Protein 4R4K (pdb70)

Solvent-accessible surface area: 31402 Å² total

B-factor: mean 29.64, std 13.91, range [11.48, 116.68]

Structure (mmCIF, N/CA/C/O backbone):
data_4R4K
#
_entry.id   4R4K
#
_cell.length_a   107.355
_cell.length_b   62.823
_cell.length_c   115.349
_cell.angle_alpha   90.000
_cell.angle_beta   106.570
_cell.angle_gamma   90.000
#
_symmetry.space_group_name_H-M   'C 1 2 1'
#
loop_
_entity.id
_entity.type
_entity.pdbx_description
1 polymer 'Uncharacterized protein'
2 non-polymer 'ACETATE ION'
3 non-polymer 2,5,8,11,14,17,20,23,26,29,32,35,38,41,44,47,50,53,56,59,62,65,68,71,74,77,80-HEPTACOSAOXADOOCTACONTAN-82-OL
4 non-polymer 'CHLORIDE ION'
5 non-polymer GLYCEROL
6 water water
#
loop_
_atom_site.group_PDB
_atom_site.id
_atom_site.type_symbol
_atom_site.label_atom_id
_atom_site.label_alt_id
_atom_site.label_comp_id
_atom_site.label_asym_id
_atom_site.label_entity_id
_atom_site.label_seq_id
_atom_site.pdbx_PDB_ins_code
_atom_site.Cartn_x
_atom_site.Cartn_y
_atom_site.Cartn_z
_atom_site.occupancy
_atom_site.B_iso_or_equiv
_atom_site.auth_seq_id
_atom_site.auth_comp_id
_atom_site.auth_asym_id
_atom_site.auth_atom_id
_atom_site.pdbx_PDB_model_num
ATOM 1 N N . GLU A 1 4 ? 5.776 -6.214 -4.104 1.00 98.92 35 GLU A N 1
ATOM 2 C CA . GLU A 1 4 ? 6.739 -5.952 -2.992 1.00 90.51 35 GLU A CA 1
ATOM 3 C C . GLU A 1 4 ? 8.109 -5.468 -3.493 1.00 77.34 35 GLU A C 1
ATOM 4 O O . GLU A 1 4 ? 8.601 -4.472 -2.983 1.00 69.65 35 GLU A O 1
ATOM 10 N N . ILE A 1 5 ? 8.710 -6.165 -4.470 1.00 64.66 36 ILE A N 1
ATOM 11 C CA . ILE A 1 5 ? 10.030 -5.805 -5.025 1.00 53.62 36 ILE A CA 1
ATOM 12 C C . ILE A 1 5 ? 9.987 -5.242 -6.471 1.00 42.23 36 ILE A C 1
ATOM 13 O O . ILE A 1 5 ? 9.415 -5.845 -7.407 1.00 35.89 36 ILE A O 1
ATOM 18 N N . ALA A 1 6 ? 10.638 -4.098 -6.646 1.00 35.69 37 ALA A N 1
ATOM 19 C CA . ALA A 1 6 ? 10.708 -3.438 -7.941 1.00 39.71 37 ALA A CA 1
ATOM 20 C C . ALA A 1 6 ? 11.422 -4.317 -8.975 1.00 36.13 37 ALA A C 1
ATOM 21 O O . A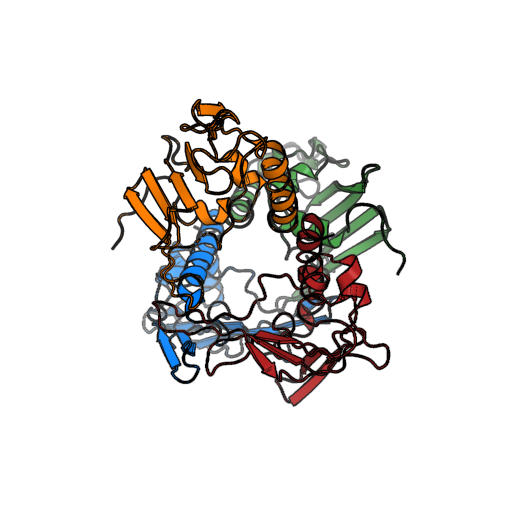LA A 1 6 ? 12.414 -4.984 -8.670 1.00 36.01 37 ALA A O 1
ATOM 23 N N . GLN A 1 7 ? 10.912 -4.299 -10.198 1.00 32.76 38 GLN A N 1
ATOM 24 C CA . GLN A 1 7 ? 11.482 -5.100 -11.289 1.00 35.44 38 GLN A CA 1
ATOM 25 C C . GLN A 1 7 ? 12.506 -4.295 -12.099 1.00 26.99 38 GLN A C 1
ATOM 26 O O . GLN A 1 7 ? 13.210 -4.850 -12.933 1.00 29.21 38 GLN A O 1
ATOM 32 N N . SER A 1 8 ? 12.575 -2.997 -11.837 1.00 24.74 39 SER A N 1
ATOM 33 C CA . SER A 1 8 ? 13.552 -2.121 -12.466 1.00 25.54 39 SER A CA 1
ATOM 34 C C . SER A 1 8 ? 14.047 -1.029 -11.531 1.00 24.22 39 SER A C 1
ATOM 35 O O . SER A 1 8 ? 13.443 -0.699 -10.483 1.00 25.89 39 SER A O 1
ATOM 38 N N . GLY A 1 9 ? 15.166 -0.450 -11.931 1.00 22.71 40 GLY A N 1
ATOM 39 C CA . GLY A 1 9 ? 15.766 0.628 -11.187 1.00 23.09 40 GLY A CA 1
ATOM 40 C C . GLY A 1 9 ? 16.439 0.140 -9.917 1.00 26.86 40 GLY A C 1
ATOM 41 O O . GLY A 1 9 ? 16.783 -1.045 -9.759 1.00 27.64 40 GLY A O 1
ATOM 42 N N . GLU A 1 10 ? 16.658 1.072 -9.003 1.00 21.31 41 GLU A N 1
ATOM 43 C CA . GLU A 1 10 ? 17.382 0.762 -7.768 1.00 21.36 41 GLU A CA 1
ATOM 44 C C . GLU A 1 10 ? 16.633 -0.196 -6.851 1.00 20.15 41 GLU A C 1
ATOM 45 O O . GLU A 1 10 ? 15.451 -0.033 -6.616 1.00 19.38 41 GLU A O 1
ATOM 51 N N . ASP A 1 11 ? 17.353 -1.168 -6.305 1.00 19.39 42 ASP A N 1
ATOM 52 C CA . ASP A 1 11 ? 16.836 -2.048 -5.249 1.00 22.61 42 ASP A CA 1
ATOM 53 C C . ASP A 1 11 ? 16.679 -1.226 -3.946 1.00 18.81 42 ASP A C 1
ATOM 54 O O . ASP A 1 11 ? 17.612 -0.538 -3.504 1.00 20.28 42 ASP A O 1
ATOM 59 N N . PHE A 1 12 ? 15.512 -1.296 -3.341 1.00 20.29 43 PHE A N 1
ATOM 60 C CA . PHE A 1 12 ? 15.244 -0.453 -2.154 1.00 21.17 43 PHE A CA 1
ATOM 61 C C . PHE A 1 12 ? 16.158 -0.734 -0.965 1.00 19.36 43 PHE A C 1
ATOM 62 O O . PHE A 1 12 ? 16.699 0.216 -0.355 1.00 19.64 43 PHE A O 1
ATOM 70 N N . LYS A 1 13 ? 16.341 -2.003 -0.606 1.00 21.49 44 LYS A N 1
ATOM 71 C CA . LYS A 1 13 ? 17.180 -2.331 0.563 1.00 25.67 44 LYS A CA 1
ATOM 72 C C . LYS A 1 13 ? 18.620 -1.869 0.382 1.00 23.57 44 LYS A C 1
ATOM 73 O O . LYS A 1 13 ? 19.251 -1.354 1.327 1.00 22.34 44 LYS A O 1
ATOM 77 N N . SER A 1 14 ? 19.136 -2.038 -0.831 1.00 23.29 45 SER A N 1
ATOM 78 C CA . SER A 1 14 ? 20.485 -1.572 -1.155 1.00 20.01 45 SER A CA 1
ATOM 79 C C . SER A 1 14 ? 20.579 -0.053 -1.078 1.00 17.66 45 SER A C 1
ATOM 80 O O . SER A 1 14 ? 21.522 0.499 -0.507 1.00 21.02 45 SER A O 1
ATOM 83 N N . PHE A 1 15 ? 19.598 0.633 -1.647 1.00 18.36 46 PHE A N 1
ATOM 84 C CA . PHE A 1 15 ? 19.485 2.083 -1.486 1.00 19.38 46 PHE A CA 1
ATOM 85 C C . PHE A 1 15 ? 19.479 2.517 -0.012 1.00 18.03 46 PHE A C 1
ATOM 86 O O . PHE A 1 15 ? 20.168 3.466 0.373 1.00 19.59 46 PHE A O 1
ATOM 94 N N . LEU A 1 16 ? 18.646 1.863 0.791 1.00 16.89 47 LEU A N 1
ATOM 95 C CA . LEU A 1 16 ? 18.468 2.300 2.172 1.00 15.75 47 LEU A CA 1
ATOM 96 C C . LEU A 1 16 ? 19.757 2.146 2.960 1.00 18.38 47 LEU A C 1
ATOM 97 O O . LEU A 1 16 ? 20.112 3.020 3.763 1.00 19.17 47 LEU A O 1
ATOM 102 N N . ASP A 1 17 ? 20.494 1.080 2.682 1.00 22.18 48 ASP A N 1
ATOM 103 C CA A ASP A 1 17 ? 21.807 0.890 3.298 0.70 24.20 48 ASP A CA 1
ATOM 104 C CA B ASP A 1 17 ? 21.819 0.905 3.291 0.30 22.89 48 ASP A CA 1
ATOM 105 C C . ASP A 1 17 ? 22.783 2.013 2.923 1.00 21.75 48 ASP A C 1
ATOM 106 O O . ASP A 1 17 ? 23.509 2.521 3.777 1.00 21.75 48 ASP A O 1
ATOM 115 N N . LYS A 1 18 ? 22.798 2.422 1.663 1.00 22.04 49 LYS A N 1
ATOM 116 C CA . LYS A 1 18 ? 23.644 3.543 1.299 1.00 23.91 49 LYS A CA 1
ATOM 117 C C . LYS A 1 18 ? 23.170 4.874 1.920 1.00 18.98 49 LYS A C 1
ATOM 118 O O . LYS A 1 18 ? 23.968 5.694 2.372 1.00 21.42 49 LYS A O 1
ATOM 124 N N . PHE A 1 19 ? 21.861 5.086 1.901 1.00 18.02 50 PHE A N 1
ATOM 125 C CA . PHE A 1 19 ? 21.222 6.290 2.439 1.00 17.95 50 PHE A CA 1
ATOM 126 C C . PHE A 1 19 ? 21.613 6.491 3.900 1.00 17.96 50 PHE A C 1
ATOM 127 O O . PHE A 1 19 ? 21.970 7.612 4.313 1.00 19.26 50 PHE A O 1
ATOM 135 N N . THR A 1 20 ? 21.565 5.414 4.676 1.00 17.05 51 THR A N 1
ATOM 136 C CA . THR A 1 20 ? 21.798 5.532 6.124 1.00 18.87 51 THR A CA 1
ATOM 137 C C . THR A 1 20 ? 23.294 5.518 6.461 1.00 22.07 51 THR A C 1
ATOM 138 O O . THR A 1 20 ? 23.658 5.802 7.591 1.00 22.36 51 THR A O 1
ATOM 142 N N . SER A 1 21 ? 24.141 5.189 5.492 1.00 22.26 52 SER A N 1
ATOM 143 C CA . SER A 1 21 ? 25.585 5.048 5.751 1.00 21.95 52 SER A CA 1
ATOM 144 C C . SER A 1 21 ? 26.408 6.295 5.402 1.00 22.53 52 SER A C 1
ATOM 145 O O . SER A 1 21 ? 27.580 6.366 5.757 1.00 23.07 52 SER A O 1
ATOM 148 N N . SER A 1 22 ? 25.814 7.270 4.718 1.00 23.71 53 SER A N 1
ATOM 149 C CA . SER A 1 22 ? 26.554 8.459 4.268 1.00 22.48 53 SER A CA 1
ATOM 150 C C . SER A 1 22 ? 25.675 9.700 4.273 1.00 20.18 53 SER A C 1
ATOM 151 O O . SER A 1 22 ? 24.681 9.763 3.543 1.00 20.61 53 SER A O 1
ATOM 154 N N . ALA A 1 23 ? 26.052 10.687 5.078 1.00 22.06 54 ALA A N 1
ATOM 155 C CA . ALA A 1 23 ? 25.297 11.948 5.152 1.00 19.12 54 ALA A CA 1
ATOM 156 C C . ALA A 1 23 ? 25.238 12.667 3.812 1.00 20.22 54 ALA A C 1
ATOM 157 O O . ALA A 1 23 ? 24.170 13.137 3.397 1.00 19.62 54 ALA A O 1
ATOM 159 N N . ALA A 1 24 ? 26.385 12.744 3.127 1.00 20.60 55 ALA A N 1
ATOM 160 C CA . ALA A 1 24 ? 26.416 13.433 1.825 1.00 21.89 55 ALA A CA 1
ATOM 161 C C . ALA A 1 24 ? 25.463 12.771 0.836 1.00 21.29 55 ALA A C 1
ATOM 162 O O . ALA A 1 24 ? 24.673 13.454 0.181 1.00 23.64 55 ALA A O 1
ATOM 164 N N . PHE A 1 25 ? 25.475 11.444 0.772 1.00 21.16 56 PHE A N 1
ATOM 165 C CA . PHE A 1 25 ? 24.548 10.744 -0.120 1.00 22.86 56 PHE A CA 1
ATOM 166 C C . PHE A 1 25 ? 23.098 10.960 0.310 1.00 25.05 56 PHE A C 1
ATOM 167 O O . PHE A 1 25 ? 22.207 11.215 -0.520 1.00 21.32 56 PHE A O 1
ATOM 175 N N . GLN A 1 26 ? 22.845 10.825 1.613 1.00 22.06 57 GLN A N 1
ATOM 176 C CA . GLN A 1 26 ? 21.496 11.009 2.136 1.00 19.51 57 GLN A CA 1
ATOM 177 C C . GLN A 1 26 ? 20.862 12.337 1.684 1.00 16.59 57 GLN A C 1
ATOM 178 O O . GLN A 1 26 ? 19.722 12.372 1.201 1.00 19.00 57 GLN A O 1
ATOM 184 N N . TYR A 1 27 ? 21.612 13.431 1.839 1.00 17.99 58 TYR A N 1
ATOM 185 C CA . TYR A 1 27 ? 21.095 14.730 1.432 1.00 20.39 58 TYR A CA 1
ATOM 186 C C . TYR A 1 27 ? 20.738 14.796 -0.059 1.00 21.97 58 TYR A C 1
ATOM 187 O O . TYR A 1 27 ? 19.747 15.438 -0.452 1.00 20.43 58 TYR A O 1
ATOM 196 N N . THR A 1 28 ? 21.474 14.081 -0.886 1.00 18.34 59 THR A N 1
ATOM 197 C CA . THR A 1 28 ? 21.180 14.071 -2.343 1.00 20.28 59 THR A CA 1
ATOM 198 C C . THR A 1 28 ? 19.901 13.327 -2.686 1.00 20.74 59 THR A C 1
ATOM 199 O O . THR A 1 28 ? 19.370 13.494 -3.791 1.00 20.51 59 THR A O 1
ATOM 203 N N . ARG A 1 29 ? 19.409 12.489 -1.763 1.00 19.11 60 ARG A N 1
ATOM 204 C CA . ARG A 1 29 ? 18.224 11.667 -2.009 1.00 16.16 60 ARG A CA 1
ATOM 205 C C . ARG A 1 29 ? 16.992 12.076 -1.225 1.00 19.59 60 ARG A C 1
ATOM 206 O O . ARG A 1 29 ? 16.111 11.266 -0.953 1.00 19.67 60 ARG A O 1
ATOM 214 N N . ILE A 1 30 ? 16.918 13.354 -0.896 1.00 16.95 61 ILE A N 1
ATOM 215 C CA . ILE A 1 30 ? 15.740 13.908 -0.276 1.00 20.08 61 ILE A CA 1
ATOM 216 C C . ILE A 1 30 ? 15.260 15.057 -1.147 1.00 21.27 61 ILE A C 1
ATOM 217 O O . ILE A 1 30 ? 16.060 15.916 -1.524 1.00 23.41 61 ILE A O 1
ATOM 222 N N . LYS A 1 31 ? 13.978 15.032 -1.506 1.00 22.30 62 LYS A N 1
ATOM 223 C CA A LYS A 1 31 ? 13.399 16.087 -2.341 0.50 23.13 62 LYS A CA 1
ATOM 224 C CA B LYS A 1 31 ? 13.399 16.092 -2.333 0.50 23.19 62 LYS A CA 1
ATOM 225 C C . LYS A 1 31 ? 12.805 17.204 -1.476 1.00 21.35 62 LYS A C 1
ATOM 226 O O . LYS A 1 31 ? 11.672 17.122 -1.035 1.00 20.87 62 LYS A O 1
ATOM 237 N N . PHE A 1 32 ? 13.607 18.235 -1.230 1.00 24.36 63 PHE A N 1
ATOM 238 C CA . PHE A 1 32 ? 13.215 19.391 -0.450 1.00 24.09 63 PHE A CA 1
ATOM 239 C C . PHE A 1 32 ? 12.588 20.448 -1.353 1.00 27.65 63 PHE A C 1
ATOM 240 O O . PHE A 1 32 ? 13.017 20.603 -2.495 1.00 26.65 63 PHE A O 1
ATOM 248 N N . PRO A 1 33 ? 11.615 21.217 -0.827 1.00 29.01 64 PRO A N 1
ATOM 249 C CA . PRO A 1 33 ? 11.043 21.098 0.512 1.00 25.87 64 PRO A CA 1
ATOM 250 C C . PRO A 1 33 ? 10.109 19.924 0.537 1.00 26.19 64 PRO A C 1
ATOM 251 O O . PRO A 1 33 ? 9.536 19.558 -0.491 1.00 23.92 64 PRO A O 1
ATOM 255 N N . LEU A 1 34 ? 10.000 19.267 1.684 1.00 23.58 65 LEU A N 1
ATOM 256 C CA . LEU A 1 34 ? 9.193 18.064 1.747 1.00 21.02 65 LEU A CA 1
ATOM 257 C C . LEU A 1 34 ? 7.721 18.393 1.537 1.00 25.46 65 LEU A C 1
ATOM 258 O O . LEU A 1 34 ? 7.296 19.548 1.685 1.00 25.88 65 LEU A O 1
ATOM 263 N N . LYS A 1 35 ? 6.951 17.378 1.176 1.00 26.09 66 LYS A N 1
ATOM 264 C CA . LYS A 1 35 ? 5.551 17.583 0.818 1.00 30.52 66 LYS A CA 1
ATOM 265 C C . LYS A 1 35 ? 4.731 18.224 1.940 1.00 30.61 66 LYS A C 1
ATOM 266 O O . LYS A 1 35 ? 3.899 19.095 1.679 1.00 30.25 66 LYS A O 1
ATOM 272 N N . THR A 1 36 ? 4.989 17.828 3.178 1.00 28.14 67 THR A N 1
ATOM 273 C CA . THR A 1 36 ? 4.237 18.362 4.313 1.00 26.74 67 THR A CA 1
ATOM 274 C C . THR A 1 36 ? 5.127 19.311 5.109 1.00 28.28 67 THR A C 1
ATOM 275 O O . THR A 1 36 ? 6.176 18.916 5.619 1.00 24.16 67 THR A O 1
ATOM 279 N N . PRO A 1 37 ? 4.718 20.588 5.224 1.00 27.17 68 PRO A N 1
ATOM 280 C CA . PRO A 1 37 ? 5.534 21.503 6.014 1.00 24.57 68 PRO A CA 1
ATOM 281 C C . PRO A 1 37 ? 5.387 21.254 7.516 1.00 25.92 68 PRO A C 1
ATOM 282 O O . PRO A 1 37 ? 4.520 20.503 7.952 1.00 25.70 68 PRO A O 1
ATOM 286 N N . ILE A 1 38 ? 6.254 21.874 8.296 1.00 27.70 69 ILE A N 1
ATOM 287 C CA . ILE A 1 38 ? 6.171 21.820 9.738 1.00 27.49 69 ILE A CA 1
ATOM 288 C C . ILE A 1 38 ? 5.033 22.756 10.138 1.00 30.85 69 ILE A C 1
ATOM 289 O O . ILE A 1 38 ? 5.044 23.892 9.720 1.00 26.73 69 ILE A O 1
ATOM 294 N N . THR A 1 39 ? 4.082 22.270 10.938 1.00 23.39 70 THR A N 1
ATOM 295 C CA . THR A 1 39 ? 2.941 23.063 11.420 1.00 25.80 70 THR A CA 1
ATOM 296 C C . THR A 1 39 ? 2.979 23.151 12.950 1.00 22.99 70 THR A C 1
ATOM 297 O O . THR A 1 39 ? 2.910 22.139 13.643 1.00 26.63 70 THR A O 1
ATOM 301 N N . LEU A 1 40 ? 3.051 24.379 13.449 1.00 24.26 71 LEU A N 1
ATOM 302 C CA . LEU A 1 40 ? 3.105 24.665 14.896 1.00 22.81 71 LEU A CA 1
ATOM 303 C C . LEU A 1 40 ? 1.974 25.666 15.299 1.00 23.66 71 LEU A C 1
ATOM 304 O O . LEU A 1 40 ? 1.500 26.409 14.441 1.00 28.14 71 LEU A O 1
ATOM 309 N N . LEU A 1 41 ? 1.519 25.671 16.554 1.00 28.95 72 LEU A N 1
ATOM 310 C CA . LEU A 1 41 ? 0.565 26.704 17.040 1.00 30.29 72 LEU A CA 1
ATOM 311 C C . LEU A 1 41 ? 1.354 27.921 17.472 1.00 25.75 72 LEU A C 1
ATOM 312 O O . LEU A 1 41 ? 2.318 27.781 18.217 1.00 29.29 72 LEU A O 1
ATOM 317 N N . ALA A 1 42 ? 0.916 29.103 17.070 1.00 26.65 73 ALA A N 1
ATOM 318 C CA . ALA A 1 42 ? 1.527 30.339 17.578 1.00 33.30 73 ALA A CA 1
ATOM 319 C C . ALA A 1 42 ? 1.244 30.528 19.072 1.00 34.20 73 ALA A C 1
ATOM 320 O O . ALA A 1 42 ? 0.396 29.848 19.659 1.00 32.81 73 ALA A O 1
ATOM 322 N N . ASP A 1 43 ? 1.993 31.423 19.703 1.00 34.86 74 ASP A N 1
ATOM 323 C CA . ASP A 1 43 ? 1.768 31.731 21.118 1.00 39.04 74 ASP A CA 1
ATOM 324 C C . ASP A 1 43 ? 0.337 32.238 21.379 1.00 45.61 74 ASP A C 1
ATOM 325 O O . ASP A 1 43 ? -0.225 31.965 22.433 1.00 51.01 74 ASP A O 1
ATOM 330 N N . ASP A 1 44 ? -0.240 32.962 20.415 1.00 39.75 75 ASP A N 1
ATOM 331 C CA . ASP A 1 44 ? -1.636 33.417 20.489 1.00 39.32 75 ASP A CA 1
ATOM 332 C C . ASP A 1 44 ? -2.647 32.295 20.765 1.00 40.18 75 ASP A C 1
ATOM 333 O O . ASP A 1 44 ? -3.774 32.551 21.191 1.00 43.14 75 ASP A O 1
ATOM 338 N N . GLY A 1 45 ? -2.262 31.054 20.476 1.00 41.55 76 GLY A N 1
ATOM 339 C CA . GLY A 1 45 ? -3.048 29.882 20.868 1.00 36.13 76 GLY A CA 1
ATOM 340 C C . GLY A 1 45 ? -4.140 29.517 19.871 1.00 38.19 76 GLY A C 1
ATOM 341 O O . GLY A 1 45 ? -4.933 28.613 20.128 1.00 33.24 76 GLY A O 1
ATOM 342 N N . GLU A 1 46 ? -4.154 30.186 18.722 1.00 30.88 77 GLU A N 1
ATOM 343 C CA . GLU A 1 46 ? -5.184 29.946 17.691 1.00 33.78 77 GLU A CA 1
ATOM 344 C C . GLU A 1 46 ? -4.611 29.756 16.286 1.00 34.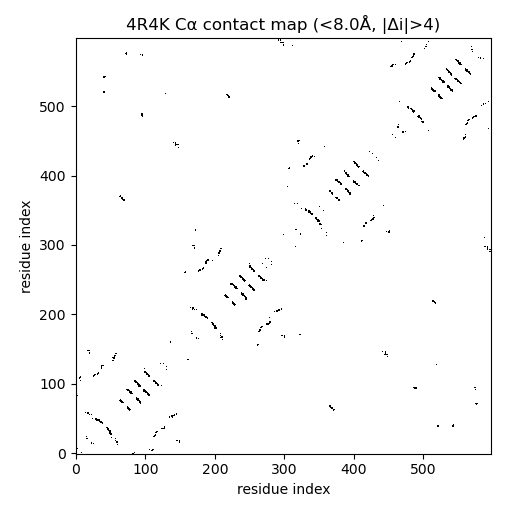25 77 GLU A C 1
ATOM 345 O O . GLU A 1 46 ? -5.083 28.906 15.520 1.00 39.37 77 GLU A O 1
ATOM 351 N N . THR A 1 47 ? -3.597 30.539 15.935 1.00 33.16 78 THR A N 1
ATOM 352 C CA . THR A 1 47 ? -3.091 30.544 14.568 1.00 32.11 78 THR A CA 1
ATOM 353 C C . THR A 1 47 ? -2.087 29.441 14.342 1.00 31.38 78 THR A C 1
ATOM 354 O O . THR A 1 47 ? -1.098 29.372 15.048 1.00 31.03 78 THR A O 1
ATOM 358 N N . GLU A 1 48 ? -2.314 28.598 13.341 1.00 30.41 79 GLU A N 1
ATOM 359 C CA . GLU A 1 48 ? -1.298 27.617 12.965 1.00 34.84 79 GLU A CA 1
ATOM 360 C C . GLU A 1 48 ? -0.315 28.269 12.009 1.00 39.18 79 GLU A C 1
ATOM 361 O O . GLU A 1 48 ? -0.707 29.016 11.109 1.00 36.97 79 GLU A O 1
ATOM 367 N N . LYS A 1 49 ? 0.967 28.020 12.231 1.00 32.91 80 LYS A N 1
ATOM 368 C CA . LYS A 1 49 ? 1.995 28.622 11.418 1.00 33.18 80 LYS A CA 1
ATOM 369 C C . LYS A 1 49 ? 2.750 27.465 10.782 1.00 29.10 80 LYS A C 1
ATOM 370 O O . LYS A 1 49 ? 3.067 26.490 11.458 1.00 28.44 80 LYS A O 1
ATOM 373 N N . THR A 1 50 ? 2.989 27.580 9.482 1.00 27.61 81 THR A N 1
ATOM 374 C CA . THR A 1 50 ? 3.740 26.568 8.769 1.00 29.16 81 THR A CA 1
ATOM 375 C C . THR A 1 50 ? 5.117 27.091 8.452 1.00 31.20 81 THR A C 1
ATOM 376 O O . THR A 1 50 ? 5.346 28.300 8.278 1.00 29.12 81 THR A O 1
ATOM 380 N N . PHE A 1 51 ? 6.049 26.158 8.422 1.00 28.13 82 PHE A N 1
ATOM 381 C CA . PHE A 1 51 ? 7.406 26.439 8.025 1.00 25.90 82 PHE A CA 1
ATOM 382 C C . PHE A 1 51 ? 7.818 25.345 7.039 1.00 24.14 82 PHE A C 1
ATOM 383 O O . PHE A 1 51 ? 7.599 24.172 7.310 1.00 25.46 82 PHE A O 1
ATOM 391 N N . PRO A 1 52 ? 8.424 25.726 5.908 1.00 27.18 83 PRO A N 1
ATOM 392 C CA . PRO A 1 52 ? 8.832 24.705 4.936 1.00 25.49 83 PRO A CA 1
ATOM 393 C C . PRO A 1 52 ? 9.828 23.730 5.547 1.00 25.24 83 PRO A C 1
ATOM 394 O O . PRO A 1 52 ? 10.727 24.141 6.274 1.00 24.68 83 PRO A O 1
ATOM 398 N N . PHE A 1 53 ? 9.675 22.451 5.235 1.00 23.27 84 PHE A N 1
ATOM 399 C CA . PHE A 1 53 ? 10.598 21.445 5.731 1.00 22.84 84 PHE A CA 1
ATOM 400 C C . PHE A 1 53 ? 11.748 21.346 4.730 1.00 21.71 84 PHE A C 1
ATOM 401 O O . PHE A 1 53 ? 11.699 20.597 3.767 1.00 21.10 84 PHE A O 1
ATOM 409 N N . THR A 1 54 ? 12.784 22.129 4.990 1.00 22.66 85 THR A N 1
ATOM 410 C CA . THR A 1 54 ? 13.898 22.312 4.085 1.00 23.35 85 THR A CA 1
ATOM 411 C C . THR A 1 54 ? 15.161 21.620 4.613 1.00 23.44 85 THR A C 1
ATOM 412 O O . THR A 1 54 ? 15.169 21.042 5.707 1.00 23.59 85 THR A O 1
ATOM 416 N N . LYS A 1 55 ? 16.212 21.649 3.796 1.00 22.78 86 LYS A N 1
ATOM 417 C CA . LYS A 1 55 ? 17.429 20.876 4.067 1.00 25.59 86 LYS A CA 1
ATOM 418 C C . LYS A 1 55 ? 18.043 21.197 5.411 1.00 23.35 86 LYS A C 1
ATOM 419 O O . LYS A 1 55 ? 18.509 20.299 6.117 1.00 23.41 86 LYS A O 1
ATOM 425 N N . GLU A 1 56 ? 18.044 22.465 5.782 1.00 22.32 87 GLU A N 1
ATOM 426 C CA . GLU A 1 56 ? 18.681 22.850 7.041 1.00 24.22 87 GLU A CA 1
ATOM 427 C C . GLU A 1 56 ? 17.951 22.255 8.268 1.00 24.33 87 GLU A C 1
ATOM 428 O O . GLU A 1 56 ? 18.525 22.175 9.336 1.00 23.69 87 GLU A O 1
ATOM 434 N N . LYS A 1 57 ? 16.689 21.873 8.123 1.00 23.00 88 LYS A N 1
ATOM 435 C CA . LYS A 1 57 ? 15.909 21.291 9.212 1.00 21.54 88 LYS A CA 1
ATOM 436 C C . LYS A 1 57 ? 15.978 19.769 9.291 1.00 20.52 88 LYS A C 1
ATOM 437 O O . LYS A 1 57 ? 15.535 19.185 10.267 1.00 18.91 88 LYS A O 1
ATOM 443 N N . TRP A 1 58 ? 16.516 19.127 8.259 1.00 21.06 89 TRP A N 1
ATOM 444 C CA . TRP A 1 58 ? 16.502 17.667 8.164 1.00 18.81 89 TRP A CA 1
ATOM 445 C C . TRP A 1 58 ? 17.359 16.950 9.210 1.00 18.35 89 TRP A C 1
ATOM 446 O O . TRP A 1 58 ? 18.557 17.157 9.252 1.00 18.82 89 TRP A O 1
ATOM 457 N N . PRO A 1 59 ? 16.739 16.084 10.034 1.00 16.11 90 PRO A N 1
ATOM 458 C CA . PRO A 1 59 ? 17.538 15.185 10.880 1.00 18.51 90 PRO A CA 1
ATOM 459 C C . PRO A 1 59 ? 17.993 13.948 10.113 1.00 19.94 90 PRO A C 1
ATOM 460 O O . PRO A 1 59 ? 17.156 13.167 9.662 1.00 19.62 90 PRO A O 1
ATOM 464 N N . LEU A 1 60 ? 19.302 13.733 10.046 1.00 18.20 91 LEU A N 1
ATOM 465 C CA . LEU A 1 60 ? 19.847 12.581 9.372 1.00 17.52 91 LEU A CA 1
ATOM 466 C C . LEU A 1 60 ? 19.414 11.279 10.046 1.00 16.75 91 LEU A C 1
ATOM 467 O O . LEU A 1 60 ? 19.482 11.161 11.275 1.00 18.85 91 LEU A O 1
ATOM 472 N N . LEU A 1 61 ? 18.997 10.327 9.212 1.00 17.40 92 LEU A N 1
ATOM 473 C CA . LEU A 1 61 ? 18.468 9.031 9.650 1.00 17.68 92 LEU A CA 1
ATOM 474 C C . LEU A 1 61 ? 19.518 7.935 9.525 1.00 17.41 92 LEU A C 1
ATOM 475 O O . LEU A 1 61 ? 20.154 7.799 8.485 1.00 16.54 92 LEU A O 1
ATOM 480 N N . ASP A 1 62 ? 19.733 7.192 10.610 1.00 16.49 93 ASP A N 1
ATOM 481 C CA . ASP A 1 62 ? 20.729 6.130 10.610 1.00 16.54 93 ASP A CA 1
ATOM 482 C C . ASP A 1 62 ? 20.128 4.749 10.452 1.00 20.50 93 ASP A C 1
ATOM 483 O O . ASP A 1 62 ? 18.910 4.602 10.433 1.00 18.92 93 ASP A O 1
ATOM 488 N N . SER A 1 63 ? 20.986 3.744 10.324 1.00 18.66 94 SER A N 1
ATOM 489 C CA . SER A 1 63 ? 20.522 2.381 10.011 1.00 21.42 94 SER A CA 1
ATOM 490 C C . SER A 1 63 ? 19.697 1.793 11.143 1.00 20.77 94 SER A C 1
ATOM 491 O O . SER A 1 63 ? 18.742 1.069 10.897 1.00 23.45 94 SER A O 1
ATOM 494 N N . GLU A 1 64 ? 20.066 2.095 12.383 1.00 21.95 95 GLU A N 1
ATOM 495 C CA . GLU A 1 64 ? 19.342 1.587 13.531 1.00 25.20 95 GLU A CA 1
ATOM 496 C C . GLU A 1 64 ? 17.902 2.110 13.549 1.00 22.46 95 GLU A C 1
ATOM 497 O O . GLU A 1 64 ? 16.962 1.368 13.847 1.00 25.96 95 GLU A O 1
ATOM 503 N N . THR A 1 65 ? 17.728 3.379 13.214 1.00 19.98 96 THR A N 1
ATOM 504 C CA . THR A 1 65 ? 16.419 3.989 13.192 1.00 20.52 96 THR A CA 1
ATOM 505 C C . THR A 1 65 ? 15.526 3.360 12.125 1.00 19.93 96 THR A C 1
ATOM 506 O O . THR A 1 65 ? 14.320 3.205 12.339 1.00 20.24 96 THR A O 1
ATOM 518 N N . LYS A 1 67 ? 15.424 0.321 11.033 1.00 23.59 98 LYS A N 1
ATOM 519 C CA . LYS A 1 67 ? 15.186 -1.122 11.191 1.00 21.50 98 LYS A CA 1
ATOM 520 C C . LYS A 1 67 ? 13.738 -1.360 11.594 1.00 21.42 98 LYS A C 1
ATOM 521 O O . LYS A 1 67 ? 13.203 -0.609 12.397 1.00 21.58 98 LYS A O 1
ATOM 527 N N . GLU A 1 68 ? 13.128 -2.420 11.060 1.00 18.70 99 GLU A N 1
ATOM 528 C CA . GLU A 1 68 ? 11.807 -2.834 11.513 1.00 20.19 99 GLU A CA 1
ATOM 529 C C . GLU A 1 68 ? 11.965 -3.697 12.742 1.00 19.37 99 GLU A C 1
ATOM 530 O O . GLU A 1 68 ? 12.696 -4.692 12.704 1.00 21.29 99 GLU A O 1
ATOM 536 N N . GLU A 1 69 ? 11.326 -3.315 13.834 1.00 17.98 100 GLU A N 1
ATOM 537 C CA . GLU A 1 69 ? 11.467 -4.048 15.062 1.00 19.89 100 GLU A CA 1
ATOM 538 C C . GLU A 1 69 ? 10.426 -3.629 16.090 1.00 19.52 100 GLU A C 1
ATOM 539 O O . GLU A 1 69 ? 9.719 -2.645 15.947 1.00 19.39 100 GLU A O 1
ATOM 545 N N . ARG A 1 70 ? 10.365 -4.427 17.136 1.00 17.86 101 ARG A N 1
ATOM 546 C CA A ARG A 1 70 ? 9.474 -4.210 18.232 0.50 17.80 101 ARG A CA 1
ATOM 547 C CA B ARG A 1 70 ? 9.473 -4.210 18.232 0.50 18.97 101 ARG A CA 1
ATOM 548 C C . ARG A 1 70 ? 10.318 -4.259 19.498 1.00 18.27 101 ARG A C 1
ATOM 549 O O . ARG A 1 70 ? 10.984 -5.277 19.763 1.00 20.28 101 ARG A O 1
ATOM 564 N N . ILE A 1 71 ? 10.296 -3.158 20.257 1.00 17.79 102 ILE A N 1
ATOM 565 C CA . ILE A 1 71 ? 11.111 -3.011 21.437 1.00 19.02 102 ILE A CA 1
ATOM 566 C C . ILE A 1 71 ? 10.190 -3.014 22.642 1.00 20.62 102 ILE A C 1
ATOM 567 O O . ILE A 1 71 ? 9.360 -2.116 22.782 1.00 21.50 102 ILE A O 1
ATOM 572 N N . GLU A 1 72 ? 10.347 -4.023 23.502 1.00 20.48 103 GLU A N 1
ATOM 573 C CA . GLU A 1 72 ? 9.585 -4.134 24.739 1.00 20.15 103 GLU A CA 1
ATOM 574 C C . GLU A 1 72 ? 10.475 -3.663 25.864 1.00 18.85 103 GLU A C 1
ATOM 575 O O . GLU A 1 72 ? 11.468 -4.318 26.170 1.00 16.62 103 GLU A O 1
ATOM 581 N N . GLN A 1 73 ? 10.158 -2.509 26.438 1.00 17.82 104 GLN A N 1
ATOM 582 C CA . GLN A 1 73 ? 10.995 -1.898 27.478 1.00 20.18 104 GLN A CA 1
ATOM 583 C C . GLN A 1 73 ? 10.562 -2.352 28.848 1.00 20.75 104 GLN A C 1
ATOM 584 O O . GLN A 1 73 ? 9.359 -2.435 29.152 1.00 21.35 104 GLN A O 1
ATOM 590 N N . GLU A 1 74 ? 11.530 -2.573 29.729 1.00 20.17 105 GLU A N 1
ATOM 591 C CA . GLU A 1 74 ? 11.218 -2.926 31.103 1.00 23.53 105 GLU A CA 1
ATOM 592 C C . GLU A 1 74 ? 10.342 -1.876 31.790 1.00 24.84 105 GLU A C 1
ATOM 593 O O . GLU A 1 74 ? 9.498 -2.225 32.598 1.00 24.57 105 GLU A O 1
ATOM 599 N N . GLU A 1 75 ? 10.559 -0.599 31.456 1.00 22.97 106 GLU A N 1
ATOM 600 C CA . GLU A 1 75 ? 9.753 0.517 32.002 1.00 26.51 106 GLU A CA 1
ATOM 601 C C . GLU A 1 75 ? 8.343 0.677 31.423 1.00 25.60 106 GLU A C 1
ATOM 602 O O . GLU A 1 75 ? 7.626 1.603 31.798 1.00 26.26 106 GLU A O 1
ATOM 608 N N . GLY A 1 76 ? 7.943 -0.202 30.509 1.00 23.55 107 GLY A N 1
ATOM 609 C CA . GLY A 1 76 ? 6.520 -0.400 30.204 1.00 26.85 107 GLY A CA 1
ATOM 610 C C . GLY A 1 76 ? 6.150 -0.123 28.755 1.00 28.21 107 GLY A C 1
ATOM 611 O O . GLY A 1 76 ? 5.145 -0.618 28.246 1.00 29.67 107 GLY A O 1
ATOM 612 N N . GLY A 1 77 ? 6.959 0.664 28.074 1.00 23.29 108 GLY A N 1
ATOM 613 C CA . GLY A 1 77 ? 6.621 1.016 26.702 1.00 23.87 108 GLY A CA 1
ATOM 614 C C . GLY A 1 77 ? 6.929 -0.089 25.712 1.00 22.21 108 GLY A C 1
ATOM 615 O O . GLY A 1 77 ? 7.812 -0.894 25.947 1.00 22.03 108 GLY A O 1
ATOM 616 N N . ILE A 1 78 ? 6.168 -0.130 24.623 1.00 19.05 109 ILE A N 1
ATOM 617 C CA . ILE A 1 78 ? 6.502 -0.953 23.465 1.00 20.58 109 ILE A CA 1
ATOM 618 C C . ILE A 1 78 ? 6.641 -0.028 22.277 1.00 21.21 109 ILE A C 1
ATOM 619 O O . ILE A 1 78 ? 5.678 0.640 21.881 1.00 22.10 109 ILE A O 1
ATOM 624 N N . TYR A 1 79 ? 7.842 0.035 21.730 1.00 16.80 110 TYR A N 1
ATOM 625 C CA . TYR A 1 79 ? 8.147 0.918 20.602 1.00 16.92 110 TYR A CA 1
ATOM 626 C C . TYR A 1 79 ? 8.193 0.046 19.326 1.00 18.27 110 TYR A C 1
ATOM 627 O O . TYR A 1 79 ? 8.815 -1.024 19.302 1.00 20.91 110 TYR A O 1
ATOM 636 N N . VAL A 1 80 ? 7.469 0.447 18.289 1.00 17.43 111 VAL A N 1
ATOM 637 C CA . VAL A 1 80 ? 7.332 -0.368 17.099 1.00 18.67 111 VAL A CA 1
ATOM 638 C C . VAL A 1 80 ? 7.716 0.476 15.892 1.00 19.60 111 VAL A C 1
ATOM 639 O O . VAL A 1 80 ? 7.260 1.608 15.775 1.00 18.86 111 VAL A O 1
ATOM 643 N N . SER A 1 81 ? 8.535 -0.099 15.028 1.00 18.97 112 SER A N 1
ATOM 644 C CA . SER A 1 81 ? 8.929 0.512 13.767 1.00 17.40 112 SER A CA 1
ATOM 645 C C . SER A 1 81 ? 8.678 -0.494 12.667 1.00 19.59 112 SER A C 1
ATOM 646 O O . SER A 1 81 ? 8.966 -1.696 12.796 1.00 21.73 112 SER A O 1
ATOM 649 N N . LYS A 1 82 ? 8.061 -0.030 11.590 1.00 18.06 113 LYS A N 1
ATOM 650 C CA A LYS A 1 82 ? 7.645 -0.921 10.517 0.50 20.33 113 LYS A CA 1
ATOM 651 C CA B LYS A 1 82 ? 7.607 -0.914 10.533 0.50 20.90 113 LYS A CA 1
ATOM 652 C C . LYS A 1 82 ? 7.367 -0.155 9.241 1.00 20.93 113 LYS A C 1
ATOM 653 O O . LYS A 1 82 ? 7.040 1.038 9.278 1.00 18.88 113 LYS A O 1
ATOM 664 N N . PHE A 1 83 ? 7.511 -0.848 8.114 1.00 19.47 114 PHE A N 1
ATOM 665 C CA . PHE A 1 83 ? 7.027 -0.339 6.835 1.00 21.31 114 PHE A CA 1
ATOM 666 C C . PHE A 1 83 ? 5.517 -0.605 6.785 1.00 25.35 114 PHE A C 1
ATOM 667 O O . PHE A 1 83 ? 5.060 -1.752 6.716 1.00 26.94 114 PHE A O 1
ATOM 675 N N . THR A 1 84 ? 4.747 0.470 6.870 1.00 21.41 115 THR A N 1
ATOM 676 C CA . THR A 1 84 ? 3.281 0.390 6.825 1.00 24.65 115 THR A CA 1
ATOM 677 C C . THR A 1 84 ? 2.766 0.360 5.399 1.00 28.38 115 THR A C 1
ATOM 678 O O . THR A 1 84 ? 1.628 -0.047 5.151 1.00 28.84 115 THR A O 1
ATOM 682 N N . LEU A 1 85 ? 3.587 0.828 4.471 1.00 25.84 116 LEU A N 1
ATOM 683 C CA . LEU A 1 85 ? 3.342 0.661 3.040 1.00 26.88 116 LEU A CA 1
ATOM 684 C C . LEU A 1 85 ? 4.612 0.107 2.448 1.00 27.08 116 LEU A C 1
ATOM 685 O O . LEU A 1 85 ? 5.693 0.652 2.653 1.00 23.53 116 LEU A O 1
ATOM 690 N N . ASN A 1 86 ? 4.489 -0.978 1.704 1.00 24.79 117 ASN A N 1
ATOM 691 C CA . ASN A 1 86 ? 5.642 -1.618 1.111 1.00 29.70 117 ASN A CA 1
ATOM 692 C C . ASN A 1 86 ? 5.323 -2.074 -0.318 1.00 31.88 117 ASN A C 1
ATOM 693 O O . ASN A 1 86 ? 5.121 -3.259 -0.583 1.00 39.83 117 ASN A O 1
ATOM 698 N N . GLU A 1 87 ? 5.279 -1.105 -1.228 1.00 29.68 118 GLU A N 1
ATOM 699 C CA A GLU A 1 87 ? 4.989 -1.359 -2.629 0.50 28.62 118 GLU A CA 1
ATOM 700 C CA B GLU A 1 87 ? 4.985 -1.356 -2.627 0.50 29.97 118 GLU A CA 1
ATOM 701 C C . GLU A 1 87 ? 6.262 -1.197 -3.458 1.00 28.69 118 GLU A C 1
ATOM 702 O O . GLU A 1 87 ? 7.232 -0.569 -3.019 1.00 24.99 118 GLU A O 1
ATOM 713 N N . PRO A 1 88 ? 6.270 -1.769 -4.672 1.00 32.20 119 PRO A N 1
ATOM 714 C CA . PRO A 1 88 ? 7.479 -1.702 -5.488 1.00 28.25 119 PRO A CA 1
ATOM 715 C C . PRO A 1 88 ? 8.107 -0.319 -5.657 1.00 22.18 119 PRO A C 1
ATOM 716 O O . PRO A 1 88 ? 9.322 -0.234 -5.710 1.00 27.06 119 PRO A O 1
ATOM 720 N N . VAL A 1 89 ? 7.321 0.738 -5.816 1.00 22.76 120 VAL A N 1
ATOM 721 C CA . VAL A 1 89 ? 7.896 2.090 -6.069 1.00 24.58 120 VAL A CA 1
ATOM 722 C C . VAL A 1 89 ? 7.518 3.111 -5.005 1.00 20.52 120 VAL A C 1
ATOM 723 O O . VAL A 1 89 ? 7.745 4.315 -5.180 1.00 21.60 120 VAL A O 1
ATOM 727 N N . HIS A 1 90 ? 6.958 2.641 -3.895 1.00 21.59 121 HIS A N 1
ATOM 728 C CA . HIS A 1 90 ? 6.395 3.535 -2.872 1.00 20.62 121 HIS A CA 1
ATOM 729 C C . HIS A 1 90 ? 6.401 2.808 -1.538 1.00 20.76 121 HIS A C 1
ATOM 730 O O . HIS A 1 90 ? 5.765 1.753 -1.379 1.00 23.11 121 HIS A O 1
ATOM 737 N N . LYS A 1 91 ? 7.143 3.362 -0.578 1.00 19.47 122 LYS A N 1
ATOM 738 C CA . LYS A 1 91 ? 7.228 2.781 0.742 1.00 19.31 122 LYS A CA 1
ATOM 739 C C . LYS A 1 91 ? 7.027 3.845 1.817 1.00 17.12 122 LYS A C 1
ATOM 740 O O . LYS A 1 91 ? 7.416 4.999 1.639 1.00 19.50 122 LYS A O 1
ATOM 746 N N . VAL A 1 92 ? 6.431 3.455 2.939 1.00 19.32 123 VAL A N 1
ATOM 747 C CA . VAL A 1 92 ? 6.239 4.344 4.070 1.00 17.46 123 VAL A CA 1
ATOM 748 C C . VAL A 1 92 ? 6.667 3.597 5.340 1.00 16.71 123 VAL A C 1
ATOM 749 O O . VAL A 1 92 ? 6.256 2.468 5.575 1.00 18.32 123 VAL A O 1
ATOM 753 N N . PHE A 1 93 ? 7.572 4.232 6.074 1.00 16.85 124 PHE A N 1
ATOM 754 C CA . PHE A 1 93 ? 8.114 3.713 7.314 1.00 17.42 124 PHE A CA 1
ATOM 755 C C . PHE A 1 93 ? 7.548 4.561 8.462 1.00 19.59 124 PHE A C 1
ATOM 756 O O . PHE A 1 93 ? 7.535 5.791 8.387 1.00 19.59 124 PHE A O 1
ATOM 764 N N . GLU A 1 94 ? 7.065 3.894 9.495 1.00 19.06 125 GLU A N 1
ATOM 765 C CA . GLU A 1 94 ? 6.476 4.539 10.658 1.00 18.72 125 GLU A CA 1
ATOM 766 C C . GLU A 1 94 ? 7.048 3.953 11.935 1.00 16.37 125 GLU A C 1
ATOM 767 O O . GLU A 1 94 ? 7.272 2.751 12.010 1.00 18.98 125 GLU A O 1
ATOM 773 N N . ALA A 1 95 ? 7.316 4.824 12.918 1.00 15.44 126 ALA A N 1
ATOM 774 C CA . ALA A 1 95 ? 7.809 4.385 14.204 1.00 16.56 126 ALA A CA 1
ATOM 775 C C . ALA A 1 95 ? 7.168 5.185 15.331 1.00 16.76 126 ALA A C 1
ATOM 776 O O . ALA A 1 95 ? 6.836 6.375 15.170 1.00 18.96 126 ALA A O 1
ATOM 778 N N . GLY A 1 96 ? 6.961 4.518 16.466 1.00 15.71 127 GLY A N 1
ATOM 779 C CA . GLY A 1 96 ? 6.394 5.162 17.633 1.00 17.89 127 GLY A CA 1
ATOM 780 C C . GLY A 1 96 ? 6.034 4.156 18.711 1.00 17.75 127 GLY A C 1
ATOM 781 O O . GLY A 1 96 ? 6.096 2.928 18.473 1.00 16.08 127 GLY A O 1
ATOM 782 N N . TYR A 1 97 ? 5.655 4.682 19.873 1.00 17.11 128 TYR A N 1
ATOM 783 C CA . TYR A 1 97 ? 5.166 3.833 20.967 1.00 18.27 128 TYR A CA 1
ATOM 784 C C . TYR A 1 97 ? 3.766 3.316 20.656 1.00 18.54 128 TYR A C 1
ATOM 785 O O . TYR A 1 97 ? 2.919 4.053 20.151 1.00 20.98 128 TYR A O 1
ATOM 794 N N . GLU A 1 98 ? 3.524 2.040 20.930 1.00 20.53 129 GLU A N 1
ATOM 795 C CA . GLU A 1 98 ? 2.175 1.481 20.820 1.00 24.76 129 GLU A CA 1
ATOM 796 C C . GLU A 1 98 ? 1.263 2.292 21.723 1.00 27.11 129 GLU A C 1
ATOM 797 O O . GLU A 1 98 ? 1.603 2.563 22.874 1.00 25.08 129 GLU A O 1
ATOM 803 N N . GLU A 1 99 ? 0.117 2.679 21.184 1.00 29.02 130 GLU A N 1
ATOM 804 C CA . GLU A 1 99 ? -0.937 3.407 21.911 1.00 31.65 130 GLU A CA 1
ATOM 805 C C . GLU A 1 99 ? -0.666 4.922 22.003 1.00 31.09 130 GLU A C 1
ATOM 806 O O . GLU A 1 99 ? -1.468 5.653 22.592 1.00 28.92 130 GLU A O 1
ATOM 812 N N . SER A 1 100 ? 0.426 5.390 21.391 1.00 25.59 131 SER A N 1
ATOM 813 C CA . SER A 1 100 ? 0.733 6.814 21.271 1.00 24.02 131 SER A CA 1
ATOM 814 C C . SER A 1 100 ? 0.690 7.173 19.787 1.00 30.74 131 SER A C 1
ATOM 815 O O . SER A 1 100 ? 0.715 6.285 18.931 1.00 27.11 131 SER A O 1
ATOM 818 N N . GLU A 1 101 ? 0.672 8.464 19.481 1.00 29.66 132 GLU A N 1
ATOM 819 C CA . GLU A 1 101 ? 0.848 8.921 18.117 1.00 30.67 132 GLU A CA 1
ATOM 820 C C . GLU A 1 101 ? 2.274 8.564 17.676 1.00 28.67 132 GLU A C 1
ATOM 821 O O . GLU A 1 101 ? 3.206 8.525 18.474 1.00 25.74 132 GLU A O 1
ATOM 827 N N . ILE A 1 102 ? 2.430 8.324 16.382 1.00 23.31 133 ILE A N 1
ATOM 828 C CA . ILE A 1 102 ? 3.754 7.992 15.833 1.00 22.95 133 ILE A CA 1
ATOM 829 C C . ILE A 1 102 ? 4.681 9.170 16.024 1.00 20.97 133 ILE A C 1
ATOM 830 O O . ILE A 1 102 ? 4.228 10.326 16.117 1.00 26.35 133 ILE A O 1
ATOM 835 N N . ASP A 1 103 ? 5.970 8.895 16.155 1.00 18.60 134 ASP A N 1
ATOM 836 C CA . ASP A 1 103 ? 6.970 9.971 16.210 1.00 23.34 134 ASP A CA 1
ATOM 837 C C . ASP A 1 103 ? 7.875 10.066 14.978 1.00 20.85 134 ASP A C 1
ATOM 838 O O . ASP A 1 103 ? 8.707 10.941 14.902 1.00 21.43 134 ASP A O 1
ATOM 843 N N . LEU A 1 104 ? 7.708 9.170 14.008 1.00 19.67 135 LEU A N 1
ATOM 844 C CA . LEU A 1 104 ? 8.439 9.242 12.735 1.00 16.70 135 LEU A CA 1
ATOM 845 C C . LEU A 1 104 ? 7.609 8.604 11.631 1.00 18.76 135 LEU A C 1
ATOM 846 O O . LEU A 1 104 ? 7.100 7.504 11.808 1.00 17.72 135 LEU A O 1
ATOM 851 N N . ARG A 1 105 ? 7.490 9.289 10.495 1.00 15.81 136 ARG A N 1
ATOM 852 C CA . ARG A 1 105 ? 6.945 8.713 9.286 1.00 17.18 136 ARG A CA 1
ATOM 853 C C . ARG A 1 105 ? 7.820 9.222 8.155 1.00 18.46 136 ARG A C 1
ATOM 854 O O . ARG A 1 105 ? 8.027 10.427 8.037 1.00 21.87 136 ARG A O 1
ATOM 862 N N . VAL A 1 106 ? 8.375 8.291 7.376 1.00 18.53 137 VAL A N 1
ATOM 863 C CA . VAL A 1 106 ? 9.197 8.635 6.228 1.00 19.61 137 VAL A CA 1
ATOM 864 C C . VAL A 1 106 ? 8.607 7.973 4.987 1.00 19.79 137 VAL A C 1
ATOM 865 O O . VAL A 1 106 ? 8.304 6.775 4.982 1.00 17.14 137 VAL A O 1
ATOM 869 N N . GLU A 1 107 ? 8.399 8.785 3.956 1.00 18.73 138 GLU A N 1
ATOM 870 C CA A GLU A 1 107 ? 7.812 8.330 2.709 0.50 20.20 138 GLU A CA 1
ATOM 871 C CA B GLU A 1 107 ? 7.818 8.327 2.713 0.50 18.90 138 GLU A CA 1
ATOM 872 C C . GLU A 1 107 ? 8.873 8.331 1.621 1.00 19.11 138 GLU A C 1
ATOM 873 O O . GLU A 1 107 ? 9.518 9.366 1.372 1.00 18.92 138 GLU A O 1
ATOM 884 N N . PHE A 1 108 ? 9.045 7.173 0.980 1.00 18.25 139 PHE A N 1
ATOM 885 C CA . PHE A 1 108 ? 10.038 6.956 -0.059 1.00 16.71 139 PHE A CA 1
ATOM 886 C C . PHE A 1 108 ? 9.329 6.662 -1.373 1.00 18.46 139 PHE A C 1
ATOM 887 O O . PHE A 1 108 ? 8.315 5.951 -1.401 1.00 20.05 139 PHE A O 1
ATOM 895 N N . GLU A 1 109 ? 9.835 7.251 -2.449 1.00 19.68 140 GLU A N 1
ATOM 896 C CA . GLU A 1 109 ? 9.285 6.988 -3.773 1.00 21.54 140 GLU A CA 1
ATOM 897 C C . 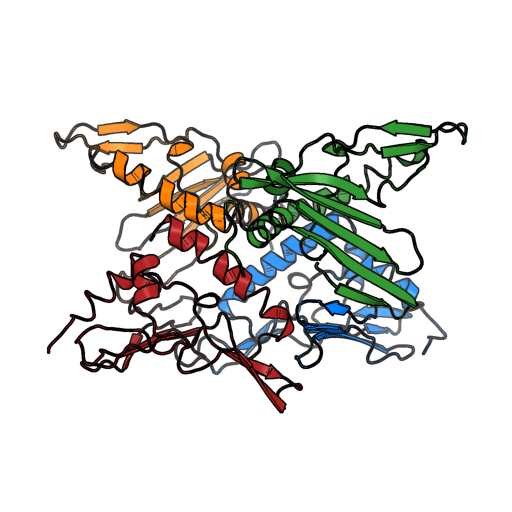GLU A 1 109 ? 10.431 6.767 -4.741 1.00 19.99 140 GLU A C 1
ATOM 898 O O . GLU A 1 109 ? 11.462 7.457 -4.671 1.00 19.62 140 GLU A O 1
ATOM 904 N N . GLN A 1 110 ? 10.240 5.800 -5.632 1.00 21.09 141 GLN A N 1
ATOM 905 C CA . GLN A 1 110 ? 11.183 5.557 -6.674 1.00 23.25 141 GLN A CA 1
ATOM 906 C C . GLN A 1 110 ? 10.744 6.419 -7.847 1.00 25.00 141 GLN A C 1
ATOM 907 O O . GLN A 1 110 ? 9.647 6.248 -8.396 1.00 25.45 141 GLN A O 1
ATOM 913 N N . ALA A 1 111 ? 11.616 7.351 -8.203 1.00 22.67 142 ALA A N 1
ATOM 914 C CA . ALA A 1 111 ? 11.311 8.354 -9.210 1.00 25.49 142 ALA A CA 1
ATOM 915 C C . ALA A 1 111 ? 11.434 7.788 -10.635 1.00 21.65 142 ALA A C 1
ATOM 916 O O . ALA A 1 111 ? 11.877 6.655 -10.829 1.00 22.08 142 ALA A O 1
ATOM 918 N N . ALA A 1 112 ? 11.017 8.580 -11.623 1.00 25.89 143 ALA A N 1
ATOM 919 C CA . ALA A 1 112 ? 11.052 8.151 -13.026 1.00 29.70 143 ALA A CA 1
ATOM 920 C C . ALA A 1 112 ? 12.452 7.761 -13.508 1.00 26.44 143 ALA A C 1
ATOM 921 O O . ALA A 1 112 ? 12.579 6.874 -14.343 1.00 28.48 143 ALA A O 1
ATOM 923 N N . ASP A 1 113 ? 13.485 8.367 -12.919 1.00 26.89 144 ASP A N 1
ATOM 924 C CA . ASP A 1 113 ? 14.874 7.982 -13.180 1.00 26.98 144 ASP A CA 1
ATOM 925 C C . ASP A 1 113 ? 15.321 6.638 -12.541 1.00 22.39 144 ASP A C 1
ATOM 926 O O . ASP A 1 113 ? 16.422 6.173 -12.827 1.00 23.97 144 ASP A O 1
ATOM 931 N N . GLY A 1 114 ? 14.473 5.991 -11.742 1.00 22.52 145 GLY A N 1
ATOM 932 C CA . GLY A 1 114 ? 14.792 4.693 -11.101 1.00 23.58 145 GLY A CA 1
ATOM 933 C C . GLY A 1 114 ? 15.484 4.829 -9.755 1.00 20.49 145 GLY A C 1
ATOM 934 O O . GLY A 1 114 ? 15.825 3.828 -9.108 1.00 20.79 145 GLY A O 1
ATOM 935 N N . LYS A 1 115 ? 15.675 6.068 -9.316 1.00 19.50 146 LYS A N 1
ATOM 936 C CA . LYS A 1 115 ? 16.336 6.316 -8.033 1.00 19.58 146 LYS A CA 1
ATOM 937 C C . LYS A 1 115 ? 15.298 6.514 -6.937 1.00 19.28 146 LYS A C 1
ATOM 938 O O . LYS A 1 115 ? 14.241 7.082 -7.158 1.00 19.01 146 LYS A O 1
ATOM 944 N N . TRP A 1 116 ? 15.638 6.066 -5.736 1.00 18.67 147 TRP A N 1
ATOM 945 C CA . TRP A 1 116 ? 14.791 6.285 -4.570 1.00 18.84 147 TRP A CA 1
ATOM 946 C C . TRP A 1 116 ? 15.087 7.625 -3.912 1.00 18.14 147 TRP A C 1
ATOM 947 O O . TRP A 1 116 ? 16.249 8.035 -3.804 1.00 16.39 147 TRP A O 1
ATOM 958 N N . TYR A 1 117 ? 14.022 8.282 -3.483 1.00 18.44 148 TYR A N 1
ATOM 959 C CA . TYR A 1 117 ? 14.096 9.518 -2.736 1.00 19.21 148 TYR A CA 1
ATOM 960 C C . TYR A 1 117 ? 13.115 9.508 -1.578 1.00 18.11 148 TYR A C 1
ATOM 961 O O . TYR A 1 117 ? 12.044 8.887 -1.648 1.00 18.78 148 TYR A O 1
ATOM 970 N N . VAL A 1 118 ? 13.486 10.249 -0.545 1.00 18.36 149 VAL A N 1
ATOM 971 C CA . VAL A 1 118 ? 12.526 10.638 0.480 1.00 18.55 149 VAL A CA 1
ATOM 972 C C . VAL A 1 118 ? 11.757 11.836 -0.053 1.00 18.10 149 VAL A C 1
ATOM 973 O O . VAL A 1 118 ? 12.368 12.804 -0.495 1.00 18.95 149 VAL A O 1
ATOM 977 N N . VAL A 1 119 ? 10.432 11.728 -0.060 1.00 18.12 150 VAL A N 1
ATOM 978 C CA . VAL A 1 119 ? 9.572 12.825 -0.506 1.00 18.67 150 VAL A CA 1
ATOM 979 C C . VAL A 1 119 ? 8.757 13.478 0.597 1.00 20.96 150 VAL A C 1
ATOM 980 O O . VAL A 1 119 ? 8.240 14.583 0.408 1.00 21.10 150 VAL A O 1
ATOM 984 N N . ASP A 1 120 ? 8.632 12.823 1.755 1.00 19.74 151 ASP A N 1
ATOM 985 C CA . ASP A 1 120 ? 7.947 13.433 2.870 1.00 21.62 151 ASP A CA 1
ATOM 986 C C . ASP A 1 120 ? 8.414 12.806 4.160 1.00 21.50 151 ASP A C 1
ATOM 987 O O . ASP A 1 120 ? 8.909 11.663 4.176 1.00 19.25 151 ASP A O 1
ATOM 992 N N . CYS A 1 121 ? 8.269 13.560 5.229 1.00 20.55 152 CYS A N 1
ATOM 993 C CA . CYS A 1 121 ? 8.648 13.077 6.533 1.00 22.96 152 CYS A CA 1
ATOM 994 C C . CYS A 1 121 ? 7.891 13.854 7.607 1.00 23.48 152 CYS A C 1
ATOM 995 O O . CYS A 1 121 ? 7.703 15.068 7.495 1.00 22.62 152 CYS A O 1
ATOM 998 N N . TYR A 1 122 ? 7.404 13.111 8.588 1.00 22.09 153 TYR A N 1
ATOM 999 C CA . TYR A 1 122 ? 6.954 13.659 9.849 1.00 21.17 153 TYR A CA 1
ATOM 1000 C C . TYR A 1 122 ? 7.979 13.203 10.864 1.00 19.41 153 TYR A C 1
ATOM 1001 O O . TYR A 1 122 ? 8.313 12.016 10.927 1.00 18.57 153 TYR A O 1
ATOM 1010 N N . THR A 1 123 ? 8.503 14.136 11.639 1.00 22.51 154 THR A N 1
ATOM 1011 C CA . THR A 1 123 ? 9.362 13.776 12.761 1.00 21.33 154 THR A CA 1
ATOM 1012 C C . THR A 1 123 ? 8.959 14.469 14.045 1.00 22.42 154 THR A C 1
ATOM 1013 O O . THR A 1 123 ? 8.655 15.664 14.052 1.00 20.70 154 THR A O 1
ATOM 1017 N N . GLY A 1 124 ? 8.956 13.707 15.136 1.00 22.97 155 GLY A N 1
ATOM 1018 C CA . GLY A 1 124 ? 8.672 14.256 16.456 1.00 22.65 155 GLY A CA 1
ATOM 1019 C C . GLY A 1 124 ? 9.635 15.356 16.893 1.00 22.75 155 GLY A C 1
ATOM 1020 O O . GLY A 1 124 ? 9.365 16.032 17.855 1.00 30.25 155 GLY A O 1
ATOM 1021 N N . TRP A 1 125 ? 10.792 15.499 16.238 1.00 24.97 156 TRP A N 1
ATOM 1022 C CA . TRP A 1 125 ? 11.672 16.659 16.510 1.00 23.89 156 TRP A CA 1
ATOM 1023 C C . TRP A 1 125 ? 10.900 17.975 16.353 1.00 26.75 156 TRP A C 1
ATOM 1024 O O . TRP A 1 125 ? 11.161 18.932 17.069 1.00 25.89 156 TRP A O 1
ATOM 1035 N N . TYR A 1 126 ? 9.992 17.997 15.381 1.00 21.51 157 TYR A N 1
ATOM 1036 C CA . TYR A 1 126 ? 9.156 19.126 15.099 1.00 23.63 157 TYR A CA 1
ATOM 1037 C C . TYR A 1 126 ? 7.671 18.804 15.299 1.00 26.97 157 TYR A C 1
ATOM 1038 O O . TYR A 1 126 ? 6.812 19.170 14.496 1.00 31.41 157 TYR A O 1
ATOM 1047 N N . GLY A 1 127 ? 7.364 18.163 16.418 1.00 27.63 158 GLY A N 1
ATOM 1048 C CA . GLY A 1 127 ? 5.996 17.784 16.748 1.00 32.57 158 GLY A CA 1
ATOM 1049 C C . GLY A 1 127 ? 5.070 18.961 16.939 1.00 34.08 158 GLY A C 1
ATOM 1050 O O . GLY A 1 127 ? 5.483 20.122 17.142 1.00 34.16 158 GLY A O 1
ATOM 1051 N N . TYR A 1 128 ? 3.781 18.663 16.903 1.00 38.10 159 TYR A N 1
ATOM 1052 C CA A TYR A 1 128 ? 2.797 19.703 17.078 0.50 41.34 159 TYR A CA 1
ATOM 1053 C CA B TYR A 1 128 ? 2.778 19.685 17.082 0.50 42.81 159 TYR A CA 1
ATOM 1054 C C . TYR A 1 128 ? 2.904 20.222 18.513 1.00 38.01 159 TYR A C 1
ATOM 1055 O O . TYR A 1 128 ? 2.484 21.317 18.771 1.00 49.93 159 TYR A O 1
ATOM 1072 N N . ASP A 1 129 ? 3.490 19.433 19.440 1.00 34.52 160 ASP A N 1
ATOM 1073 C CA . ASP A 1 129 ? 3.677 19.892 20.838 1.00 36.18 160 ASP A CA 1
ATOM 1074 C C . ASP A 1 129 ? 4.865 20.822 21.058 1.00 42.29 160 ASP A C 1
ATOM 1075 O O . ASP A 1 129 ? 5.127 21.235 22.189 1.00 46.79 160 ASP A O 1
ATOM 1080 N N . LEU A 1 130 ? 5.623 21.100 20.008 1.00 38.61 161 LEU A N 1
ATOM 1081 C CA . LEU A 1 130 ? 6.729 22.032 20.139 1.00 36.04 161 LEU A CA 1
ATOM 1082 C C . LEU A 1 130 ? 6.304 23.500 20.127 1.00 31.77 161 LEU A C 1
ATOM 1083 O O . LEU A 1 130 ? 5.671 23.963 19.168 1.00 29.58 161 LEU A O 1
ATOM 1088 N N . PRO A 1 131 ? 6.674 24.254 21.185 1.00 35.89 162 PRO A N 1
ATOM 1089 C CA . PRO A 1 131 ? 6.378 25.686 21.153 1.00 36.53 162 PRO A CA 1
ATOM 1090 C C . PRO A 1 131 ? 7.122 26.354 20.015 1.00 35.95 162 PRO A C 1
ATOM 1091 O O . PRO A 1 131 ? 8.289 26.059 19.775 1.00 32.02 162 PRO A O 1
ATOM 1095 N N . ILE A 1 132 ? 6.449 27.247 19.311 1.00 30.31 163 ILE A N 1
ATOM 1096 C CA . ILE A 1 132 ? 7.029 27.926 18.167 1.00 35.24 163 ILE A CA 1
ATOM 1097 C C . ILE A 1 132 ? 8.318 28.670 18.565 1.00 35.38 163 ILE A C 1
ATOM 1098 O O . ILE A 1 132 ? 9.264 28.764 17.781 1.00 32.82 163 ILE A O 1
ATOM 1103 N N . GLY A 1 133 ? 8.366 29.157 19.810 1.00 36.60 164 GLY A N 1
ATOM 1104 C CA . GLY A 1 133 ? 9.537 29.850 20.338 1.00 31.47 164 GLY A CA 1
ATOM 1105 C C . GLY A 1 133 ? 10.771 28.971 20.512 1.00 31.31 164 GLY A C 1
ATOM 1106 O O . GLY A 1 133 ? 11.866 29.485 20.679 1.00 31.96 164 GLY A O 1
ATOM 1107 N N . GLU A 1 134 ? 10.581 27.656 20.483 1.00 26.92 165 GLU A N 1
ATOM 1108 C CA . GLU A 1 134 ? 11.671 26.693 20.599 1.00 27.35 165 GLU A CA 1
ATOM 1109 C C . GLU A 1 134 ? 12.117 26.126 19.248 1.00 25.98 165 GLU A C 1
ATOM 1110 O O . GLU A 1 134 ? 13.063 25.341 19.202 1.00 22.94 165 GLU A O 1
ATOM 1116 N N . LEU A 1 135 ? 11.465 26.524 18.158 1.00 23.87 166 LEU A N 1
ATOM 1117 C CA . LEU A 1 135 ? 11.811 25.992 16.826 1.00 29.00 166 LEU A CA 1
ATOM 1118 C C . LEU A 1 135 ? 13.272 26.273 16.438 1.00 25.90 166 LEU A C 1
ATOM 1119 O O . LEU A 1 135 ? 14.013 25.360 16.077 1.00 27.17 166 LEU A O 1
ATOM 1124 N N . LYS A 1 136 ? 13.721 27.510 16.590 1.00 25.63 167 LYS A N 1
ATOM 1125 C CA . LYS A 1 136 ? 15.119 27.836 16.225 1.00 26.83 167 LYS A CA 1
ATOM 1126 C C . LYS A 1 136 ? 16.156 26.993 16.965 1.00 24.08 167 LYS A C 1
ATOM 1127 O O . LYS A 1 136 ? 17.113 26.453 16.360 1.00 23.45 167 LYS A O 1
ATOM 1133 N N . GLN A 1 137 ? 15.989 26.857 18.271 1.00 25.05 168 GLN A N 1
ATOM 1134 C CA . GLN A 1 137 ? 16.928 26.065 19.053 1.00 24.45 168 GLN A CA 1
ATOM 1135 C C . GLN A 1 137 ? 16.817 24.564 18.740 1.00 22.40 168 GLN A C 1
ATOM 1136 O O . GLN A 1 137 ? 17.792 23.841 18.823 1.00 21.15 168 GLN A O 1
ATOM 1142 N N . THR A 1 138 ? 15.620 24.091 18.418 1.00 22.89 169 THR A N 1
ATOM 1143 C CA . THR A 1 138 ? 15.440 22.701 18.004 1.00 25.31 169 THR A CA 1
ATOM 1144 C C . THR A 1 138 ? 16.208 22.413 16.722 1.00 21.69 169 THR A C 1
ATOM 1145 O O . THR A 1 138 ? 16.883 21.389 16.601 1.00 19.78 169 THR A O 1
ATOM 1149 N N . ILE A 1 139 ? 16.101 23.322 15.770 1.00 24.19 170 ILE A N 1
ATOM 1150 C CA . ILE A 1 139 ? 16.846 23.192 14.525 1.00 21.80 170 ILE A CA 1
ATOM 1151 C C . ILE A 1 139 ? 18.367 23.120 14.791 1.00 20.72 170 ILE A C 1
ATOM 1152 O O . ILE A 1 139 ? 19.066 22.326 14.195 1.00 21.43 170 ILE A O 1
ATOM 1157 N N . GLN A 1 140 ? 18.846 23.930 15.731 1.00 20.05 171 GLN A N 1
ATOM 1158 C CA . GLN A 1 140 ? 20.251 23.897 16.117 1.00 20.49 171 GLN A CA 1
ATOM 1159 C C . GLN A 1 140 ? 20.615 22.550 16.785 1.00 18.27 171 GLN A C 1
ATOM 1160 O O . GLN A 1 140 ? 21.711 22.054 16.586 1.00 18.39 171 GLN A O 1
ATOM 1166 N N . GLN A 1 141 ? 19.718 22.004 17.608 1.00 20.14 172 GLN A N 1
ATOM 1167 C CA . GLN A 1 141 ? 19.937 20.682 18.224 1.00 21.98 172 GLN A CA 1
ATOM 1168 C C . GLN A 1 141 ? 20.064 19.605 17.154 1.00 18.47 172 GLN A C 1
ATOM 1169 O O . GLN A 1 141 ? 20.922 18.715 17.246 1.00 16.59 172 GLN A O 1
ATOM 1175 N N . VAL A 1 142 ? 19.206 19.676 16.146 1.00 18.14 173 VAL A N 1
ATOM 1176 C CA . VAL A 1 142 ? 19.270 18.754 15.007 1.00 19.16 173 VAL A CA 1
ATOM 1177 C C . VAL A 1 142 ? 20.596 18.887 14.263 1.00 18.55 173 VAL A C 1
ATOM 1178 O O . VAL A 1 142 ? 21.242 17.894 13.923 1.00 18.92 173 VAL A O 1
ATOM 1182 N N . LYS A 1 143 ? 21.054 20.114 14.065 1.00 18.89 174 LYS A N 1
ATOM 1183 C CA . LYS A 1 143 ? 22.372 20.336 13.483 1.00 20.97 174 LYS A CA 1
ATOM 1184 C C . LYS A 1 143 ? 23.505 19.640 14.262 1.00 20.38 174 LYS A C 1
ATOM 1185 O O . LYS A 1 143 ? 24.435 19.067 13.679 1.00 20.13 174 LYS A O 1
ATOM 1191 N N . GLU A 1 144 ? 23.447 19.743 15.580 1.00 19.99 175 GLU A N 1
ATOM 1192 C CA . GLU A 1 144 ? 24.436 19.117 16.459 1.00 21.65 175 GLU A CA 1
ATOM 1193 C C . GLU A 1 144 ? 24.359 17.583 16.389 1.00 18.49 175 GLU A C 1
ATOM 1194 O O . GLU A 1 144 ? 25.380 16.896 16.313 1.00 20.87 175 GLU A O 1
ATOM 1200 N N . GLU A 1 145 ? 23.154 17.034 16.369 1.00 19.92 176 GLU A N 1
ATOM 1201 C CA . GLU A 1 145 ? 22.995 15.586 16.116 1.00 19.08 176 GLU A CA 1
ATOM 1202 C C . GLU A 1 145 ? 23.572 15.173 14.766 1.00 17.75 176 GLU A C 1
ATOM 1203 O O . GLU A 1 145 ? 24.176 14.111 14.624 1.00 16.74 176 GLU A O 1
ATOM 1209 N N . ASN A 1 146 ? 23.366 16.015 13.764 1.00 17.50 177 ASN A N 1
ATOM 1210 C CA . ASN A 1 146 ? 23.868 15.749 12.440 1.00 18.60 177 ASN A CA 1
ATOM 1211 C C . ASN A 1 146 ? 25.390 15.807 12.387 1.00 20.51 177 ASN A C 1
ATOM 1212 O O . ASN A 1 146 ? 26.005 15.026 11.699 1.00 20.05 177 ASN A O 1
ATOM 1217 N N . ALA A 1 147 ? 26.006 16.694 13.172 1.00 20.15 178 ALA A N 1
ATOM 1218 C CA . ALA A 1 147 ? 27.467 16.703 13.320 1.00 21.00 178 ALA A CA 1
ATOM 1219 C C . ALA A 1 147 ? 27.992 15.382 13.905 1.00 22.44 178 ALA A C 1
ATOM 1220 O O . ALA A 1 147 ? 29.001 14.842 13.433 1.00 23.91 178 ALA A O 1
ATOM 1222 N N . ALA A 1 148 ? 27.309 14.856 14.911 1.00 22.57 179 ALA A N 1
ATOM 1223 C CA . ALA A 1 148 ? 27.638 13.549 15.450 1.00 22.06 179 ALA A CA 1
ATOM 1224 C C . ALA A 1 148 ? 27.498 12.448 14.379 1.00 20.42 179 ALA A C 1
ATOM 1225 O O . ALA A 1 148 ? 28.362 11.611 14.192 1.00 18.90 179 ALA A O 1
ATOM 1227 N N . PHE A 1 149 ? 26.386 12.461 13.661 1.00 18.18 180 PHE A N 1
ATOM 1228 C CA . PHE A 1 149 ? 26.154 11.491 12.577 1.00 19.28 180 PHE A CA 1
ATOM 1229 C C . PHE A 1 149 ? 27.297 11.502 11.579 1.00 20.84 180 PHE A C 1
ATOM 1230 O O . PHE A 1 149 ? 27.767 10.458 11.120 1.00 18.68 180 PHE A O 1
ATOM 1238 N N . LYS A 1 150 ? 27.736 12.699 11.214 1.00 21.53 181 LYS A N 1
ATOM 1239 C CA . LYS A 1 150 ? 28.762 12.840 10.190 1.00 22.83 181 LYS A CA 1
ATOM 1240 C C . LYS A 1 150 ? 30.154 12.375 10.658 1.00 24.79 181 LYS A C 1
ATOM 1241 O O . LYS A 1 150 ? 30.992 12.096 9.822 1.00 24.24 181 LYS A O 1
ATOM 1247 N N . GLU A 1 151 ? 30.378 12.256 11.972 1.00 22.88 182 GLU A N 1
ATOM 1248 C CA . GLU A 1 151 ? 31.639 11.696 12.481 1.00 24.17 182 GLU A CA 1
ATOM 1249 C C . GLU A 1 151 ? 31.766 10.221 12.166 1.00 25.15 182 GLU A C 1
ATOM 1250 O O . GLU A 1 151 ? 32.869 9.733 11.993 1.00 29.18 182 GLU A O 1
ATOM 1256 N N . ILE A 1 152 ? 30.642 9.515 12.090 1.00 23.16 183 ILE A N 1
ATOM 1257 C CA . ILE A 1 152 ? 30.658 8.091 11.804 1.00 23.11 183 ILE A CA 1
ATOM 1258 C C . ILE A 1 152 ? 30.094 7.705 10.436 1.00 26.72 183 ILE A C 1
ATOM 1259 O O . ILE A 1 152 ? 30.366 6.621 9.971 1.00 26.86 183 ILE A O 1
ATOM 1264 N N . HIS A 1 153 ? 29.326 8.590 9.798 1.00 24.60 184 HIS A N 1
ATOM 1265 C CA . HIS A 1 153 ? 28.706 8.309 8.502 1.00 24.05 184 HIS A CA 1
ATOM 1266 C C . HIS A 1 153 ? 28.842 9.510 7.559 1.00 25.55 184 HIS A C 1
ATOM 1267 O O . HIS A 1 153 ? 27.835 10.131 7.193 1.00 26.32 184 HIS A O 1
ATOM 1274 N N . PRO A 1 154 ? 30.067 9.880 7.189 1.00 25.22 185 PRO A N 1
ATOM 1275 C CA . PRO A 1 154 ? 30.207 11.057 6.323 1.00 33.51 185 PRO A CA 1
ATOM 1276 C C . PRO A 1 154 ? 29.531 10.921 4.944 1.00 34.34 185 PRO A C 1
ATOM 1277 O O . PRO A 1 154 ? 29.446 9.829 4.386 1.00 39.62 185 PRO A O 1
ATOM 1282 N N . ASN B 1 3 ? 22.764 33.028 4.581 1.00 65.86 34 ASN B N 1
ATOM 1283 C CA . ASN B 1 3 ? 23.897 33.240 3.626 1.00 68.10 34 ASN B CA 1
ATOM 1284 C C . ASN B 1 3 ? 25.217 33.444 4.391 1.00 59.27 34 ASN B C 1
ATOM 1285 O O . ASN B 1 3 ? 25.969 34.392 4.149 1.00 51.43 34 ASN B O 1
ATOM 1290 N N . GLU B 1 4 ? 25.483 32.543 5.331 1.00 51.70 35 GLU B N 1
ATOM 1291 C CA . GLU B 1 4 ? 26.647 32.660 6.191 1.00 49.64 35 GLU B CA 1
ATOM 1292 C C . GLU B 1 4 ? 27.850 31.987 5.538 1.00 41.78 35 GLU B C 1
ATOM 1293 O O . GLU B 1 4 ? 27.737 30.963 4.865 1.00 35.15 35 GLU B O 1
ATOM 1299 N N . ILE B 1 5 ? 29.009 32.598 5.733 1.00 34.32 36 ILE B N 1
ATOM 1300 C CA . ILE B 1 5 ? 30.252 32.029 5.241 1.00 29.95 36 ILE B CA 1
ATOM 1301 C C . ILE B 1 5 ? 30.649 30.904 6.179 1.00 29.26 36 ILE B C 1
ATOM 1302 O O . ILE B 1 5 ? 30.555 31.066 7.394 1.00 27.50 36 ILE B O 1
ATOM 1307 N N . ALA B 1 6 ? 31.090 29.782 5.615 1.00 27.95 37 ALA B N 1
ATOM 1308 C CA . ALA B 1 6 ? 31.512 28.632 6.413 1.00 27.45 37 ALA B CA 1
ATOM 1309 C C . ALA B 1 6 ? 32.707 28.984 7.296 1.00 29.46 37 ALA B C 1
ATOM 1310 O O . ALA B 1 6 ? 33.619 29.702 6.882 1.00 28.34 37 ALA B O 1
ATOM 1312 N N . GLN B 1 7 ? 32.666 28.492 8.526 1.00 28.67 38 GLN B N 1
ATOM 1313 C CA A GLN B 1 7 ? 33.707 28.775 9.501 0.50 30.04 38 GLN B CA 1
ATOM 1314 C CA B GLN B 1 7 ? 33.681 28.760 9.529 0.50 32.04 38 GLN B CA 1
ATOM 1315 C C . GLN B 1 7 ? 34.686 27.614 9.580 1.00 30.87 38 GLN B C 1
ATOM 1316 O O . GLN B 1 7 ? 34.336 26.464 9.339 1.00 34.39 38 GLN B O 1
ATOM 1327 N N . SER B 1 8 ? 35.935 27.930 9.875 1.00 27.89 39 SER B N 1
ATOM 1328 C CA . SER B 1 8 ? 36.958 26.943 10.014 1.00 31.41 39 SER B CA 1
ATOM 1329 C C . SER B 1 8 ? 36.989 26.692 11.506 1.00 27.14 39 SER B C 1
ATOM 1330 O O . SER B 1 8 ? 36.663 27.593 12.295 1.00 30.22 39 SER B O 1
ATOM 1333 N N . GLY B 1 9 ? 37.386 25.494 11.892 1.00 31.92 40 GLY B N 1
ATOM 1334 C CA . GLY B 1 9 ? 37.449 25.149 13.306 1.00 31.49 40 GLY B CA 1
ATOM 1335 C C . GLY B 1 9 ? 36.076 24.911 13.889 1.00 30.33 40 GLY B C 1
ATOM 1336 O O . GLY B 1 9 ? 35.121 24.600 13.186 1.00 24.86 40 GLY B O 1
ATOM 1337 N N . GLU B 1 10 ? 35.984 25.071 15.203 1.00 25.93 41 GLU B N 1
ATOM 1338 C CA A GLU B 1 10 ? 34.736 24.817 15.929 0.50 23.12 41 GLU B CA 1
ATOM 1339 C CA B GLU B 1 10 ? 34.777 24.758 15.921 0.50 23.05 41 GLU B CA 1
ATOM 1340 C C . GLU B 1 10 ? 33.651 25.780 15.577 1.00 22.49 41 GLU B C 1
ATOM 1341 O O . GLU B 1 10 ? 33.875 26.994 15.514 1.00 24.05 41 GLU B O 1
ATOM 1352 N N . ASP B 1 11 ? 32.461 25.242 15.327 1.00 22.22 42 ASP B N 1
ATOM 1353 C CA . ASP B 1 11 ? 31.264 26.033 15.120 1.00 21.92 42 ASP B CA 1
ATOM 1354 C C . ASP B 1 11 ? 30.877 26.692 16.452 1.00 21.68 42 ASP B C 1
ATOM 1355 O O . ASP B 1 11 ? 30.784 26.007 17.479 1.00 19.32 42 ASP B O 1
ATOM 1360 N N . PHE B 1 12 ? 30.661 28.003 16.442 1.00 19.15 43 PHE B N 1
ATOM 1361 C CA . PHE B 1 12 ? 30.421 28.739 17.687 1.00 17.71 43 PHE B CA 1
ATOM 1362 C C . PHE B 1 12 ? 29.158 28.305 18.425 1.00 19.49 43 PHE B C 1
ATOM 1363 O O . PHE B 1 12 ? 29.190 28.079 19.626 1.00 17.91 43 PHE B O 1
ATOM 1371 N N . LYS B 1 13 ? 28.049 28.183 17.705 1.00 19.56 44 LYS B N 1
ATOM 1372 C CA A LYS B 1 13 ? 26.786 27.784 18.331 0.50 20.66 44 LYS B CA 1
ATOM 1373 C CA B LYS B 1 13 ? 26.784 27.788 18.329 0.50 20.04 44 LYS B CA 1
ATOM 1374 C C . LYS B 1 13 ? 26.859 26.383 18.955 1.00 18.57 44 LYS B C 1
ATOM 1375 O O . LYS B 1 13 ? 26.318 26.153 20.041 1.00 18.85 44 LYS B O 1
ATOM 1386 N N . SER B 1 14 ? 27.517 25.458 18.264 1.00 17.52 45 SER B N 1
ATOM 1387 C CA A SER B 1 14 ? 27.744 24.109 18.775 0.75 18.50 45 SER B CA 1
ATOM 1388 C CA B SER B 1 14 ? 27.738 24.111 18.796 0.25 18.42 45 SER B CA 1
ATOM 1389 C C . SER B 1 14 ? 28.614 24.162 20.037 1.00 18.06 45 SER B C 1
ATOM 1390 O O . SER B 1 14 ? 28.321 23.487 21.030 1.00 16.62 45 SER B O 1
ATOM 1395 N N . PHE B 1 15 ? 29.688 24.952 19.978 1.00 16.46 46 PHE B N 1
ATOM 1396 C CA . PHE B 1 15 ? 30.547 25.155 21.150 1.00 15.97 46 PHE B CA 1
ATOM 1397 C C . PHE B 1 15 ? 29.720 25.675 22.329 1.00 16.90 46 PHE B C 1
ATOM 1398 O O . PHE B 1 15 ? 29.834 25.208 23.446 1.00 14.51 46 PHE B O 1
ATOM 1406 N N . LEU B 1 16 ? 28.890 26.670 22.082 1.00 16.32 47 LEU B N 1
ATOM 1407 C CA . LEU B 1 16 ? 28.169 27.310 23.150 1.00 16.62 47 LEU B CA 1
ATOM 1408 C C . LEU B 1 16 ? 27.155 26.365 23.797 1.00 15.97 47 LEU B C 1
ATOM 1409 O O . LEU B 1 16 ? 26.980 26.352 25.005 1.00 16.63 47 LEU B O 1
ATOM 1414 N N . ASP B 1 17 ? 26.526 25.525 22.995 1.00 17.55 48 ASP B N 1
ATOM 1415 C CA . ASP B 1 17 ? 25.641 24.494 23.504 1.00 18.98 48 ASP B CA 1
ATOM 1416 C C . ASP B 1 17 ? 26.386 23.454 24.382 1.00 16.69 48 ASP B C 1
ATOM 1417 O O . ASP B 1 17 ? 25.879 23.073 25.409 1.00 18.83 48 ASP B O 1
ATOM 1422 N N . LYS B 1 18 ? 27.594 23.068 24.013 1.00 16.91 49 LYS B N 1
ATOM 1423 C CA . LYS B 1 18 ? 28.415 22.217 24.868 1.00 15.66 49 LYS B CA 1
ATOM 1424 C C . LYS B 1 18 ? 28.790 22.916 26.156 1.00 13.93 49 LYS B C 1
ATOM 1425 O O . LYS B 1 18 ? 28.728 22.325 27.248 1.00 15.20 49 LYS B O 1
ATOM 1431 N N . PHE B 1 19 ? 29.213 24.174 26.000 1.00 15.87 50 PHE B N 1
ATOM 1432 C CA . PHE B 1 19 ? 29.664 25.012 27.086 1.00 14.69 50 PHE B CA 1
ATOM 1433 C C . PHE B 1 19 ? 28.576 25.118 28.158 1.00 14.92 50 PHE B C 1
ATOM 1434 O O . PHE B 1 19 ? 28.849 24.943 29.336 1.00 15.33 50 PHE B O 1
ATOM 1442 N N . THR B 1 20 ? 27.332 25.356 27.753 1.00 15.56 51 THR B N 1
ATOM 1443 C CA . THR B 1 20 ? 26.253 25.559 28.714 1.00 15.85 51 THR B CA 1
ATOM 1444 C C . THR B 1 20 ? 25.624 24.247 29.218 1.00 18.99 51 THR B C 1
ATOM 1445 O O . THR B 1 20 ? 24.874 24.267 30.154 1.00 21.65 51 THR B O 1
ATOM 1449 N N . SER B 1 21 ? 25.960 23.124 28.601 1.00 18.44 52 SER B N 1
ATOM 1450 C CA A SER B 1 21 ? 25.377 21.830 28.943 0.50 19.10 52 SER B CA 1
ATOM 1451 C CA B SER B 1 21 ? 25.381 21.821 28.959 0.50 20.56 52 SER B CA 1
ATOM 1452 C C . SER B 1 21 ? 26.271 20.993 29.850 1.00 17.36 52 SER B C 1
ATOM 1453 O O . SER B 1 21 ? 25.828 19.980 30.365 1.00 18.70 52 SER B O 1
ATOM 1458 N N . SER B 1 22 ? 27.530 21.394 30.026 1.00 15.36 53 SER B N 1
ATOM 1459 C CA . SER B 1 22 ? 28.461 20.604 30.843 1.00 14.62 53 SER B CA 1
ATOM 1460 C C . SER B 1 22 ? 29.404 21.488 31.642 1.00 14.05 53 SER B C 1
ATOM 1461 O O . SER B 1 22 ? 30.212 22.196 31.043 1.00 15.46 53 SER B O 1
ATOM 1464 N N . ALA B 1 23 ? 29.358 21.399 32.965 1.00 16.21 54 ALA B N 1
ATOM 1465 C CA . ALA B 1 23 ? 30.253 22.182 33.828 1.00 15.39 54 ALA B CA 1
ATOM 1466 C C . ALA B 1 23 ? 31.708 21.860 33.544 1.00 16.45 54 ALA B C 1
ATOM 1467 O O . ALA B 1 23 ? 32.551 22.752 33.468 1.00 15.90 54 ALA B O 1
ATOM 1469 N N . ALA B 1 24 ? 32.027 20.576 33.426 1.00 17.30 55 ALA B N 1
ATOM 1470 C CA . ALA B 1 24 ? 33.414 20.176 33.165 1.00 17.94 55 ALA B CA 1
ATOM 1471 C C . ALA B 1 24 ? 33.923 20.806 31.884 1.00 17.10 55 ALA B C 1
ATOM 1472 O O . ALA B 1 24 ? 35.017 21.317 31.869 1.00 17.10 55 ALA B O 1
ATOM 1474 N N . PHE B 1 25 ? 33.149 20.705 30.803 1.00 17.22 56 PHE B N 1
ATOM 1475 C CA . PHE B 1 25 ? 33.567 21.241 29.537 1.00 16.64 56 PHE B CA 1
ATOM 1476 C C . PHE B 1 25 ? 33.705 22.747 29.659 1.00 14.70 56 PHE B C 1
ATOM 1477 O O . PHE B 1 25 ? 34.702 23.305 29.211 1.00 16.15 56 PHE B O 1
ATOM 1485 N N . GLN B 1 26 ? 32.708 23.389 30.288 1.00 15.41 57 GLN B N 1
ATOM 1486 C CA . GLN B 1 26 ? 32.736 24.827 30.506 1.00 12.90 57 GLN B CA 1
ATOM 1487 C C . GLN B 1 26 ? 34.059 25.266 31.144 1.00 14.29 57 GLN B C 1
ATOM 1488 O O . GLN B 1 26 ? 34.735 26.170 30.640 1.00 14.00 57 GLN B O 1
ATOM 1494 N N . TYR B 1 27 ? 34.472 24.612 32.224 1.00 15.75 58 TYR B N 1
ATOM 1495 C CA . TYR B 1 27 ? 35.708 24.992 32.887 1.00 16.61 58 TYR B CA 1
ATOM 1496 C C . TYR B 1 27 ? 36.932 24.840 31.990 1.00 17.63 58 TYR B C 1
ATOM 1497 O O . TYR B 1 27 ? 37.848 25.674 32.080 1.00 19.09 58 TYR B O 1
ATOM 1506 N N . THR B 1 28 ? 36.951 23.814 31.131 1.00 16.30 59 THR B N 1
ATOM 1507 C CA . THR B 1 28 ? 38.091 23.595 30.237 1.00 16.37 59 THR B CA 1
ATOM 1508 C C . THR B 1 28 ? 38.199 24.703 29.183 1.00 16.12 59 THR B C 1
ATOM 1509 O O . THR B 1 28 ? 39.263 24.885 28.588 1.00 16.05 59 THR B O 1
ATOM 1513 N N . ARG B 1 29 ? 37.099 25.413 28.939 1.00 14.28 60 ARG B N 1
ATOM 1514 C CA . ARG B 1 29 ? 37.081 26.446 27.919 1.00 13.45 60 ARG B CA 1
ATOM 1515 C C . ARG B 1 29 ? 37.029 27.883 28.449 1.00 14.86 60 ARG B C 1
ATOM 1516 O O . ARG B 1 29 ? 36.563 28.804 27.764 1.00 15.49 60 ARG B O 1
ATOM 1524 N N . ILE B 1 30 ? 37.515 28.089 29.667 1.00 14.49 61 ILE B N 1
ATOM 1525 C CA . ILE B 1 30 ? 37.678 29.415 30.223 1.00 14.39 61 ILE B CA 1
ATOM 1526 C C . ILE B 1 30 ? 39.167 29.598 30.535 1.00 16.13 61 ILE B C 1
ATOM 1527 O O . ILE B 1 30 ? 39.760 28.753 31.209 1.00 19.28 61 ILE B O 1
ATOM 1532 N N . LYS B 1 31 ? 39.738 30.707 30.088 1.00 17.35 62 LYS B N 1
ATOM 1533 C CA . LYS B 1 31 ? 41.137 31.034 30.397 1.00 18.68 62 LYS B CA 1
ATOM 1534 C C . LYS B 1 31 ? 41.230 31.881 31.673 1.00 20.35 62 LYS B C 1
ATOM 1535 O O . LYS B 1 31 ? 41.105 33.101 31.619 1.00 21.26 62 LYS B O 1
ATOM 1541 N N . PHE B 1 32 ? 41.457 31.220 32.808 1.00 18.59 63 PHE B N 1
ATOM 1542 C CA . PHE B 1 32 ? 41.603 31.881 34.114 1.00 18.13 63 PHE B CA 1
ATOM 1543 C C . PHE B 1 32 ? 43.065 32.195 34.398 1.00 20.60 63 PHE B C 1
ATOM 1544 O O . PHE B 1 32 ? 43.950 31.461 33.950 1.00 20.44 63 PHE B O 1
ATOM 1552 N N . PRO B 1 33 ? 43.338 33.269 35.166 1.00 22.87 64 PRO B N 1
ATOM 1553 C CA . PRO B 1 33 ? 42.384 34.289 35.590 1.00 24.27 64 PRO B CA 1
ATOM 1554 C C . PRO B 1 33 ? 41.883 35.108 34.411 1.00 21.50 64 PRO B C 1
ATOM 1555 O O . PRO B 1 33 ? 42.621 35.352 33.450 1.00 21.52 64 PRO B O 1
ATOM 1559 N N . LEU B 1 34 ? 40.634 35.564 34.489 1.00 19.82 65 LEU B N 1
ATOM 1560 C CA . LEU B 1 34 ? 40.097 36.337 33.390 1.00 18.32 65 LEU B CA 1
ATOM 1561 C C . LEU B 1 34 ? 40.813 37.680 33.246 1.00 18.71 65 LEU B C 1
ATOM 1562 O O . LEU B 1 34 ? 41.462 38.169 34.168 1.00 20.96 65 LEU B O 1
ATOM 1567 N N . LYS B 1 35 ? 40.676 38.272 32.069 1.00 20.14 66 LYS B N 1
ATOM 1568 C CA . LYS B 1 35 ? 41.421 39.488 31.752 1.00 21.72 66 LYS B CA 1
ATOM 1569 C C . LYS B 1 35 ? 41.116 40.611 32.735 1.00 23.49 66 LYS B C 1
ATOM 1570 O O . LYS B 1 35 ? 42.019 41.347 33.132 1.00 28.50 66 LYS B O 1
ATOM 1576 N N . THR B 1 36 ? 39.856 40.791 33.088 1.00 19.29 67 THR B N 1
ATOM 1577 C CA . THR B 1 36 ? 39.457 41.877 33.986 1.00 21.46 67 THR B CA 1
ATOM 1578 C C . THR B 1 36 ? 39.183 41.347 35.380 1.00 21.96 67 THR B C 1
ATOM 1579 O O . THR B 1 36 ? 38.315 40.501 35.565 1.00 22.07 67 THR B O 1
ATOM 1583 N N . PRO B 1 37 ? 39.921 41.840 36.386 1.00 22.76 68 PRO B N 1
ATOM 1584 C CA . PRO B 1 37 ? 39.641 41.373 37.731 1.00 22.67 68 PRO B CA 1
ATOM 1585 C C . PRO B 1 37 ? 38.349 41.954 38.319 1.00 21.73 68 PRO B C 1
ATOM 1586 O O . PRO B 1 37 ? 37.750 42.865 37.754 1.00 25.04 68 PRO B O 1
ATOM 1590 N N . ILE B 1 38 ? 37.924 41.395 39.442 1.00 24.69 69 ILE B N 1
ATOM 1591 C CA . ILE B 1 38 ? 36.778 41.909 40.181 1.00 27.65 69 ILE B CA 1
ATOM 1592 C C . ILE B 1 38 ? 37.247 43.161 40.910 1.00 27.50 69 ILE B C 1
ATOM 1593 O O . ILE B 1 38 ? 38.259 43.099 41.590 1.00 28.86 69 ILE B O 1
ATOM 1598 N N . THR B 1 39 ? 36.522 44.271 40.751 1.00 27.79 70 THR B N 1
ATOM 1599 C CA . THR B 1 39 ? 36.845 45.536 41.419 1.00 30.85 70 THR B CA 1
ATOM 1600 C C . THR B 1 39 ? 35.726 45.926 42.374 1.00 33.98 70 THR B C 1
ATOM 1601 O O . THR B 1 39 ? 34.587 46.129 41.950 1.00 33.53 70 THR B O 1
ATOM 1605 N N . LEU B 1 40 ? 36.077 46.056 43.652 1.00 32.51 71 LEU B N 1
ATOM 1606 C CA . LEU B 1 40 ? 35.131 46.409 44.704 1.00 36.22 71 LEU B CA 1
ATOM 1607 C C . LEU B 1 40 ? 35.594 47.599 45.525 1.00 34.47 71 LEU B C 1
ATOM 1608 O O . LEU B 1 40 ? 36.775 47.952 45.534 1.00 31.68 71 LEU B O 1
ATOM 1613 N N . LEU B 1 41 ? 34.646 48.147 46.272 1.00 40.15 72 LEU B N 1
ATOM 1614 C CA . LEU B 1 41 ? 34.875 49.291 47.146 1.00 42.41 72 LEU B CA 1
ATOM 1615 C C . LEU B 1 41 ? 35.125 48.887 48.597 1.00 47.66 72 LEU B C 1
ATOM 1616 O O . LEU B 1 41 ? 34.379 48.082 49.168 1.00 44.67 72 LEU B O 1
ATOM 1621 N N . ALA B 1 42 ? 36.151 49.473 49.211 1.00 46.17 73 ALA B N 1
ATOM 1622 C CA . ALA B 1 42 ? 36.391 49.249 50.649 1.00 58.52 73 ALA B CA 1
ATOM 1623 C C . ALA B 1 42 ? 35.275 49.864 51.486 1.00 66.07 73 ALA B C 1
ATOM 1624 O O . ALA B 1 42 ? 34.465 50.645 50.974 1.00 62.99 73 ALA B O 1
ATOM 1626 N N . ASP B 1 43 ? 35.223 49.490 52.764 1.00 80.35 74 ASP B N 1
ATOM 1627 C CA . ASP B 1 43 ? 34.258 50.072 53.698 1.00 92.43 74 ASP B CA 1
ATOM 1628 C C . ASP B 1 43 ? 34.373 51.598 53.757 1.00 91.75 74 ASP B C 1
ATOM 1629 O O . ASP B 1 43 ? 33.368 52.292 53.892 1.00 91.01 74 ASP B O 1
ATOM 1631 N N . ASP B 1 44 ? 35.600 52.111 53.655 1.00 95.80 75 ASP B N 1
ATOM 1632 C CA . ASP B 1 44 ? 35.858 53.551 53.632 1.00 89.78 75 ASP B CA 1
ATOM 1633 C C . ASP B 1 44 ? 35.058 54.316 52.556 1.00 87.30 75 ASP B C 1
ATOM 1634 O O . ASP B 1 44 ? 34.889 55.530 52.651 1.00 86.69 75 ASP B O 1
ATOM 1639 N N . GLY B 1 45 ? 34.610 53.607 51.519 1.00 81.30 76 GLY B N 1
ATOM 1640 C CA . GLY B 1 45 ? 33.678 54.168 50.541 1.00 68.97 76 GLY B CA 1
ATOM 1641 C C . GLY B 1 45 ? 34.359 54.889 49.396 1.00 74.35 76 GLY B C 1
ATOM 1642 O O . GLY B 1 45 ? 33.692 55.528 48.587 1.00 79.05 76 GLY B O 1
ATOM 1643 N N . GLU B 1 46 ? 35.687 54.797 49.338 1.00 79.51 77 GLU B N 1
ATOM 1644 C CA . GLU B 1 46 ? 36.492 55.495 48.336 1.00 81.38 77 GLU B CA 1
ATOM 1645 C C . GLU B 1 46 ? 37.537 54.624 47.643 1.00 71.50 77 GLU B C 1
ATOM 1646 O O . GLU B 1 46 ? 37.734 54.746 46.431 1.00 71.38 77 GLU B O 1
ATOM 1652 N N . THR B 1 47 ? 38.232 53.790 48.423 1.00 59.72 78 THR B N 1
ATOM 1653 C CA A THR B 1 47 ? 39.368 52.998 47.912 0.50 52.99 78 THR B CA 1
ATOM 1654 C CA B THR B 1 47 ? 39.358 53.006 47.884 0.50 52.85 78 THR B CA 1
ATOM 1655 C C . THR B 1 47 ? 38.867 51.737 47.194 1.00 47.83 78 THR B C 1
ATOM 1656 O O . THR B 1 47 ? 38.115 50.962 47.760 1.00 39.61 78 THR B O 1
ATOM 1663 N N . GLU B 1 48 ? 39.273 51.550 45.938 1.00 39.96 79 GLU B N 1
ATOM 1664 C CA . GLU B 1 48 ? 38.907 50.356 45.192 1.00 37.45 79 GLU B CA 1
ATOM 1665 C C . GLU B 1 48 ? 39.945 49.270 45.452 1.00 35.18 79 GLU B C 1
ATOM 1666 O O . GLU B 1 48 ? 41.125 49.565 45.606 1.00 37.65 79 GLU B O 1
ATOM 1672 N N . LYS B 1 49 ? 39.503 48.024 45.501 1.00 32.02 80 LYS B N 1
ATOM 1673 C CA . LYS B 1 49 ? 40.400 46.881 45.639 1.00 35.47 80 LYS B CA 1
ATOM 1674 C C . LYS B 1 49 ? 40.058 45.869 44.521 1.00 32.38 80 LYS B C 1
ATOM 1675 O O . LYS B 1 49 ? 38.889 45.656 44.206 1.00 31.39 80 LYS B O 1
ATOM 1681 N N . THR B 1 50 ? 41.087 45.266 43.921 1.00 31.40 81 THR B N 1
ATOM 1682 C CA . THR B 1 50 ? 40.863 44.247 42.883 1.00 33.05 81 THR B CA 1
ATOM 1683 C C . THR B 1 50 ? 41.155 42.857 43.418 1.00 35.66 81 THR B C 1
ATOM 1684 O O . THR B 1 50 ? 42.019 42.661 44.283 1.00 35.73 81 THR B O 1
ATOM 1688 N N . PHE B 1 51 ? 40.415 41.886 42.887 1.00 27.58 82 PHE B N 1
ATOM 1689 C CA . PHE B 1 51 ? 40.612 40.477 43.197 1.00 29.35 82 PHE B CA 1
ATOM 1690 C C . PHE B 1 51 ? 40.610 39.702 41.881 1.00 29.63 82 PHE B C 1
ATOM 1691 O O . PHE B 1 51 ? 39.758 39.947 41.038 1.00 27.29 82 PHE B O 1
ATOM 1699 N N . PRO B 1 52 ? 41.553 38.764 41.702 1.00 27.27 83 PRO B N 1
ATOM 1700 C CA . PRO B 1 52 ? 41.605 38.039 40.421 1.00 24.87 83 PRO B CA 1
ATOM 1701 C C . PRO B 1 52 ? 40.330 37.251 40.205 1.00 22.42 83 PRO B C 1
ATOM 1702 O O . PRO B 1 52 ? 39.815 36.657 41.140 1.00 21.69 83 PRO B O 1
ATOM 1706 N N . PHE B 1 53 ? 39.858 37.228 38.972 1.00 21.86 84 PHE B N 1
ATOM 1707 C CA . PHE B 1 53 ? 38.655 36.481 38.635 1.00 20.80 84 PHE B CA 1
ATOM 1708 C C . PHE B 1 53 ? 39.083 35.060 38.254 1.00 20.88 84 PHE B C 1
ATOM 1709 O O . PHE B 1 53 ? 39.418 34.765 37.097 1.00 19.16 84 PHE B O 1
ATOM 1717 N N . THR B 1 54 ? 39.109 34.202 39.269 1.00 22.54 85 THR B N 1
ATOM 1718 C CA . THR B 1 54 ? 39.680 32.877 39.156 1.00 22.72 85 THR B CA 1
ATOM 1719 C C . THR B 1 54 ? 38.581 31.835 39.127 1.00 21.98 85 THR B C 1
ATOM 1720 O O . THR B 1 54 ? 37.396 32.150 39.292 1.00 21.51 85 THR B O 1
ATOM 1724 N N . LYS B 1 55 ? 38.985 30.596 38.890 1.00 20.23 86 LYS B N 1
ATOM 1725 C CA . LYS B 1 55 ? 38.050 29.494 38.712 1.00 21.70 86 LYS B CA 1
ATOM 1726 C C . LYS B 1 55 ? 37.077 29.345 39.860 1.00 22.74 86 LYS B C 1
ATOM 1727 O O . LYS B 1 55 ? 35.889 29.079 39.633 1.00 21.87 86 LYS B O 1
ATOM 1733 N N . GLU B 1 56 ? 37.545 29.506 41.096 1.00 24.54 87 GLU B N 1
ATOM 1734 C CA . GLU B 1 56 ? 36.665 29.300 42.249 1.00 26.02 87 GLU B CA 1
ATOM 1735 C C . GLU B 1 56 ? 35.552 30.351 42.333 1.00 24.20 87 GLU B C 1
ATOM 1736 O O . GLU B 1 56 ? 34.550 30.116 42.967 1.00 25.78 87 GLU B O 1
ATOM 1742 N N . LYS B 1 57 ? 35.728 31.512 41.698 1.00 23.49 88 LYS B N 1
ATOM 1743 C CA . LYS B 1 57 ? 34.722 32.568 41.692 1.00 20.44 88 LYS B CA 1
ATOM 1744 C C . LYS B 1 57 ? 33.744 32.476 40.523 1.00 18.06 88 LYS B C 1
ATOM 1745 O O . LYS B 1 57 ? 32.735 33.198 40.499 1.00 20.90 88 LYS B O 1
ATOM 1751 N N . TRP B 1 58 ? 34.042 31.626 39.539 1.00 19.31 89 TRP B N 1
ATOM 1752 C CA . TRP B 1 58 ? 33.274 31.615 38.285 1.00 15.78 89 TRP B CA 1
ATOM 1753 C C . TRP B 1 58 ? 31.849 31.122 38.494 1.00 15.01 89 TRP B C 1
ATOM 1754 O O . TRP B 1 58 ? 31.671 29.995 38.936 1.00 16.89 89 TRP B O 1
ATOM 1765 N N . PRO B 1 59 ? 30.837 31.933 38.116 1.00 15.58 90 PRO B N 1
ATOM 1766 C CA . PRO B 1 59 ? 29.456 31.425 38.082 1.00 16.22 90 PRO B CA 1
ATOM 1767 C C . PRO B 1 59 ? 29.210 30.703 36.773 1.00 15.42 90 PRO B C 1
ATOM 1768 O O . PRO B 1 59 ? 29.313 31.294 35.681 1.00 15.85 90 PRO B O 1
ATOM 1772 N N . LEU B 1 60 ? 28.887 29.415 36.869 1.00 15.97 91 LEU B N 1
ATOM 1773 C CA . LEU B 1 60 ? 28.614 28.639 35.672 1.00 14.75 91 LEU B CA 1
ATOM 1774 C C . LEU B 1 60 ? 27.416 29.197 34.934 1.00 16.27 91 LEU B C 1
ATOM 1775 O O . LEU B 1 60 ? 26.374 29.505 35.543 1.00 16.92 91 LEU B O 1
ATOM 1780 N N . LEU B 1 61 ? 27.562 29.318 33.612 1.00 15.37 92 LEU B N 1
ATOM 1781 C CA . LEU B 1 61 ? 26.539 29.919 32.738 1.00 16.29 92 LEU B CA 1
ATOM 1782 C C . LEU B 1 61 ? 25.710 28.841 32.090 1.00 16.35 92 LEU B C 1
ATOM 1783 O O . LEU B 1 61 ? 26.266 27.919 31.489 1.00 16.08 92 LEU B O 1
ATOM 1788 N N . ASP B 1 62 ? 24.387 28.990 32.126 1.00 15.83 93 ASP B N 1
ATOM 1789 C CA . ASP B 1 62 ? 23.502 28.019 31.487 1.00 17.37 93 ASP B CA 1
ATOM 1790 C C . ASP B 1 62 ? 22.898 28.519 30.184 1.00 15.07 93 ASP B C 1
ATOM 1791 O O . ASP B 1 62 ? 23.125 29.639 29.751 1.00 16.07 93 ASP B O 1
ATOM 1796 N N . SER B 1 63 ? 22.160 27.639 29.515 1.00 17.60 94 SER B N 1
ATOM 1797 C CA . SER B 1 63 ? 21.675 27.925 28.166 1.00 19.44 94 SER B CA 1
ATOM 1798 C C . SER B 1 63 ? 20.641 29.052 28.127 1.00 19.96 94 SER B C 1
ATOM 1799 O O . SER B 1 63 ? 20.635 29.826 27.176 1.00 21.50 94 SER B O 1
ATOM 1802 N N . GLU B 1 64 ? 19.825 29.157 29.167 1.00 22.87 95 GLU B N 1
ATOM 1803 C CA . GLU B 1 64 ? 18.816 30.211 29.250 1.00 24.37 95 GLU B CA 1
ATOM 1804 C C . GLU B 1 64 ? 19.479 31.584 29.321 1.00 24.95 95 GLU B C 1
ATOM 1805 O O . GLU B 1 64 ? 19.056 32.523 28.651 1.00 28.02 95 GLU B O 1
ATOM 1808 N N . THR B 1 65 ? 20.551 31.675 30.096 1.00 20.65 96 THR B N 1
ATOM 1809 C CA . THR B 1 65 ? 21.278 32.909 30.250 1.00 20.15 96 THR B CA 1
ATOM 1810 C C . THR B 1 65 ? 21.950 33.356 28.938 1.00 20.53 96 THR B C 1
ATOM 1811 O O . THR B 1 65 ? 21.961 34.551 28.605 1.00 21.41 96 THR B O 1
ATOM 1823 N N . LYS B 1 67 ? 20.921 32.850 25.832 1.00 24.16 98 LYS B N 1
ATOM 1824 C CA . LYS B 1 67 ? 19.979 33.077 24.722 1.00 25.30 98 LYS B CA 1
ATOM 1825 C C . LYS B 1 67 ? 19.914 34.557 24.334 1.00 21.06 98 LYS B C 1
ATOM 1826 O O . LYS B 1 67 ? 19.875 35.410 25.221 1.00 22.51 98 LYS B O 1
ATOM 1832 N N . GLU B 1 68 ? 19.906 34.864 23.031 1.00 23.10 99 GLU B N 1
ATOM 1833 C CA . GLU B 1 68 ? 19.664 36.229 22.520 1.00 23.37 99 GLU B CA 1
ATOM 1834 C C . GLU B 1 68 ? 18.182 36.429 22.500 1.00 22.58 99 GLU B C 1
ATOM 1835 O O . GLU B 1 68 ? 17.462 35.625 21.923 1.00 24.82 99 GLU B O 1
ATOM 1841 N N . GLU B 1 69 ? 17.716 37.501 23.119 1.00 23.36 100 GLU B N 1
ATOM 1842 C CA . GLU B 1 69 ? 16.297 37.786 23.122 1.00 26.72 100 GLU B CA 1
ATOM 1843 C C . GLU B 1 69 ? 16.013 39.224 23.537 1.00 25.51 100 GLU B C 1
ATOM 1844 O O . GLU B 1 69 ? 16.871 39.920 24.074 1.00 22.13 100 GLU B O 1
ATOM 1850 N N . ARG B 1 70 ? 14.810 39.691 23.210 1.00 28.10 101 ARG B N 1
ATOM 1851 C CA A ARG B 1 70 ? 14.295 40.954 23.719 0.50 29.86 101 ARG B CA 1
ATOM 1852 C CA B ARG B 1 70 ? 14.296 40.953 23.719 0.50 29.48 101 ARG B CA 1
ATOM 1853 C C . ARG B 1 70 ? 12.941 40.625 24.336 1.00 31.82 101 ARG B C 1
ATOM 1854 O O . ARG B 1 70 ? 12.066 40.077 23.659 1.00 31.89 101 ARG B O 1
ATOM 1869 N N . ILE B 1 71 ? 12.780 40.924 25.618 1.00 27.82 102 ILE B N 1
ATOM 1870 C CA . ILE B 1 71 ? 11.478 40.694 26.261 1.00 30.74 102 ILE B CA 1
ATOM 1871 C C . ILE B 1 71 ? 10.994 41.845 27.138 1.00 30.42 102 ILE B C 1
ATOM 1872 O O . ILE B 1 71 ? 11.754 42.593 27.699 1.00 27.98 102 ILE B O 1
ATOM 1877 N N . GLU B 1 72 ? 9.692 41.991 27.251 1.00 31.34 103 GLU B N 1
ATOM 1878 C CA . GLU B 1 72 ? 9.127 42.980 28.151 1.00 37.45 103 GLU B CA 1
ATOM 1879 C C . GLU B 1 72 ? 8.488 42.299 29.348 1.00 39.65 103 GLU B C 1
ATOM 1880 O O . GLU B 1 72 ? 7.584 41.479 29.191 1.00 32.68 103 GLU B O 1
ATOM 1886 N N . GLN B 1 73 ? 9.016 42.606 30.524 1.00 39.86 104 GLN B N 1
ATOM 1887 C CA . GLN B 1 73 ? 8.374 42.261 31.790 1.00 48.20 104 GLN B CA 1
ATOM 1888 C C . GLN B 1 73 ? 7.637 43.451 32.364 1.00 59.16 104 GLN B C 1
ATOM 1889 O O . GLN B 1 73 ? 8.237 44.513 32.535 1.00 48.74 104 GLN B O 1
ATOM 1895 N N . GLU B 1 74 ? 6.384 43.249 32.761 1.00 67.25 105 GLU B N 1
ATOM 1896 C CA . GLU B 1 74 ? 5.600 44.338 33.377 1.00 79.89 105 GLU B CA 1
ATOM 1897 C C . GLU B 1 74 ? 6.307 44.902 34.632 1.00 73.11 105 GLU B C 1
ATOM 1898 O O . GLU B 1 74 ? 6.283 46.114 34.864 1.00 69.84 105 GLU B O 1
ATOM 1904 N N . GLU B 1 75 ? 6.949 44.009 35.395 1.00 74.14 106 GLU B N 1
ATOM 1905 C CA . GLU B 1 75 ? 7.716 44.306 36.592 1.00 70.52 106 GLU B CA 1
ATOM 1906 C C . GLU B 1 75 ? 9.200 44.148 36.285 1.00 65.44 106 GLU B C 1
ATOM 1907 O O . GLU B 1 75 ? 9.765 43.060 36.421 1.00 68.57 106 GLU B O 1
ATOM 1909 N N . GLY B 1 76 ? 9.819 45.244 35.850 1.00 64.22 107 GLY B N 1
ATOM 1910 C CA . GLY B 1 76 ? 11.259 45.283 35.544 1.00 56.64 107 GLY B CA 1
ATOM 1911 C C . GLY B 1 76 ? 11.608 45.839 34.165 1.00 47.97 107 GLY B C 1
ATOM 1912 O O . GLY B 1 76 ? 12.729 46.285 33.931 1.00 39.32 107 GLY B O 1
ATOM 1913 N N . GLY B 1 77 ? 10.647 45.826 33.249 1.00 43.13 108 GLY B N 1
ATOM 1914 C CA . GLY B 1 77 ? 10.832 46.414 31.938 1.00 39.56 108 GLY B CA 1
ATOM 1915 C C . GLY B 1 77 ? 11.447 45.473 30.899 1.00 32.47 108 GLY B C 1
ATOM 1916 O O . GLY B 1 77 ? 11.362 44.222 31.009 1.00 32.11 108 GLY B O 1
ATOM 1917 N N . ILE B 1 78 ? 12.189 46.080 29.968 1.00 28.24 109 ILE B N 1
ATOM 1918 C CA . ILE B 1 78 ? 12.608 45.441 28.728 1.00 30.15 109 ILE B CA 1
ATOM 1919 C C . ILE B 1 78 ? 13.976 44.839 29.070 1.00 23.93 109 ILE B C 1
ATOM 1920 O O . ILE B 1 78 ? 14.869 45.504 29.628 1.00 26.45 109 ILE B O 1
ATOM 1925 N N . TYR B 1 79 ? 14.094 43.546 28.848 1.00 25.94 110 TYR B N 1
ATOM 1926 C CA . TYR B 1 79 ? 15.353 42.822 29.023 1.00 22.52 110 TYR B CA 1
ATOM 1927 C C . TYR B 1 79 ? 15.889 42.503 27.650 1.00 21.25 110 TYR B C 1
ATOM 1928 O O . TYR B 1 79 ? 15.183 41.923 26.816 1.00 21.51 110 TYR B O 1
ATOM 1937 N N . VAL B 1 80 ? 17.164 42.798 27.448 1.00 19.59 111 VAL B N 1
ATOM 1938 C CA A VAL B 1 80 ? 17.800 42.579 26.157 0.50 20.54 111 VAL B CA 1
ATOM 1939 C CA B VAL B 1 80 ? 17.773 42.540 26.164 0.50 20.95 111 VAL B CA 1
ATOM 1940 C C . VAL B 1 80 ? 19.118 41.818 26.335 1.00 20.22 111 VAL B C 1
ATOM 1941 O O . VAL B 1 80 ? 19.962 42.190 27.163 1.00 19.74 111 VAL B O 1
ATOM 1948 N N . SER B 1 81 ? 19.285 40.769 25.542 1.00 21.10 112 SER B N 1
ATOM 1949 C CA . SER B 1 81 ? 20.538 40.010 25.483 1.00 18.64 112 SER B CA 1
ATOM 1950 C C . SER B 1 81 ? 20.883 39.860 24.011 1.00 19.28 112 SER B C 1
ATOM 1951 O O . SER B 1 81 ? 20.022 39.566 23.174 1.00 20.04 112 SER B O 1
ATOM 1954 N N . LYS B 1 82 ? 22.145 40.074 23.687 1.00 18.44 113 LYS B N 1
ATOM 1955 C CA . LYS B 1 82 ? 22.578 40.051 22.313 1.00 19.19 113 LYS B CA 1
ATOM 1956 C C . LYS B 1 82 ? 24.088 39.910 22.217 1.00 21.18 113 LYS B C 1
ATOM 1957 O O . LYS B 1 82 ? 24.822 40.259 23.154 1.00 17.64 113 LYS B O 1
ATOM 1963 N N . PHE B 1 83 ? 24.528 39.411 21.069 1.00 20.41 114 PHE B N 1
ATOM 1964 C CA . PHE B 1 83 ? 25.937 39.506 20.708 1.00 19.85 114 PHE B CA 1
ATOM 1965 C C . PHE B 1 83 ? 26.227 40.905 20.134 1.00 22.64 114 PHE B C 1
ATOM 1966 O O . PHE B 1 83 ? 25.686 41.277 19.094 1.00 27.28 114 PHE B O 1
ATOM 1974 N N . THR B 1 84 ? 27.005 41.693 20.862 1.00 22.07 115 THR B N 1
ATOM 1975 C CA . THR B 1 84 ? 27.336 43.064 20.478 1.00 24.40 115 THR B CA 1
ATOM 1976 C C . THR B 1 84 ? 28.526 43.085 19.542 1.00 26.50 115 THR B C 1
ATOM 1977 O O . THR B 1 84 ? 28.737 44.046 18.828 1.00 29.67 115 THR B O 1
ATOM 1981 N N . LEU B 1 85 ? 29.319 42.016 19.594 1.00 24.40 116 LEU B N 1
ATOM 1982 C CA . LEU B 1 85 ? 30.385 41.773 18.641 1.00 24.34 116 LEU B CA 1
ATOM 1983 C C . LEU B 1 85 ? 30.222 40.339 18.155 1.00 25.18 116 LEU B C 1
ATOM 1984 O O . LEU B 1 85 ? 30.073 39.424 18.958 1.00 20.68 116 LEU B O 1
ATOM 1989 N N . ASN B 1 86 ? 30.208 40.162 16.836 1.00 21.88 117 ASN B N 1
ATOM 1990 C CA . ASN B 1 86 ? 29.980 38.867 16.251 1.00 21.87 117 ASN B CA 1
ATOM 1991 C C . ASN B 1 86 ? 30.874 38.645 15.031 1.00 25.81 117 ASN B C 1
ATOM 1992 O O . ASN B 1 86 ? 30.420 38.726 13.897 1.00 34.49 117 ASN B O 1
ATOM 1997 N N . GLU B 1 87 ? 32.153 38.417 15.294 1.00 20.75 118 GLU B N 1
ATOM 1998 C CA . GLU B 1 87 ? 33.150 38.202 14.280 1.00 23.03 118 GLU B CA 1
ATOM 1999 C C . GLU B 1 87 ? 33.552 36.725 14.263 1.00 21.25 118 GLU B C 1
ATOM 2000 O O . GLU B 1 87 ? 33.338 36.019 15.245 1.00 20.77 118 GLU B O 1
ATOM 2006 N N . PRO B 1 88 ? 34.148 36.267 13.158 1.00 24.59 119 PRO B N 1
ATOM 2007 C CA . PRO B 1 88 ? 34.502 34.857 13.043 1.00 22.79 119 PRO B CA 1
ATOM 2008 C C . PRO B 1 88 ? 35.352 34.307 14.182 1.00 22.76 119 PRO B C 1
ATOM 2009 O O . PRO B 1 88 ? 35.173 33.158 14.535 1.00 22.43 119 PRO B O 1
ATOM 2013 N N . VAL B 1 89 ? 36.258 35.104 14.758 1.00 19.64 120 VAL B N 1
ATOM 2014 C CA . VAL B 1 89 ? 37.095 34.585 15.827 1.00 20.19 120 VAL B CA 1
ATOM 2015 C C . VAL B 1 89 ? 36.951 35.313 17.166 1.00 19.02 120 VAL B C 1
ATOM 2016 O O . VAL B 1 89 ? 37.752 35.080 18.072 1.00 19.00 120 VAL B O 1
ATOM 2020 N N . HIS B 1 90 ? 35.957 36.182 17.283 1.00 19.86 121 HIS B N 1
ATOM 2021 C CA . HIS B 1 90 ? 35.847 37.085 18.418 1.00 21.35 121 HIS B CA 1
ATOM 2022 C C . HIS B 1 90 ? 34.399 37.507 18.570 1.00 21.71 121 HIS B C 1
ATOM 2023 O O . HIS B 1 90 ? 33.802 38.086 17.650 1.00 18.45 121 HIS B O 1
ATOM 2030 N N . LYS B 1 91 ? 33.803 37.137 19.700 1.00 16.82 122 LYS B N 1
ATOM 2031 C CA . LYS B 1 91 ? 32.410 37.464 19.972 1.00 16.39 122 LYS B CA 1
ATOM 2032 C C . LYS B 1 91 ? 32.234 38.004 21.387 1.00 16.59 122 LYS B C 1
ATOM 2033 O O . LYS B 1 91 ? 32.972 37.639 22.295 1.00 16.60 122 LYS B O 1
ATOM 2039 N N . VAL B 1 92 ? 31.270 38.909 21.549 1.00 16.54 123 VAL B N 1
ATOM 2040 C CA . VAL B 1 92 ? 30.966 39.494 22.862 1.00 17.28 123 VAL B CA 1
ATOM 2041 C C . VAL B 1 92 ? 29.458 39.439 23.018 1.00 17.66 123 VAL B C 1
ATOM 2042 O O . VAL B 1 92 ? 28.718 39.891 22.139 1.00 18.23 123 VAL B O 1
ATOM 2046 N N . PHE B 1 93 ? 29.036 38.830 24.109 1.00 15.88 124 PHE B N 1
ATOM 2047 C CA . PHE B 1 93 ? 27.646 38.734 24.520 1.00 16.17 124 PHE B CA 1
ATOM 2048 C C . PHE B 1 93 ? 27.385 39.662 25.691 1.00 16.02 124 PHE B C 1
ATOM 2049 O O . PHE B 1 93 ? 28.164 39.715 26.642 1.00 16.95 124 PHE B O 1
ATOM 2057 N N . GLU B 1 94 ? 26.278 40.394 25.611 1.00 17.85 125 GLU B N 1
ATOM 2058 C CA . GLU B 1 94 ? 25.872 41.317 26.639 1.00 21.69 125 GLU B CA 1
ATOM 2059 C C . GLU B 1 94 ? 24.415 41.115 26.970 1.00 20.66 125 GLU B C 1
ATOM 2060 O O . GLU B 1 94 ? 23.598 40.971 26.060 1.00 20.80 125 GLU B O 1
ATOM 2066 N N . ALA B 1 95 ? 24.081 41.172 28.255 1.00 19.70 126 ALA B N 1
ATOM 2067 C CA . ALA B 1 95 ? 22.696 41.020 28.686 1.00 17.99 126 ALA B CA 1
ATOM 2068 C C . ALA B 1 95 ? 22.361 41.931 29.862 1.00 16.86 126 ALA B C 1
ATOM 2069 O O . ALA B 1 95 ? 23.218 42.199 30.719 1.00 18.50 126 ALA B O 1
ATOM 2071 N N . GLY B 1 96 ? 21.094 42.354 29.928 1.00 17.57 127 GLY B N 1
ATOM 2072 C CA . GLY B 1 96 ? 20.630 43.138 31.050 1.00 19.44 127 GLY B CA 1
ATOM 2073 C C . GLY B 1 96 ? 19.283 43.769 30.782 1.00 20.01 127 GLY B C 1
ATOM 2074 O O . GLY B 1 96 ? 18.781 43.763 29.642 1.00 18.43 127 GLY B O 1
ATOM 2075 N N . TYR B 1 97 ? 18.707 44.310 31.844 1.00 21.93 128 TYR B N 1
ATOM 2076 C CA . TYR B 1 97 ? 17.511 45.133 31.748 1.00 23.26 128 TYR B CA 1
ATOM 2077 C C . TYR B 1 97 ? 17.910 46.482 31.173 1.00 23.09 128 TYR B C 1
ATOM 2078 O O . TYR B 1 97 ? 18.901 47.066 31.567 1.00 26.83 128 TYR B O 1
ATOM 2087 N N . GLU B 1 98 ? 17.148 46.957 30.208 1.00 24.08 129 GLU B N 1
ATOM 2088 C CA . GLU B 1 98 ? 17.539 48.150 29.482 1.00 30.68 129 GLU B CA 1
ATOM 2089 C C . GLU B 1 98 ? 17.427 49.432 30.324 1.00 29.19 129 GLU B C 1
ATOM 2090 O O . GLU B 1 98 ? 18.094 50.405 29.998 1.00 32.67 129 GLU B O 1
ATOM 2096 N N A GLU B 1 99 ? 16.654 49.455 31.406 0.50 31.13 130 GLU B N 1
ATOM 2097 N N B GLU B 1 99 ? 16.598 49.384 31.381 0.50 32.05 130 GLU B N 1
ATOM 2098 C CA A GLU B 1 99 ? 16.662 50.637 32.302 0.50 32.62 130 GLU B CA 1
ATOM 2099 C CA B GLU B 1 99 ? 16.448 50.444 32.390 0.50 34.56 130 GLU B CA 1
ATOM 2100 C C A GLU B 1 99 ? 17.589 50.430 33.507 0.50 31.77 130 GLU B C 1
ATOM 2101 C C B GLU B 1 99 ? 17.606 50.471 33.401 0.50 34.23 130 GLU B C 1
ATOM 2102 O O A GLU B 1 99 ? 17.496 51.130 34.516 0.50 27.08 130 GLU B O 1
ATOM 2103 O O B GLU B 1 99 ? 17.683 51.370 34.228 0.50 29.84 130 GLU B O 1
ATOM 2114 N N A SER B 1 100 ? 18.491 49.461 33.374 0.50 28.06 131 SER B N 1
ATOM 2115 N N B SER B 1 100 ? 18.487 49.476 33.332 0.50 30.81 131 SER B N 1
ATOM 2116 C CA A SER B 1 100 ? 19.498 49.156 34.385 0.50 26.01 131 SER B CA 1
ATOM 2117 C CA B SER B 1 100 ? 19.520 49.231 34.349 0.50 29.08 131 SER B CA 1
ATOM 2118 C C A SER B 1 100 ? 20.888 48.999 33.737 0.50 24.84 131 SER B C 1
ATOM 2119 C C B SER B 1 100 ? 20.902 49.045 33.723 0.50 26.12 131 SER B C 1
ATOM 2120 O O A SER B 1 100 ? 21.014 48.958 32.515 0.50 24.99 131 SER B O 1
ATOM 2121 O O B SER B 1 100 ? 21.030 49.000 32.506 0.50 26.03 131 SER B O 1
ATOM 2126 N N . GLU B 1 101 ? 21.926 48.897 34.556 1.00 24.13 132 GLU B N 1
ATOM 2127 C CA . GLU B 1 101 ? 23.269 48.521 34.060 1.00 25.24 132 GLU B CA 1
ATOM 2128 C C . GLU B 1 101 ? 23.227 47.074 33.560 1.00 24.42 132 GLU B C 1
ATOM 2129 O O . GLU B 1 101 ? 22.410 46.271 34.033 1.00 24.75 132 GLU B O 1
ATOM 2135 N N . ILE B 1 102 ? 24.106 46.721 32.621 1.00 24.12 133 ILE B N 1
ATOM 2136 C CA . ILE B 1 102 ? 24.136 45.331 32.114 1.00 22.22 133 ILE B CA 1
ATOM 2137 C C . ILE B 1 102 ? 24.453 44.435 33.284 1.00 23.57 133 ILE B C 1
ATOM 2138 O O . ILE B 1 102 ? 25.178 44.843 34.204 1.00 24.62 133 ILE B O 1
ATOM 2143 N N . ASP B 1 103 ? 23.946 43.211 33.247 1.00 20.04 134 ASP B N 1
ATOM 2144 C CA . ASP B 1 103 ? 24.324 42.280 34.300 1.00 22.86 134 ASP B CA 1
ATOM 2145 C C . ASP B 1 103 ? 25.262 41.179 33.854 1.00 19.81 134 ASP B C 1
ATOM 2146 O O . ASP B 1 103 ? 25.740 40.448 34.709 1.00 19.04 134 ASP B O 1
ATOM 2151 N N . LEU B 1 104 ? 25.571 41.103 32.557 1.00 16.37 135 LEU B N 1
ATOM 2152 C CA . LEU B 1 104 ? 26.507 40.125 32.060 1.00 17.65 135 LEU B CA 1
ATOM 2153 C C . LEU B 1 104 ? 27.144 40.556 30.746 1.00 15.79 135 LEU B C 1
ATOM 2154 O O . LEU B 1 104 ? 26.476 41.089 29.852 1.00 16.18 135 LEU B O 1
ATOM 2159 N N . ARG B 1 105 ? 28.458 40.418 30.667 1.00 14.08 136 ARG B N 1
ATOM 2160 C CA . ARG B 1 105 ? 29.178 40.609 29.423 1.00 15.49 136 ARG B CA 1
ATOM 2161 C C . ARG B 1 105 ? 30.241 39.511 29.383 1.00 16.92 136 ARG B C 1
ATOM 2162 O O . ARG B 1 105 ? 31.003 39.358 30.331 1.00 17.07 136 ARG B O 1
ATOM 2170 N N . VAL B 1 106 ? 30.230 38.726 28.314 1.00 14.79 137 VAL B N 1
ATOM 2171 C CA . VAL B 1 106 ? 31.147 37.585 28.139 1.00 15.76 137 VAL B CA 1
ATOM 2172 C C . VAL B 1 106 ? 31.874 37.734 26.798 1.00 16.62 137 VAL B C 1
ATOM 2173 O O . VAL B 1 106 ? 31.222 37.957 25.764 1.00 14.89 137 VAL B O 1
ATOM 2177 N N . GLU B 1 107 ? 33.211 37.607 26.835 1.00 15.65 138 GLU B N 1
ATOM 2178 C CA . GLU B 1 107 ? 34.044 37.725 25.671 1.00 17.08 138 GLU B CA 1
ATOM 2179 C C . GLU B 1 107 ? 34.619 36.362 25.299 1.00 16.85 138 GLU B C 1
ATOM 2180 O O . GLU B 1 107 ? 35.233 35.687 26.144 1.00 16.99 138 GLU B O 1
ATOM 2186 N N . PHE B 1 108 ? 34.364 35.961 24.053 1.00 17.23 139 PHE B N 1
ATOM 2187 C CA . PHE B 1 108 ? 34.801 34.692 23.502 1.00 15.39 139 PHE B CA 1
ATOM 2188 C C . PHE B 1 108 ? 35.817 34.913 22.375 1.00 18.38 139 PHE B C 1
ATOM 2189 O O . PHE B 1 108 ? 35.665 35.827 21.569 1.00 17.07 139 PHE B O 1
ATOM 2197 N N . GLU B 1 109 ? 36.852 34.079 22.343 1.00 17.30 140 GLU B N 1
ATOM 2198 C CA A GLU B 1 109 ? 37.865 34.147 21.304 0.50 20.03 140 GLU B CA 1
ATOM 2199 C CA B GLU B 1 109 ? 37.860 34.141 21.300 0.50 20.65 140 GLU B CA 1
ATOM 2200 C C . GLU B 1 109 ? 38.183 32.744 20.809 1.00 18.10 140 GLU B C 1
ATOM 2201 O O . GLU B 1 109 ? 38.234 31.798 21.611 1.00 17.34 140 GLU B O 1
ATOM 2212 N N . GLN B 1 110 ? 38.339 32.608 19.489 1.00 18.02 141 GLN B N 1
ATOM 2213 C CA . GLN B 1 110 ? 38.675 31.335 18.861 1.00 17.30 141 GLN B CA 1
ATOM 2214 C C . GLN B 1 110 ? 40.162 31.302 18.718 1.00 20.30 141 GLN B C 1
ATOM 2215 O O . GLN B 1 110 ? 40.769 32.203 18.114 1.00 22.37 141 GLN B O 1
ATOM 2221 N N . ALA B 1 111 ? 40.776 30.303 19.318 1.00 20.70 142 ALA B N 1
ATOM 2222 C CA . ALA B 1 111 ? 42.232 30.239 19.337 1.00 25.01 142 ALA B CA 1
ATOM 2223 C C . ALA B 1 111 ? 42.750 29.716 17.991 1.00 26.40 142 ALA B C 1
ATOM 2224 O O . ALA B 1 111 ? 41.975 29.252 17.161 1.00 24.45 142 ALA B O 1
ATOM 2226 N N . ALA B 1 112 ? 44.064 29.743 17.796 1.00 31.53 143 ALA B N 1
ATOM 2227 C CA . ALA B 1 112 ? 44.655 29.267 16.534 1.00 34.80 143 ALA B CA 1
ATOM 2228 C C . ALA B 1 112 ? 44.324 27.795 16.222 1.00 33.88 143 ALA B C 1
ATOM 2229 O O . ALA B 1 112 ? 44.233 27.430 15.056 1.00 40.50 143 ALA B O 1
ATOM 2231 N N . ASP B 1 113 ? 44.129 26.974 17.260 1.00 36.29 144 ASP B N 1
ATOM 2232 C CA . ASP B 1 113 ? 43.699 25.569 17.103 1.00 36.28 144 ASP B CA 1
ATOM 2233 C C . ASP B 1 113 ? 42.248 25.396 16.632 1.00 29.21 144 ASP B C 1
ATOM 2234 O O . ASP B 1 113 ? 41.784 24.271 16.441 1.00 31.73 144 ASP B O 1
ATOM 2239 N N . GLY B 1 114 ? 41.514 26.492 16.529 1.00 23.30 145 GLY B N 1
ATOM 2240 C CA . GLY B 1 114 ? 40.135 26.452 16.124 1.00 24.86 145 GLY B CA 1
ATOM 2241 C C . GLY B 1 114 ? 39.146 26.267 17.268 1.00 24.93 145 GLY B C 1
ATOM 2242 O O . GLY B 1 114 ? 37.940 26.169 17.031 1.00 24.63 145 GLY B O 1
ATOM 2243 N N . LYS B 1 115 ? 39.629 26.232 18.517 1.00 20.81 146 LYS B N 1
ATOM 2244 C CA . LYS B 1 115 ? 38.731 26.045 19.685 1.00 21.00 146 LYS B CA 1
ATOM 2245 C C . LYS B 1 115 ? 38.342 27.380 20.293 1.00 18.38 146 LYS B C 1
ATOM 2246 O O . LYS B 1 115 ? 39.152 28.302 20.382 1.00 17.08 146 LYS B O 1
ATOM 2252 N N . TRP B 1 116 ? 37.084 27.486 20.717 1.00 17.20 147 TRP B N 1
ATOM 2253 C CA . TRP B 1 116 ? 36.594 28.663 21.388 1.00 15.56 147 TRP B CA 1
ATOM 2254 C C . TRP B 1 116 ? 36.858 28.662 22.912 1.00 15.59 147 TRP B C 1
ATOM 2255 O O . TRP B 1 116 ? 36.744 27.617 23.564 1.00 15.99 147 TRP B O 1
ATOM 2266 N N . TYR B 1 117 ? 37.202 29.826 23.437 1.00 15.43 148 TYR B N 1
ATOM 2267 C CA . TYR B 1 117 ? 37.388 30.046 24.895 1.00 16.17 148 TYR B CA 1
ATOM 2268 C C . TYR B 1 117 ? 36.731 31.321 25.355 1.00 17.34 148 TYR B C 1
ATOM 2269 O O . TYR B 1 117 ? 36.670 32.310 24.596 1.00 17.76 148 TYR B O 1
ATOM 2278 N N . VAL B 1 118 ? 36.294 31.348 26.617 1.00 16.44 149 VAL B N 1
ATOM 2279 C CA . VAL B 1 118 ? 35.961 32.590 27.294 1.00 15.46 149 VAL B CA 1
ATOM 2280 C C . VAL B 1 118 ? 37.269 33.182 27.804 1.00 17.79 149 VAL B C 1
ATOM 2281 O O . VAL B 1 118 ? 38.033 32.509 28.508 1.00 16.55 149 VAL B O 1
ATOM 2285 N N . VAL B 1 119 ? 37.526 34.428 27.443 1.00 15.02 150 VAL B N 1
ATOM 2286 C CA . VAL B 1 119 ? 38.712 35.144 27.940 1.00 18.16 150 VAL B CA 1
ATOM 2287 C C . VAL B 1 119 ? 38.431 36.273 28.920 1.00 19.04 150 VAL B C 1
ATOM 2288 O O . VAL B 1 119 ? 39.350 36.740 29.600 1.00 17.90 150 VAL B O 1
ATOM 2292 N N . ASP B 1 120 ? 37.190 36.751 28.983 1.00 17.58 151 ASP B N 1
ATOM 2293 C CA . ASP B 1 120 ? 36.832 37.788 29.940 1.00 19.16 151 ASP B CA 1
ATOM 2294 C C . ASP B 1 120 ? 35.361 37.773 30.211 1.00 19.03 151 ASP B C 1
ATOM 2295 O O . ASP B 1 120 ? 34.574 37.268 29.412 1.00 16.01 151 ASP B O 1
ATOM 2300 N N . CYS B 1 121 ? 34.991 38.293 31.374 1.00 18.00 152 CYS B N 1
ATOM 2301 C CA . CYS B 1 121 ? 33.603 38.362 31.763 1.00 18.30 152 CYS B CA 1
ATOM 2302 C C . CYS B 1 121 ? 33.398 39.446 32.798 1.00 21.05 152 CYS B C 1
ATOM 2303 O O . CYS B 1 121 ? 34.218 39.618 33.730 1.00 21.78 152 CYS B O 1
ATOM 2306 N N . TYR B 1 122 ? 32.292 40.173 32.640 1.00 20.70 153 TYR B N 1
ATOM 2307 C CA . TYR B 1 122 ? 31.734 41.011 33.690 1.00 17.38 153 TYR B CA 1
ATOM 2308 C C . TYR B 1 122 ? 30.437 40.347 34.127 1.00 16.63 153 TYR B C 1
ATOM 2309 O O . TYR B 1 122 ? 29.618 39.975 33.282 1.00 16.91 153 TYR B O 1
ATOM 2318 N N . THR B 1 123 ? 30.271 40.157 35.431 1.00 16.52 154 THR B N 1
ATOM 2319 C CA . THR B 1 123 ? 29.013 39.660 35.950 1.00 17.17 154 THR B CA 1
ATOM 2320 C C . THR B 1 123 ? 28.505 40.487 37.112 1.00 20.11 154 THR B C 1
ATOM 2321 O O . THR B 1 123 ? 29.259 40.807 38.030 1.00 21.04 154 THR B O 1
ATOM 2325 N N . GLY B 1 124 ? 27.193 40.741 37.094 1.00 23.49 155 GLY B N 1
ATOM 2326 C CA . GLY B 1 124 ? 26.523 41.433 38.182 1.00 26.41 155 GLY B CA 1
ATOM 2327 C C . GLY B 1 124 ? 26.584 40.705 39.518 1.00 27.15 155 GLY B C 1
ATOM 2328 O O . GLY B 1 124 ? 26.304 41.316 40.531 1.00 31.29 155 GLY B O 1
ATOM 2329 N N . TRP B 1 125 ? 26.931 39.414 39.538 1.00 22.89 156 TRP B N 1
ATOM 2330 C CA . TRP B 1 125 ? 27.208 38.736 40.827 1.00 24.63 156 TRP B CA 1
ATOM 2331 C C . TRP B 1 125 ? 28.285 39.483 41.623 1.00 26.62 156 TRP B C 1
ATOM 2332 O O . TRP B 1 125 ? 28.227 39.572 42.843 1.00 31.62 156 TRP B O 1
ATOM 2343 N N . TYR B 1 126 ? 29.297 39.974 40.923 1.00 24.63 157 TYR B N 1
ATOM 2344 C CA . TYR B 1 126 ? 30.388 40.718 41.529 1.00 26.39 157 TYR B CA 1
ATOM 2345 C C . TYR B 1 126 ? 30.412 42.061 40.823 1.00 32.98 157 TYR B C 1
ATOM 2346 O O . TYR B 1 126 ? 31.382 42.392 40.131 1.00 42.87 157 TYR B O 1
ATOM 2355 N N . GLY B 1 127 ? 29.340 42.808 40.949 1.00 29.83 158 GLY B N 1
ATOM 2356 C CA . GLY B 1 127 ? 29.239 44.118 40.311 1.00 33.05 158 GLY B CA 1
ATOM 2357 C C . GLY B 1 127 ? 30.360 45.093 40.674 1.00 38.15 158 GLY B C 1
ATOM 2358 O O . GLY B 1 127 ? 31.014 44.995 41.735 1.00 50.55 158 GLY B O 1
ATOM 2359 N N . TYR B 1 128 ? 30.541 46.060 39.793 1.00 32.93 159 TYR B N 1
ATOM 2360 C CA . TYR B 1 128 ? 31.633 47.017 39.882 1.00 35.84 159 TYR B CA 1
ATOM 2361 C C . TYR B 1 128 ? 31.353 47.887 41.105 1.00 39.58 159 TYR B C 1
ATOM 2362 O O . TYR B 1 128 ? 30.245 48.427 41.275 1.00 41.83 159 TYR B O 1
ATOM 2371 N N . ASP B 1 129 ? 32.338 47.923 41.999 1.00 36.72 160 ASP B N 1
ATOM 2372 C CA . ASP B 1 129 ? 32.299 48.720 43.215 1.00 41.77 160 ASP B CA 1
ATOM 2373 C C . ASP B 1 129 ? 31.267 48.215 44.251 1.00 43.53 160 ASP B C 1
ATOM 2374 O O . ASP B 1 129 ? 30.849 49.040 45.044 1.00 45.99 160 ASP B O 1
ATOM 2379 N N . LEU B 1 130 ? 30.839 46.926 44.207 1.00 43.56 161 LEU B N 1
ATOM 2380 C CA A LEU B 1 130 ? 30.125 46.141 45.309 0.50 50.01 161 LEU B CA 1
ATOM 2381 C CA B LEU B 1 130 ? 30.033 46.398 45.317 0.50 46.43 161 LEU B CA 1
ATOM 2382 C C . LEU B 1 130 ? 30.937 46.253 46.586 1.00 48.32 161 LEU B C 1
ATOM 2383 O O . LEU B 1 130 ? 32.158 46.318 46.497 1.00 46.41 161 LEU B O 1
ATOM 2392 N N . PRO B 1 131 ? 30.310 46.158 47.790 1.00 50.76 162 PRO B N 1
ATOM 2393 C CA . PRO B 1 131 ? 31.134 46.207 49.015 1.00 43.76 162 PRO B CA 1
ATOM 2394 C C . PRO B 1 131 ? 32.019 44.978 49.246 1.00 38.98 162 PRO B C 1
ATOM 2395 O O . PRO B 1 131 ? 31.557 43.827 49.163 1.00 43.26 162 PRO B O 1
ATOM 2399 N N . ILE B 1 132 ? 33.264 45.229 49.628 1.00 39.95 163 ILE B N 1
ATOM 2400 C CA . ILE B 1 132 ? 34.220 44.157 49.895 1.00 40.23 163 ILE B CA 1
ATOM 2401 C C . ILE B 1 132 ? 33.720 43.203 50.984 1.00 41.81 163 ILE B C 1
ATOM 2402 O O . ILE B 1 132 ? 33.960 41.986 50.924 1.00 43.61 163 ILE B O 1
ATOM 2407 N N . GLY B 1 133 ? 32.995 43.751 51.953 1.00 42.29 164 GLY B N 1
ATOM 2408 C CA . GLY B 1 133 ? 32.427 42.967 53.041 1.00 40.44 164 GLY B CA 1
ATOM 2409 C C . GLY B 1 133 ? 31.363 41.959 52.631 1.00 44.44 164 GLY B C 1
ATOM 2410 O O . GLY B 1 133 ? 31.031 41.074 53.409 1.00 42.59 164 GLY B O 1
ATOM 2411 N N . GLU B 1 134 ? 30.825 42.095 51.419 1.00 43.30 165 GLU B N 1
ATOM 2412 C CA A GLU B 1 134 ? 29.837 41.154 50.893 0.50 42.39 165 GLU B CA 1
ATOM 2413 C CA B GLU B 1 134 ? 29.836 41.149 50.896 0.50 43.08 165 GLU B CA 1
ATOM 2414 C C . GLU B 1 134 ? 30.440 40.103 49.948 1.00 41.06 165 GLU B C 1
ATOM 2415 O O . GLU B 1 134 ? 29.745 39.183 49.507 1.00 32.60 165 GLU B O 1
ATOM 2426 N N . LEU B 1 135 ? 31.730 40.216 49.644 1.00 35.93 166 LEU B N 1
ATOM 2427 C CA . LEU B 1 135 ? 32.351 39.290 48.678 1.00 34.78 166 LEU B CA 1
ATOM 2428 C C . LEU B 1 135 ? 32.311 37.820 49.119 1.00 34.56 166 LEU B C 1
ATOM 2429 O O . LEU B 1 135 ? 31.931 36.937 48.346 1.00 29.75 166 LEU B O 1
ATOM 2434 N N . LYS B 1 136 ? 32.706 37.545 50.357 1.00 36.83 167 LYS B N 1
ATOM 2435 C CA . LYS B 1 136 ? 32.766 36.160 50.826 1.00 39.26 167 LYS B CA 1
ATOM 2436 C C . LYS B 1 136 ? 31.420 35.441 50.728 1.00 36.92 167 LYS B C 1
ATOM 2437 O O . LYS B 1 136 ? 31.352 34.307 50.222 1.00 31.48 167 LYS B O 1
ATOM 2440 N N . GLN B 1 137 ? 30.349 36.104 51.168 1.00 32.72 168 GLN B N 1
ATOM 2441 C CA . GLN B 1 137 ? 29.036 35.471 51.110 1.00 37.57 168 GLN B CA 1
ATOM 2442 C C . GLN B 1 137 ? 28.552 35.336 49.655 1.00 32.85 168 GLN B C 1
ATOM 2443 O O . GLN B 1 137 ? 27.842 34.389 49.325 1.00 30.34 168 GLN B O 1
ATOM 2449 N N . THR B 1 138 ? 28.929 36.281 48.798 1.00 31.16 169 THR B N 1
ATOM 2450 C CA . THR B 1 138 ? 28.569 36.192 47.388 1.00 29.58 169 THR B CA 1
ATOM 2451 C C . THR B 1 138 ? 29.229 34.979 46.740 1.00 23.33 169 THR B C 1
ATOM 2452 O O . THR B 1 138 ? 28.584 34.226 46.002 1.00 25.64 169 THR B O 1
ATOM 2456 N N . ILE B 1 139 ? 30.508 34.780 47.028 1.00 22.00 170 ILE B N 1
ATOM 2457 C CA . ILE B 1 139 ? 31.234 33.629 46.507 1.00 25.39 170 ILE B CA 1
ATOM 2458 C C . ILE B 1 139 ? 30.562 32.342 46.968 1.00 25.06 170 ILE B C 1
ATOM 2459 O O . ILE B 1 139 ? 30.414 31.418 46.177 1.00 24.89 170 ILE B O 1
ATOM 2464 N N . GLN B 1 140 ? 30.105 32.308 48.224 1.00 26.19 171 GLN B N 1
ATOM 2465 C CA . GLN B 1 140 ? 29.406 31.131 48.743 1.00 25.57 171 GLN B CA 1
ATOM 2466 C C . GLN B 1 140 ? 28.073 30.892 48.024 1.00 22.69 171 GLN B C 1
ATOM 2467 O O . GLN B 1 140 ? 27.726 29.747 47.733 1.00 22.74 171 GLN B O 1
ATOM 2473 N N A GLN B 1 141 ? 27.338 31.959 47.724 0.50 21.91 172 GLN B N 1
ATOM 2474 N N B GLN B 1 141 ? 27.343 31.959 47.722 0.50 22.51 172 GLN B N 1
ATOM 2475 C CA A GLN B 1 141 ? 26.107 31.811 46.945 0.50 22.37 172 GLN B CA 1
ATOM 2476 C CA B GLN B 1 141 ? 26.112 31.837 46.939 0.50 23.32 172 GLN B CA 1
ATOM 2477 C C A GLN B 1 141 ? 26.387 31.271 45.528 0.50 22.26 172 GLN B C 1
ATOM 2478 C C B GLN B 1 141 ? 26.387 31.281 45.529 0.50 22.78 172 GLN B C 1
ATOM 2479 O O A GLN B 1 141 ? 25.658 30.414 45.035 0.50 22.27 172 GLN B O 1
ATOM 2480 O O B GLN B 1 141 ? 25.659 30.422 45.040 0.50 22.72 172 GLN B O 1
ATOM 2491 N N . VAL B 1 142 ? 27.451 31.756 44.898 1.00 19.96 173 VAL B N 1
ATOM 2492 C CA . VAL B 1 142 ? 27.854 31.257 43.577 1.00 21.28 173 VAL B CA 1
ATOM 2493 C C . VAL B 1 142 ? 28.215 29.770 43.669 1.00 18.99 173 VAL B C 1
ATOM 2494 O O . VAL B 1 142 ? 27.853 28.972 42.794 1.00 20.54 173 VAL B O 1
ATOM 2498 N N . LYS B 1 143 ? 28.910 29.382 44.741 1.00 20.83 174 LYS B N 1
ATOM 2499 C CA . LYS B 1 143 ? 29.251 27.980 44.956 1.00 22.64 174 LYS B CA 1
ATOM 2500 C C . LYS B 1 143 ? 28.021 27.082 45.011 1.00 21.17 174 LYS B C 1
ATOM 2501 O O . LYS B 1 143 ? 28.001 26.003 44.406 1.00 20.25 174 LYS B O 1
ATOM 2507 N N . GLU B 1 144 ? 26.996 27.563 45.699 1.00 22.97 175 GLU B N 1
ATOM 2508 C CA . GLU B 1 144 ? 25.739 26.837 45.820 1.00 22.89 175 GLU B CA 1
ATOM 2509 C C . GLU B 1 144 ? 25.035 26.738 44.477 1.00 20.61 175 GLU B C 1
ATOM 2510 O O . GLU B 1 144 ? 24.534 25.659 44.137 1.00 19.52 175 GLU B O 1
ATOM 2516 N N . GLU B 1 145 ? 24.991 27.840 43.727 1.00 20.26 176 GLU B N 1
ATOM 2517 C CA . GLU B 1 145 ? 24.402 27.823 42.387 1.00 20.58 176 GLU B CA 1
ATOM 2518 C C . GLU B 1 145 ? 25.145 26.842 41.485 1.00 17.48 176 GLU B C 1
ATOM 2519 O O . GLU B 1 145 ? 24.528 26.117 40.715 1.00 15.88 176 GLU B O 1
ATOM 2525 N N . ASN B 1 146 ? 26.472 26.829 41.597 1.00 16.83 177 ASN B N 1
ATOM 2526 C CA . ASN B 1 146 ? 27.275 25.910 40.822 1.00 17.32 177 ASN B CA 1
ATOM 2527 C C . ASN B 1 146 ? 27.035 24.455 41.175 1.00 16.38 177 ASN B C 1
ATOM 2528 O O . ASN B 1 146 ? 27.050 23.607 40.289 1.00 17.40 177 ASN B O 1
ATOM 2533 N N . ALA B 1 147 ? 26.811 24.177 42.466 1.00 18.78 178 ALA B N 1
ATOM 2534 C CA . ALA B 1 147 ? 26.512 22.830 42.906 1.00 16.36 178 ALA B CA 1
ATOM 2535 C C . ALA B 1 147 ? 25.191 22.382 42.269 1.00 17.58 178 ALA B C 1
ATOM 2536 O O . ALA B 1 147 ? 25.100 21.254 41.766 1.00 18.63 178 ALA B O 1
ATOM 2538 N N . ALA B 1 148 ? 24.199 23.272 42.232 1.00 17.63 179 ALA B N 1
ATOM 2539 C CA . ALA B 1 148 ? 22.947 22.974 41.546 1.00 15.90 179 ALA B CA 1
ATOM 2540 C C . ALA B 1 148 ? 23.176 22.721 40.035 1.00 16.13 179 ALA B C 1
ATOM 2541 O O . ALA B 1 148 ? 22.690 21.748 39.487 1.00 16.72 179 ALA B O 1
ATOM 2543 N N . PHE B 1 149 ? 23.937 23.593 39.384 1.00 16.92 180 PHE B N 1
ATOM 2544 C CA . PHE B 1 149 ? 24.236 23.469 37.949 1.00 15.95 180 PHE B CA 1
ATOM 2545 C C . PHE B 1 149 ? 24.827 22.097 37.645 1.00 15.82 180 PHE B C 1
ATOM 2546 O O . PHE B 1 149 ? 24.422 21.430 36.701 1.00 17.02 180 PHE B O 1
ATOM 2554 N N . LYS B 1 150 ? 25.765 21.668 38.484 1.00 18.95 181 LYS B N 1
ATOM 2555 C CA . LYS B 1 150 ? 26.464 20.428 38.265 1.00 19.66 181 LYS B CA 1
ATOM 2556 C C . LYS B 1 150 ? 25.626 19.181 38.446 1.00 18.44 181 LYS B C 1
ATOM 2557 O O . LYS B 1 150 ? 25.971 18.125 37.885 1.00 20.23 181 LYS B O 1
ATOM 2563 N N . GLU B 1 151 ? 24.525 19.274 39.181 1.00 18.78 182 GLU B N 1
ATOM 2564 C CA . GLU B 1 151 ? 23.622 18.145 39.325 1.00 19.63 182 GLU B CA 1
ATOM 2565 C C . GLU B 1 151 ? 22.907 17.824 38.031 1.00 22.88 182 GLU B C 1
ATOM 2566 O O . GLU B 1 151 ? 22.563 16.668 37.777 1.00 25.36 182 GLU B O 1
ATOM 2572 N N . ILE B 1 152 ? 22.622 18.839 37.239 1.00 18.45 183 ILE B N 1
ATOM 2573 C CA . ILE B 1 152 ? 21.918 18.636 35.973 1.00 21.43 183 ILE B CA 1
ATOM 2574 C C . ILE B 1 152 ? 22.794 18.813 34.716 1.00 23.24 183 ILE B C 1
ATOM 2575 O O . ILE B 1 152 ? 22.412 18.368 33.647 1.00 22.99 183 ILE B O 1
ATOM 2580 N N . HIS B 1 153 ? 23.965 19.445 34.852 1.00 20.56 184 HIS B N 1
ATOM 2581 C CA . HIS B 1 153 ? 24.867 19.696 33.732 1.00 20.11 184 HIS B CA 1
ATOM 2582 C C . HIS B 1 153 ? 26.309 19.350 34.111 1.00 21.60 184 HIS B C 1
ATOM 2583 O O . HIS B 1 153 ? 27.165 20.245 34.179 1.00 19.34 184 HIS B O 1
ATOM 2590 N N . PRO B 1 154 ? 26.587 18.078 34.415 1.00 24.62 185 PRO B N 1
ATOM 2591 C CA . PRO B 1 154 ? 27.943 17.761 34.878 1.00 25.95 185 PRO B CA 1
ATOM 2592 C C . PRO B 1 154 ? 29.019 17.996 33.799 1.00 26.47 185 PRO B C 1
ATOM 2593 O O . PRO B 1 154 ? 28.801 17.834 32.569 1.00 30.33 185 PRO B O 1
ATOM 2598 N N . GLU C 1 4 ? 12.929 -0.031 47.950 1.00 47.04 35 GLU C N 1
ATOM 2599 C CA . GLU C 1 4 ? 12.186 0.300 49.196 1.00 42.16 35 GLU C CA 1
ATOM 2600 C C . GLU C 1 4 ? 13.096 0.927 50.269 1.00 34.41 35 GLU C C 1
ATOM 2601 O O . GLU C 1 4 ? 12.745 1.956 50.811 1.00 31.88 35 GLU C O 1
ATOM 2607 N N . ILE C 1 5 ? 14.246 0.319 50.579 1.00 28.69 36 ILE C N 1
ATOM 2608 C CA . ILE C 1 5 ? 15.162 0.898 51.578 1.00 23.71 36 ILE C CA 1
ATOM 2609 C C . ILE C 1 5 ? 15.998 1.980 50.904 1.00 24.96 36 ILE C C 1
ATOM 2610 O O . ILE C 1 5 ? 16.480 1.785 49.788 1.00 24.09 36 ILE C O 1
ATOM 2615 N N . ALA C 1 6 ? 16.125 3.116 51.567 1.00 26.16 37 ALA C N 1
ATOM 2616 C CA . ALA C 1 6 ? 16.861 4.245 51.045 1.00 24.82 37 ALA C CA 1
ATOM 2617 C C . ALA C 1 6 ? 18.336 3.880 50.858 1.00 28.18 37 ALA C C 1
ATOM 2618 O O . ALA C 1 6 ? 18.934 3.196 51.682 1.00 22.85 37 ALA C O 1
ATOM 2620 N N . GLN C 1 7 ? 18.909 4.379 49.778 1.00 25.14 38 GLN C N 1
ATOM 2621 C CA . GLN C 1 7 ? 20.322 4.151 49.465 1.00 23.83 38 GLN C CA 1
ATOM 2622 C C . GLN C 1 7 ? 21.171 5.325 49.950 1.00 23.65 38 GLN C C 1
ATOM 2623 O O . GLN C 1 7 ? 20.729 6.468 49.954 1.00 30.31 38 GLN C O 1
ATOM 2629 N N . SER C 1 8 ? 22.388 5.027 50.404 1.00 24.27 39 SER C N 1
ATOM 2630 C CA . SER C 1 8 ? 23.298 6.013 50.935 1.00 26.09 39 SER C CA 1
ATOM 2631 C C . SER C 1 8 ? 24.197 6.342 49.783 1.00 25.13 39 SER C C 1
ATOM 2632 O O . SER C 1 8 ? 24.373 5.489 48.900 1.00 26.11 39 SER C O 1
ATOM 2635 N N . GLY C 1 9 ? 24.747 7.551 49.779 1.00 23.37 40 GLY C N 1
ATOM 2636 C CA . GLY C 1 9 ? 25.655 7.956 48.731 1.00 24.52 40 GLY C CA 1
ATOM 2637 C C . GLY C 1 9 ? 24.891 8.275 47.472 1.00 22.57 40 GLY C C 1
ATOM 2638 O O . GLY C 1 9 ? 23.680 8.561 47.499 1.00 21.04 40 GLY C O 1
ATOM 2639 N N . GLU C 1 10 ? 25.579 8.187 46.357 1.00 22.46 41 GLU C N 1
ATOM 2640 C CA . GLU C 1 10 ? 24.972 8.503 45.073 1.00 22.55 41 GLU C CA 1
ATOM 2641 C C . GLU C 1 10 ? 23.882 7.532 44.682 1.00 18.32 41 GLU C C 1
ATOM 2642 O O . GLU C 1 10 ? 24.025 6.319 44.775 1.00 20.45 41 GLU C O 1
ATOM 2648 N N . ASP C 1 11 ? 22.785 8.108 44.209 1.00 19.51 42 ASP C N 1
ATOM 2649 C CA . ASP C 1 11 ? 21.700 7.360 43.637 1.00 17.45 42 ASP C CA 1
ATOM 2650 C C . ASP C 1 11 ? 22.168 6.785 42.288 1.00 18.45 42 ASP C C 1
ATOM 2651 O O . ASP C 1 11 ? 22.723 7.513 41.441 1.00 16.30 42 ASP C O 1
ATOM 2656 N N . PHE C 1 12 ? 21.971 5.492 42.087 1.00 15.98 43 PHE C N 1
ATOM 2657 C CA . PHE C 1 12 ? 22.537 4.829 40.912 1.00 16.84 43 PHE C CA 1
ATOM 2658 C C . PHE C 1 12 ? 21.960 5.371 39.603 1.00 15.90 43 PHE C C 1
ATOM 2659 O O . PHE C 1 12 ? 22.687 5.622 38.655 1.00 14.87 43 PHE C O 1
ATOM 2667 N N . LYS C 1 13 ? 20.638 5.508 39.533 1.00 15.27 44 LYS C N 1
ATOM 2668 C CA . LYS C 1 13 ? 20.022 6.011 38.312 1.00 16.89 44 LYS C CA 1
ATOM 2669 C C . LYS C 1 13 ? 20.490 7.438 37.940 1.00 17.89 44 LYS C C 1
ATOM 2670 O O . LYS C 1 13 ? 20.668 7.732 36.761 1.00 14.85 44 LYS C O 1
ATOM 2676 N N . SER C 1 14 ? 20.654 8.288 38.948 1.00 15.60 45 SER C N 1
ATOM 2677 C CA . SER C 1 14 ? 21.153 9.649 38.759 1.00 14.95 45 SER C CA 1
ATOM 2678 C C . SER C 1 14 ? 22.581 9.608 38.254 1.00 15.87 45 SER C C 1
ATOM 2679 O O . SER C 1 14 ? 22.920 10.303 37.292 1.00 13.68 45 SER C O 1
ATOM 2682 N N . PHE C 1 15 ? 23.393 8.762 38.889 1.00 13.81 46 PHE C N 1
ATOM 2683 C CA . PHE C 1 15 ? 24.741 8.502 38.383 1.00 14.61 46 PHE C CA 1
ATOM 2684 C C . PHE C 1 15 ? 24.742 8.062 36.919 1.00 15.24 46 PHE C C 1
ATOM 2685 O O . PHE C 1 15 ? 25.492 8.575 36.094 1.00 13.27 46 PHE C O 1
ATOM 2693 N N . LEU C 1 16 ? 23.914 7.111 36.583 1.00 12.72 47 LEU C N 1
ATOM 2694 C CA . LEU C 1 16 ? 23.945 6.528 35.271 1.00 13.52 47 LEU C CA 1
ATOM 2695 C C . LEU C 1 16 ? 23.546 7.553 34.212 1.00 12.98 47 LEU C C 1
ATOM 2696 O O . LEU C 1 16 ? 24.069 7.556 33.115 1.00 15.19 47 LEU C O 1
ATOM 2701 N N . ASP C 1 17 ? 22.582 8.392 34.550 1.00 14.09 48 ASP C N 1
ATOM 2702 C CA . ASP C 1 17 ? 22.164 9.486 33.669 1.00 14.51 48 ASP C CA 1
ATOM 2703 C C . ASP C 1 17 ? 23.305 10.461 33.414 1.00 15.23 48 ASP C C 1
ATOM 2704 O O . ASP C 1 17 ? 23.491 10.868 32.284 1.00 16.94 48 ASP C O 1
ATOM 2709 N N . LYS C 1 18 ? 24.066 10.802 34.428 1.00 15.58 49 LYS C N 1
ATOM 2710 C CA . LYS C 1 18 ? 25.256 11.643 34.259 1.00 15.81 49 LYS C CA 1
ATOM 2711 C C . LYS C 1 18 ? 26.322 10.939 33.417 1.00 16.07 49 LYS C C 1
ATOM 2712 O O . LYS C 1 18 ? 26.870 11.534 32.473 1.00 15.61 49 LYS C O 1
ATOM 2718 N N . PHE C 1 19 ? 26.539 9.668 33.732 1.00 13.89 50 PHE C N 1
ATOM 2719 C CA . PHE C 1 19 ? 27.506 8.824 33.071 1.00 13.89 50 PHE C CA 1
ATOM 2720 C C . PHE C 1 19 ? 27.251 8.788 31.549 1.00 13.64 50 PHE C C 1
ATOM 2721 O O . PHE C 1 19 ? 28.145 8.993 30.779 1.00 13.82 50 PHE C O 1
ATOM 2729 N N . THR C 1 20 ? 26.008 8.595 31.150 1.00 14.47 51 THR C N 1
ATOM 2730 C CA . THR C 1 20 ? 25.666 8.434 29.743 1.00 15.07 51 THR C CA 1
ATOM 2731 C C . THR C 1 20 ? 25.467 9.760 29.020 1.00 16.17 51 THR C C 1
ATOM 2732 O O . THR C 1 20 ? 25.419 9.785 27.820 1.00 18.98 51 THR C O 1
ATOM 2736 N N . SER C 1 21 ? 25.352 10.865 29.766 1.00 15.63 52 SER C N 1
ATOM 2737 C CA . SER C 1 21 ? 25.112 12.185 29.199 1.00 18.01 52 SER C CA 1
ATOM 2738 C C . SER C 1 21 ? 26.384 13.034 29.043 1.00 16.77 52 SER C C 1
ATOM 2739 O O . SER C 1 21 ? 26.344 14.078 28.400 1.00 18.35 52 SER C O 1
ATOM 2742 N N . SER C 1 22 ? 27.523 12.586 29.581 1.00 15.47 53 SER C N 1
ATOM 2743 C CA . SER C 1 22 ? 28.753 13.386 29.536 1.00 14.39 53 SER C CA 1
ATOM 2744 C C . SER C 1 22 ? 29.980 12.492 29.417 1.00 15.07 53 SER C C 1
ATOM 2745 O O . SER C 1 22 ? 30.276 11.749 30.354 1.00 16.99 53 SER C O 1
ATOM 2748 N N . ALA C 1 23 ? 30.708 12.599 28.301 1.00 15.69 54 ALA C N 1
ATOM 2749 C CA . ALA C 1 23 ? 31.957 11.830 28.098 1.00 15.70 54 ALA C CA 1
ATOM 2750 C C . ALA C 1 23 ? 32.957 12.097 29.214 1.00 16.92 54 ALA C C 1
ATOM 2751 O O . ALA C 1 23 ? 33.569 11.163 29.723 1.00 15.21 54 ALA C O 1
ATOM 2753 N N . ALA C 1 24 ? 33.164 13.358 29.571 1.00 16.86 55 ALA C N 1
ATOM 2754 C CA . ALA C 1 24 ? 34.132 13.717 30.612 1.00 18.95 55 ALA C CA 1
ATOM 2755 C C . ALA C 1 24 ? 33.776 13.059 31.920 1.00 16.42 55 ALA C C 1
ATOM 2756 O O . ALA C 1 24 ? 34.637 12.475 32.545 1.00 16.77 55 ALA C O 1
ATOM 2758 N N . PHE C 1 25 ? 32.508 13.116 32.303 1.00 16.98 56 PHE C N 1
ATOM 2759 C CA . PHE C 1 25 ? 32.085 12.532 33.553 1.00 17.58 56 PHE C CA 1
ATOM 2760 C C . PHE C 1 25 ? 32.244 11.019 33.481 1.00 15.12 56 PHE C C 1
ATOM 2761 O O . PHE C 1 25 ? 32.794 10.428 34.414 1.00 16.50 56 PHE C O 1
ATOM 2769 N N . GLN C 1 26 ? 31.841 10.427 32.352 1.00 15.57 57 GLN C N 1
ATOM 2770 C CA . GLN C 1 26 ? 31.968 8.996 32.130 1.00 14.49 57 GLN C CA 1
ATOM 2771 C C . GLN C 1 26 ? 33.402 8.526 32.383 1.00 14.62 57 GLN C C 1
ATOM 2772 O O . GLN C 1 26 ? 33.637 7.600 33.159 1.00 14.16 57 GLN C O 1
ATOM 2778 N N . TYR C 1 27 ? 34.365 9.209 31.806 1.00 14.26 58 TYR C N 1
ATOM 2779 C CA . TYR C 1 27 ? 35.750 8.825 31.986 1.00 14.10 58 TYR C CA 1
ATOM 2780 C C . TYR C 1 27 ? 36.208 8.920 33.433 1.00 15.25 58 TYR C C 1
ATOM 2781 O O . TYR C 1 27 ? 36.988 8.075 33.866 1.00 18.60 58 TYR C O 1
ATOM 2790 N N . THR C 1 28 ? 35.722 9.916 34.172 1.00 14.64 59 THR C N 1
ATOM 2791 C CA . THR C 1 28 ? 36.107 10.047 35.597 1.00 15.50 59 THR C CA 1
ATOM 2792 C C . THR C 1 28 ? 35.572 8.917 36.461 1.00 16.56 59 THR C C 1
ATOM 2793 O O . THR C 1 28 ? 36.086 8.686 37.554 1.00 19.09 59 THR C O 1
ATOM 2797 N N . ARG C 1 29 ? 34.538 8.226 35.984 1.00 14.36 60 ARG C N 1
ATOM 2798 C CA . ARG C 1 29 ? 33.913 7.160 36.737 1.00 13.68 60 ARG C CA 1
ATOM 2799 C C . ARG C 1 29 ? 34.171 5.746 36.215 1.00 13.37 60 ARG C C 1
ATOM 2800 O O . ARG C 1 29 ? 33.385 4.826 36.435 1.00 14.80 60 ARG C O 1
ATOM 2808 N N . ILE C 1 30 ? 35.294 5.572 35.545 1.00 14.20 61 ILE C N 1
ATOM 2809 C CA . ILE C 1 30 ? 35.742 4.254 35.120 1.00 14.97 61 ILE C CA 1
ATOM 2810 C C . ILE C 1 30 ? 37.103 4.075 35.739 1.00 15.33 61 ILE C C 1
ATOM 2811 O O . ILE C 1 30 ? 37.973 4.939 35.607 1.00 18.45 61 ILE C O 1
ATOM 2816 N N . LYS C 1 31 ? 37.295 2.945 36.412 1.00 17.04 62 LYS C N 1
ATOM 2817 C CA . LYS C 1 31 ? 38.587 2.632 37.036 1.00 18.53 62 LYS C CA 1
ATOM 2818 C C . LYS C 1 31 ? 39.455 1.828 36.069 1.00 20.10 62 LYS C C 1
ATOM 2819 O O . LYS C 1 31 ? 39.345 0.607 36.004 1.00 19.74 62 LYS C O 1
ATOM 2825 N N . PHE C 1 32 ? 40.276 2.536 35.297 1.00 18.74 63 PHE C N 1
ATOM 2826 C CA . PHE C 1 32 ? 41.197 1.942 34.329 1.00 17.68 63 PHE C CA 1
ATOM 2827 C C . PHE C 1 32 ? 42.523 1.633 35.010 1.00 18.99 63 PHE C C 1
ATOM 2828 O O . PHE C 1 32 ? 42.945 2.372 35.916 1.00 21.29 63 PHE C O 1
ATOM 2836 N N . PRO C 1 33 ? 43.192 0.575 34.574 1.00 19.93 64 PRO C N 1
ATOM 2837 C CA . PRO C 1 33 ? 42.753 -0.409 33.590 1.00 18.85 64 PRO C CA 1
ATOM 2838 C C . PRO C 1 33 ? 41.680 -1.303 34.186 1.00 18.93 64 PRO C C 1
ATOM 2839 O O . PRO C 1 33 ? 41.676 -1.565 35.390 1.00 19.68 64 PRO C O 1
ATOM 2843 N N . LEU C 1 34 ? 40.754 -1.762 33.356 1.00 16.51 65 LEU C N 1
ATOM 2844 C CA . LEU C 1 34 ? 39.651 -2.546 33.870 1.00 18.49 65 LEU C CA 1
ATOM 2845 C C . LEU C 1 34 ? 40.138 -3.912 34.383 1.00 20.26 65 LEU C C 1
ATOM 2846 O O . LEU C 1 34 ? 41.229 -4.373 34.041 1.00 20.48 65 LEU C O 1
ATOM 2851 N N . LYS C 1 35 ? 39.321 -4.537 35.213 1.00 18.76 66 LYS C N 1
ATOM 2852 C CA . LYS C 1 35 ? 39.719 -5.798 35.865 1.00 21.89 66 LYS C CA 1
ATOM 2853 C C . LYS C 1 35 ? 40.060 -6.898 34.865 1.00 22.59 66 LYS C C 1
ATOM 2854 O O . LYS C 1 35 ? 41.012 -7.630 35.056 1.00 25.24 66 LYS C O 1
ATOM 2860 N N . THR C 1 36 ? 39.306 -7.002 33.789 1.00 21.16 67 THR C N 1
ATOM 2861 C CA . THR C 1 36 ? 39.551 -8.040 32.778 1.00 23.59 67 THR C CA 1
ATOM 2862 C C . THR C 1 36 ? 40.203 -7.441 31.543 1.00 20.83 67 THR C C 1
ATOM 2863 O O . THR C 1 36 ? 39.629 -6.554 30.907 1.00 20.13 67 THR C O 1
ATOM 2867 N N . PRO C 1 37 ? 41.399 -7.917 31.177 1.00 21.96 68 PRO C N 1
ATOM 2868 C CA . PRO C 1 37 ? 42.035 -7.392 29.970 1.00 21.96 68 PRO C CA 1
ATOM 2869 C C . PRO C 1 37 ? 41.456 -7.952 28.668 1.00 21.02 68 PRO C C 1
ATOM 2870 O O . PRO C 1 37 ? 40.610 -8.838 28.693 1.00 21.59 68 PRO C O 1
ATOM 2874 N N . ILE C 1 38 ? 41.849 -7.350 27.547 1.00 21.88 69 ILE C N 1
ATOM 2875 C CA . ILE C 1 38 ? 41.437 -7.798 26.227 1.00 21.93 69 ILE C CA 1
ATOM 2876 C C . ILE C 1 38 ? 42.340 -8.946 25.813 1.00 24.72 69 ILE C C 1
ATOM 2877 O O . ILE C 1 38 ? 43.525 -8.855 26.005 1.00 24.09 69 ILE C O 1
ATOM 2882 N N . THR C 1 39 ? 41.772 -10.043 25.327 1.00 22.80 70 THR C N 1
ATOM 2883 C CA . THR C 1 39 ? 42.581 -11.180 24.844 1.00 25.66 70 THR C CA 1
ATOM 2884 C C . THR C 1 39 ? 42.480 -11.237 23.335 1.00 24.33 70 THR C C 1
ATOM 2885 O O . THR C 1 39 ? 41.386 -11.337 22.814 1.00 25.24 70 THR C O 1
ATOM 2889 N N . LEU C 1 40 ? 43.622 -11.168 22.652 1.00 24.96 71 LEU C N 1
ATOM 2890 C CA . LEU C 1 40 ? 43.684 -11.242 21.198 1.00 25.79 71 LEU C CA 1
ATOM 2891 C C . LEU C 1 40 ? 44.584 -12.376 20.745 1.00 28.65 71 LEU C C 1
ATOM 2892 O O . LEU C 1 40 ? 45.417 -12.889 21.487 1.00 27.62 71 LEU C O 1
ATOM 2897 N N . LEU C 1 41 ? 44.395 -12.728 19.492 1.00 30.37 72 LEU C N 1
ATOM 2898 C CA . LEU C 1 41 ? 45.181 -13.764 18.840 1.00 36.08 72 LEU C CA 1
ATOM 2899 C C . LEU C 1 41 ? 46.344 -13.171 18.063 1.00 36.58 72 LEU C C 1
ATOM 2900 O O . LEU C 1 41 ? 46.157 -12.266 17.248 1.00 32.60 72 LEU C O 1
ATOM 2905 N N . ALA C 1 42 ? 47.544 -13.704 18.268 1.00 37.48 73 ALA C N 1
ATOM 2906 C CA . ALA C 1 42 ? 48.705 -13.259 17.462 1.00 48.76 73 ALA C CA 1
ATOM 2907 C C . ALA C 1 42 ? 48.524 -13.607 15.974 1.00 41.10 73 ALA C C 1
ATOM 2908 O O . ALA C 1 42 ? 47.608 -14.362 15.617 1.00 44.03 73 ALA C O 1
ATOM 2910 N N . ASP C 1 43 ? 49.367 -13.020 15.115 1.00 59.50 74 ASP C N 1
ATOM 2911 C CA A ASP C 1 43 ? 49.341 -13.330 13.674 0.50 63.21 74 ASP C CA 1
ATOM 2912 C CA B ASP C 1 43 ? 49.364 -13.321 13.683 0.50 62.22 74 ASP C CA 1
ATOM 2913 C C . ASP C 1 43 ? 49.515 -14.826 13.424 1.00 59.68 74 ASP C C 1
ATOM 2914 O O . ASP C 1 43 ? 48.903 -15.376 12.506 1.00 58.36 74 ASP C O 1
ATOM 2923 N N . ASP C 1 44 ? 50.337 -15.483 14.245 1.00 56.73 75 ASP C N 1
ATOM 2924 C CA . ASP C 1 44 ? 50.545 -16.925 14.153 1.00 58.49 75 ASP C CA 1
ATOM 2925 C C . ASP C 1 44 ? 49.239 -17.754 14.204 1.00 55.36 75 ASP C C 1
ATOM 2926 O O . ASP C 1 44 ? 49.220 -18.908 13.785 1.00 60.79 75 ASP C O 1
ATOM 2931 N N . GLY C 1 45 ? 48.171 -17.178 14.759 1.00 54.49 76 GLY C N 1
ATOM 2932 C CA . GLY C 1 45 ? 46.837 -17.785 14.700 1.00 52.51 76 GLY C CA 1
ATOM 2933 C C . GLY C 1 45 ? 46.562 -18.754 15.834 1.00 50.62 76 GLY C C 1
ATOM 2934 O O . GLY C 1 45 ? 45.555 -19.458 15.814 1.00 51.96 76 GLY C O 1
ATOM 2935 N N . GLU C 1 46 ? 47.478 -18.822 16.801 1.00 49.55 77 GLU C N 1
ATOM 2936 C CA . GLU C 1 46 ? 47.380 -19.767 17.913 1.00 53.49 77 GLU C CA 1
ATOM 2937 C C . GLU C 1 46 ? 47.619 -19.145 19.283 1.00 50.00 77 GLU C C 1
ATOM 2938 O O . GLU C 1 46 ? 46.961 -19.509 20.259 1.00 46.35 77 GLU C O 1
ATOM 2940 N N . THR C 1 47 ? 48.618 -18.274 19.371 1.00 40.91 78 THR C N 1
ATOM 2941 C CA . THR C 1 47 ? 49.036 -17.737 20.661 1.00 40.51 78 THR C CA 1
ATOM 2942 C C . THR C 1 47 ? 48.147 -16.574 21.072 1.00 41.55 78 THR C C 1
ATOM 2943 O O . THR C 1 47 ? 48.014 -15.630 20.328 1.00 40.72 78 THR C O 1
ATOM 2947 N N . GLU C 1 48 ? 47.575 -16.645 22.269 1.00 36.89 79 GLU C N 1
ATOM 2948 C CA . GLU C 1 48 ? 46.780 -15.542 22.796 1.00 34.27 79 GLU C CA 1
ATOM 2949 C C . GLU C 1 48 ? 47.676 -14.545 23.513 1.00 37.19 79 GLU C C 1
ATOM 2950 O O . GLU C 1 48 ? 48.647 -14.930 24.163 1.00 37.37 79 GLU C O 1
ATOM 2956 N N . LYS C 1 49 ? 47.361 -13.258 23.363 1.00 32.13 80 LYS C N 1
ATOM 2957 C CA . LYS C 1 49 ? 48.089 -12.161 24.010 1.00 32.27 80 LYS C CA 1
ATOM 2958 C C . LYS C 1 49 ? 47.090 -11.259 24.727 1.00 29.84 80 LYS C C 1
ATOM 2959 O O . LYS C 1 49 ? 45.999 -11.039 24.237 1.00 27.43 80 LYS C O 1
ATOM 2962 N N . THR C 1 50 ? 47.442 -10.770 25.900 1.00 28.65 81 THR C N 1
ATOM 2963 C CA . THR C 1 50 ? 46.517 -10.007 26.707 1.00 29.54 81 THR C CA 1
ATOM 2964 C C . THR C 1 50 ? 46.924 -8.554 26.766 1.00 24.63 81 THR C C 1
ATOM 2965 O O . THR C 1 50 ? 48.080 -8.277 27.044 1.00 21.90 81 THR C O 1
ATOM 2969 N N . PHE C 1 51 ? 45.964 -7.631 26.559 1.00 22.17 82 PHE C N 1
ATOM 2970 C CA . PHE C 1 51 ? 46.230 -6.196 26.455 1.00 23.36 82 PHE C CA 1
ATOM 2971 C C . PHE C 1 51 ? 45.367 -5.538 27.504 1.00 25.03 82 PHE C C 1
ATOM 2972 O O . PHE C 1 51 ? 44.165 -5.792 27.557 1.00 23.76 82 PHE C O 1
ATOM 2980 N N . PRO C 1 52 ? 45.959 -4.654 28.305 1.00 25.39 83 PRO C N 1
ATOM 2981 C CA . PRO C 1 52 ? 45.163 -3.923 29.265 1.00 24.32 83 PRO C CA 1
ATOM 2982 C C . PRO C 1 52 ? 43.993 -3.157 28.609 1.00 18.97 83 PRO C C 1
ATOM 2983 O O . PRO C 1 52 ? 44.150 -2.509 27.581 1.00 19.13 83 PRO C O 1
ATOM 2987 N N . PHE C 1 53 ? 42.856 -3.181 29.289 1.00 19.94 84 PHE C N 1
ATOM 2988 C CA . PHE C 1 53 ? 41.689 -2.423 28.836 1.00 20.40 84 PHE C CA 1
ATOM 2989 C C . PHE C 1 53 ? 41.772 -1.031 29.436 1.00 19.73 84 PHE C C 1
ATOM 2990 O O . PHE C 1 53 ? 41.340 -0.780 30.567 1.00 18.87 84 PHE C O 1
ATOM 2998 N N . THR C 1 54 ? 42.360 -0.129 28.656 1.00 20.91 85 THR C N 1
ATOM 2999 C CA . THR C 1 54 ? 42.695 1.201 29.133 1.00 21.80 85 THR C CA 1
ATOM 3000 C C . THR C 1 54 ? 41.777 2.232 28.508 1.00 21.02 85 THR C C 1
ATOM 3001 O O . THR C 1 54 ? 40.944 1.917 27.652 1.00 18.07 85 THR C O 1
ATOM 3005 N N . LYS C 1 55 ? 41.928 3.465 28.955 1.00 19.35 86 LYS C N 1
ATOM 3006 C CA . LYS C 1 55 ? 41.062 4.544 28.553 1.00 19.22 86 LYS C CA 1
ATOM 3007 C C . LYS C 1 55 ? 40.983 4.727 27.050 1.00 19.15 86 LYS C C 1
ATOM 3008 O O . LYS C 1 55 ? 39.911 4.997 26.530 1.00 20.69 86 LYS C O 1
ATOM 3014 N N . GLU C 1 56 ? 42.114 4.601 26.348 1.00 19.29 87 GLU C N 1
ATOM 3015 C CA . GLU C 1 56 ? 42.136 4.802 24.897 1.00 23.79 87 GLU C CA 1
ATOM 3016 C C . GLU C 1 56 ? 41.264 3.801 24.136 1.00 21.83 87 GLU C C 1
ATOM 3017 O O . GLU C 1 56 ? 40.780 4.087 23.040 1.00 23.13 87 GLU C O 1
ATOM 3023 N N . LYS C 1 57 ? 41.069 2.624 24.731 1.00 18.72 88 LYS C N 1
ATOM 3024 C CA . LYS C 1 57 ? 40.285 1.579 24.115 1.00 19.28 88 LYS C CA 1
ATOM 3025 C C . LYS C 1 57 ? 38.790 1.649 24.464 1.00 21.43 88 LYS C C 1
ATOM 3026 O O . LYS C 1 57 ? 37.995 0.967 23.829 1.00 19.48 88 LYS C O 1
ATOM 3032 N N . TRP C 1 58 ? 38.407 2.439 25.474 1.00 17.96 89 TRP C N 1
ATOM 3033 C CA . TRP C 1 58 ? 37.018 2.451 25.980 1.00 16.17 89 TRP C CA 1
ATOM 3034 C C . TRP C 1 58 ? 36.000 2.997 24.969 1.00 16.36 89 TRP C C 1
ATOM 3035 O O . TRP C 1 58 ? 36.107 4.133 24.557 1.00 15.91 89 TRP C O 1
ATOM 3046 N N . PRO C 1 59 ? 34.990 2.186 24.603 1.00 15.08 90 PRO C N 1
ATOM 3047 C CA . PRO C 1 59 ? 33.841 2.701 23.866 1.00 16.95 90 PRO C CA 1
ATOM 3048 C C . PRO C 1 59 ? 32.839 3.382 24.803 1.00 15.58 90 PRO C C 1
ATOM 3049 O O . PRO C 1 59 ? 32.273 2.745 25.697 1.00 17.36 90 PRO C O 1
ATOM 3053 N N . LEU C 1 60 ? 32.606 4.677 24.587 1.00 15.77 91 LEU C N 1
ATOM 3054 C CA . LEU C 1 60 ? 31.675 5.446 25.399 1.00 15.44 91 LEU C CA 1
ATOM 3055 C C . LEU C 1 60 ? 30.249 4.900 25.264 1.00 17.28 91 LEU C C 1
ATOM 3056 O O . LEU C 1 60 ? 29.776 4.632 24.131 1.00 15.72 91 LEU C O 1
ATOM 3061 N N . LEU C 1 61 ? 29.584 4.747 26.410 1.00 16.10 92 LEU C N 1
ATOM 3062 C CA . LEU C 1 61 ? 28.251 4.152 26.496 1.00 15.65 92 LEU C CA 1
ATOM 3063 C C . LEU C 1 61 ? 27.194 5.231 26.607 1.00 16.25 92 LEU C C 1
ATOM 3064 O O . LEU C 1 61 ? 27.298 6.106 27.429 1.00 14.91 92 LEU C O 1
ATOM 3069 N N . ASP C 1 62 ? 26.152 5.136 25.777 1.00 16.33 93 ASP C N 1
ATOM 3070 C CA . ASP C 1 62 ? 25.070 6.112 25.809 1.00 16.84 93 ASP C CA 1
ATOM 3071 C C . ASP C 1 62 ? 23.796 5.606 26.501 1.00 17.42 93 ASP C C 1
ATOM 3072 O O . ASP C 1 62 ? 23.721 4.453 26.910 1.00 18.08 93 ASP C O 1
ATOM 3077 N N . SER C 1 63 ? 22.806 6.489 26.645 1.00 16.48 94 SER C N 1
ATOM 3078 C CA . SER C 1 63 ? 21.616 6.183 27.431 1.00 19.01 94 SER C CA 1
ATOM 3079 C C . SER C 1 63 ? 20.766 5.080 26.796 1.00 19.92 94 SER C C 1
ATOM 3080 O O . SER C 1 63 ? 20.188 4.256 27.509 1.00 21.43 94 SER C O 1
ATOM 3083 N N . GLU C 1 64 ? 20.718 5.052 25.473 1.00 20.61 95 GLU C N 1
ATOM 3084 C CA A GLU C 1 64 ? 19.944 4.036 24.760 0.50 23.46 95 GLU C CA 1
ATOM 3085 C CA B GLU C 1 64 ? 19.942 4.027 24.783 0.50 23.06 95 GLU C CA 1
ATOM 3086 C C . GLU C 1 64 ? 20.525 2.648 25.014 1.00 23.68 95 GLU C C 1
ATOM 3087 O O . GLU C 1 64 ? 19.792 1.677 25.211 1.00 24.42 95 GLU C O 1
ATOM 3098 N N . THR C 1 65 ? 21.844 2.554 25.017 1.00 18.77 96 THR C N 1
ATOM 3099 C CA . THR C 1 65 ? 22.498 1.265 25.257 1.00 18.29 96 THR C CA 1
ATOM 3100 C C . THR C 1 65 ? 22.184 0.742 26.666 1.00 21.97 96 THR C C 1
ATOM 3101 O O . THR C 1 65 ? 22.096 -0.464 26.868 1.00 19.37 96 THR C O 1
ATOM 3113 N N . LYS C 1 67 ? 19.570 0.953 28.547 1.00 19.74 98 LYS C N 1
ATOM 3114 C CA . LYS C 1 67 ? 18.176 0.615 28.835 1.00 22.17 98 LYS C CA 1
ATOM 3115 C C . LYS C 1 67 ? 17.944 -0.881 28.905 1.00 21.28 98 LYS C C 1
ATOM 3116 O O . LYS C 1 67 ? 18.541 -1.606 28.119 1.00 18.21 98 LYS C O 1
ATOM 3122 N N . GLU C 1 68 ? 17.058 -1.317 29.796 1.00 17.37 99 GLU C N 1
ATOM 3123 C CA . GLU C 1 68 ? 16.661 -2.718 29.883 1.00 17.68 99 GLU C CA 1
ATOM 3124 C C . GLU C 1 68 ? 15.485 -2.962 28.951 1.00 17.81 99 GLU C C 1
ATOM 3125 O O . GLU C 1 68 ? 14.445 -2.327 29.095 1.00 17.35 99 GLU C O 1
ATOM 3131 N N . GLU C 1 69 ? 15.644 -3.871 27.999 1.00 16.16 100 GLU C N 1
ATOM 3132 C CA . GLU C 1 69 ? 14.625 -4.091 27.002 1.00 17.07 100 GLU C CA 1
ATOM 3133 C C . GLU C 1 69 ? 14.863 -5.367 26.172 1.00 15.94 100 GLU C C 1
ATOM 3134 O O . GLU C 1 69 ? 15.915 -6.003 26.231 1.00 15.92 100 GLU C O 1
ATOM 3140 N N . ARG C 1 70 ? 13.845 -5.736 25.435 1.00 15.42 101 ARG C N 1
ATOM 3141 C CA . ARG C 1 70 ? 13.885 -6.872 24.548 1.00 18.23 101 ARG C CA 1
ATOM 3142 C C . ARG C 1 70 ? 13.461 -6.365 23.172 1.00 19.63 101 ARG C C 1
ATOM 3143 O O . ARG C 1 70 ? 12.356 -5.809 23.021 1.00 22.10 101 ARG C O 1
ATOM 3151 N N . ILE C 1 71 ? 14.342 -6.548 22.195 1.00 19.78 102 ILE C N 1
ATOM 3152 C CA . ILE C 1 71 ? 14.139 -6.025 20.834 1.00 19.22 102 ILE C CA 1
ATOM 3153 C C . ILE C 1 71 ? 13.967 -7.207 19.897 1.00 19.23 102 ILE C C 1
ATOM 3154 O O . ILE C 1 71 ? 14.879 -8.013 19.762 1.00 17.82 102 ILE C O 1
ATOM 3159 N N . GLU C 1 72 ? 12.781 -7.317 19.300 1.00 20.36 103 GLU C N 1
ATOM 3160 C CA . GLU C 1 72 ? 12.467 -8.359 18.353 1.00 22.29 103 GLU C CA 1
ATOM 3161 C C . GLU C 1 72 ? 12.596 -7.737 16.959 1.00 21.46 103 GLU C C 1
ATOM 3162 O O . GLU C 1 72 ? 11.786 -6.890 16.598 1.00 19.72 103 GLU C O 1
ATOM 3168 N N . GLN C 1 73 ? 13.625 -8.124 16.210 1.00 22.10 104 GLN C N 1
ATOM 3169 C CA . GLN C 1 73 ? 13.886 -7.564 14.875 1.00 22.15 104 GLN C CA 1
ATOM 3170 C C . GLN C 1 73 ? 13.177 -8.372 13.798 1.00 22.52 104 GLN C C 1
ATOM 3171 O O . GLN C 1 73 ? 13.144 -9.601 13.835 1.00 26.07 104 GLN C O 1
ATOM 3177 N N A GLU C 1 74 ? 12.624 -7.674 12.817 0.50 24.03 105 GLU C N 1
ATOM 3178 N N B GLU C 1 74 ? 12.625 -7.673 12.820 0.50 24.04 105 GLU C N 1
ATOM 3179 C CA A GLU C 1 74 ? 11.924 -8.338 11.721 0.50 26.70 105 GLU C CA 1
ATOM 3180 C CA B GLU C 1 74 ? 11.915 -8.320 11.723 0.50 26.71 105 GLU C CA 1
ATOM 3181 C C A GLU C 1 74 ? 12.840 -9.315 10.996 0.50 28.31 105 GLU C C 1
ATOM 3182 C C B GLU C 1 74 ? 12.834 -9.303 10.990 0.50 28.37 105 GLU C C 1
ATOM 3183 O O A GLU C 1 74 ? 12.393 -10.372 10.561 0.50 33.45 105 GLU C O 1
ATOM 3184 O O B GLU C 1 74 ? 12.387 -10.366 10.563 0.50 33.49 105 GLU C O 1
ATOM 3195 N N . GLU C 1 75 ? 14.116 -8.968 10.878 1.00 32.01 106 GLU C N 1
ATOM 3196 C CA . GLU C 1 75 ? 15.089 -9.879 10.236 1.00 47.50 106 GLU C CA 1
ATOM 3197 C C . GLU C 1 75 ? 15.376 -11.179 11.009 1.00 52.14 106 GLU C C 1
ATOM 3198 O O . GLU C 1 75 ? 15.978 -12.084 10.433 1.00 54.05 106 GLU C O 1
ATOM 3204 N N . GLY C 1 76 ? 14.989 -11.270 12.288 1.00 47.94 107 GLY C N 1
ATOM 3205 C CA . GLY C 1 76 ? 15.026 -12.542 13.039 1.00 47.58 107 GLY C CA 1
ATOM 3206 C C . GLY C 1 76 ? 15.704 -12.522 14.408 1.00 37.68 107 GLY C C 1
ATOM 3207 O O . GLY C 1 76 ? 15.403 -13.356 15.267 1.00 41.64 107 GLY C O 1
ATOM 3208 N N . GLY C 1 77 ? 16.606 -11.581 14.629 1.00 28.41 108 GLY C N 1
ATOM 3209 C CA . GLY C 1 77 ? 17.308 -11.515 15.911 1.00 25.83 108 GLY C CA 1
ATOM 3210 C C . GLY C 1 77 ? 16.452 -10.970 17.040 1.00 22.42 108 GLY C C 1
ATOM 3211 O O . GLY C 1 77 ? 15.526 -10.203 16.817 1.00 23.16 108 GLY C O 1
ATOM 3212 N N . ILE C 1 78 ? 16.722 -11.430 18.259 1.00 19.37 109 ILE C N 1
ATOM 3213 C CA . ILE C 1 78 ? 16.106 -10.895 19.463 1.00 17.87 109 ILE C CA 1
ATOM 3214 C C . ILE C 1 78 ? 17.224 -10.458 20.368 1.00 18.57 109 ILE C C 1
ATOM 3215 O O . ILE C 1 78 ? 18.040 -11.282 20.780 1.00 18.58 109 ILE C O 1
ATOM 3220 N N . TYR C 1 79 ? 17.286 -9.154 20.633 1.00 17.15 110 TYR C N 1
ATOM 3221 C CA . TYR C 1 79 ? 18.359 -8.586 21.440 1.00 16.54 110 TYR C CA 1
ATOM 3222 C C . TYR C 1 79 ? 17.801 -8.311 22.832 1.00 16.47 110 TYR C C 1
ATOM 3223 O O . TYR C 1 79 ? 16.739 -7.708 22.953 1.00 20.41 110 TYR C O 1
ATOM 3232 N N . VAL C 1 80 ? 18.516 -8.747 23.862 1.00 16.45 111 VAL C N 1
ATOM 3233 C CA . VAL C 1 80 ? 18.030 -8.620 25.224 1.00 17.63 111 VAL C CA 1
ATOM 3234 C C . VAL C 1 80 ? 19.074 -7.890 26.039 1.00 16.29 111 VAL C C 1
ATOM 3235 O O . VAL C 1 80 ? 20.257 -8.271 26.014 1.00 16.24 111 VAL C O 1
ATOM 3239 N N . SER C 1 81 ? 18.641 -6.882 26.790 1.00 15.30 112 SER C N 1
ATOM 3240 C CA . SER C 1 81 ? 19.523 -6.161 27.725 1.00 16.77 112 SER C CA 1
ATOM 3241 C C . SER C 1 81 ? 18.859 -6.097 29.102 1.00 16.14 112 SER C C 1
ATOM 3242 O O . SER C 1 81 ? 17.642 -5.873 29.214 1.00 14.72 112 SER C O 1
ATOM 3245 N N . LYS C 1 82 ? 19.642 -6.312 30.152 1.00 16.02 113 LYS C N 1
ATOM 3246 C CA . LYS C 1 82 ? 19.109 -6.347 31.514 1.00 16.30 113 LYS C CA 1
ATOM 3247 C C . LYS C 1 82 ? 20.204 -6.195 32.552 1.00 17.38 113 LYS C C 1
ATOM 3248 O O . LYS C 1 82 ? 21.369 -6.539 32.308 1.00 16.37 113 LYS C O 1
ATOM 3254 N N . PHE C 1 83 ? 19.808 -5.733 33.736 1.00 17.58 114 PHE C N 1
ATOM 3255 C CA . PHE C 1 83 ? 20.650 -5.844 34.918 1.00 18.06 114 PHE C CA 1
ATOM 3256 C C . PHE C 1 83 ? 20.504 -7.255 35.481 1.00 19.44 114 PHE C C 1
ATOM 3257 O O . PHE C 1 83 ? 19.436 -7.661 35.942 1.00 21.38 114 PHE C O 1
ATOM 3265 N N . THR C 1 84 ? 21.593 -8.004 35.432 1.00 17.02 115 THR C N 1
ATOM 3266 C CA . THR C 1 84 ? 21.622 -9.360 35.931 1.00 22.38 115 THR C CA 1
ATOM 3267 C C . THR C 1 84 ? 21.937 -9.394 37.420 1.00 22.45 115 THR C C 1
ATOM 3268 O O . THR C 1 84 ? 21.671 -10.391 38.079 1.00 26.28 115 THR C O 1
ATOM 3272 N N . LEU C 1 85 ? 22.568 -8.333 37.910 1.00 19.70 116 LEU C N 1
ATOM 3273 C CA . LEU C 1 85 ? 22.839 -8.143 39.345 1.00 20.60 116 LEU C CA 1
ATOM 3274 C C . LEU C 1 85 ? 22.434 -6.722 39.703 1.00 19.42 116 LEU C C 1
ATOM 3275 O O . LEU C 1 85 ? 22.810 -5.784 39.009 1.00 17.34 116 LEU C O 1
ATOM 3280 N N . ASN C 1 86 ? 21.633 -6.581 40.759 1.00 20.72 117 ASN C N 1
ATOM 3281 C CA . ASN C 1 86 ? 21.122 -5.284 41.158 1.00 21.74 117 ASN C CA 1
ATOM 3282 C C . ASN C 1 86 ? 21.121 -5.189 42.685 1.00 26.05 117 ASN C C 1
ATOM 3283 O O . ASN C 1 86 ? 20.079 -5.304 43.324 1.00 28.55 117 ASN C O 1
ATOM 3288 N N . GLU C 1 87 ? 22.313 -5.004 43.242 1.00 22.56 118 GLU C N 1
ATOM 3289 C CA . GLU C 1 87 ? 22.519 -4.884 44.675 1.00 20.51 118 GLU C CA 1
ATOM 3290 C C . GLU C 1 87 ? 22.874 -3.440 45.044 1.00 19.77 118 GLU C C 1
ATOM 3291 O O . GLU C 1 87 ? 23.284 -2.671 44.179 1.00 17.85 118 GLU C O 1
ATOM 3297 N N . PRO C 1 88 ? 22.735 -3.083 46.334 1.00 19.48 119 PRO C N 1
ATOM 3298 C CA . PRO C 1 88 ? 22.951 -1.701 46.738 1.00 20.64 119 PRO C CA 1
ATOM 3299 C C . PRO C 1 88 ? 24.316 -1.123 46.378 1.00 19.63 119 PRO C C 1
ATOM 3300 O O . PRO C 1 88 ? 24.383 0.059 46.063 1.00 21.96 119 PRO C O 1
ATOM 3304 N N . VAL C 1 89 ? 25.375 -1.929 46.397 1.00 19.29 120 VAL C N 1
ATOM 3305 C CA . VAL C 1 89 ? 26.674 -1.389 46.047 1.00 19.25 120 VAL C CA 1
ATOM 3306 C C . VAL C 1 89 ? 27.330 -2.067 44.822 1.00 17.39 120 VAL C C 1
ATOM 3307 O O . VAL C 1 89 ? 28.508 -1.826 44.579 1.00 16.51 120 VAL C O 1
ATOM 3311 N N . HIS C 1 90 ? 26.587 -2.895 44.105 1.00 18.11 121 HIS C N 1
ATOM 3312 C CA . HIS C 1 90 ? 27.163 -3.740 43.047 1.00 16.43 121 HIS C CA 1
ATOM 3313 C C . HIS C 1 90 ? 26.091 -4.059 42.034 1.00 16.80 121 HIS C C 1
ATOM 3314 O O . HIS C 1 90 ? 25.044 -4.643 42.389 1.00 17.32 121 HIS C O 1
ATOM 3321 N N . LYS C 1 91 ? 26.286 -3.599 40.793 1.00 16.85 122 LYS C N 1
ATOM 3322 C CA . LYS C 1 91 ? 25.326 -3.860 39.718 1.00 16.38 122 LYS C CA 1
ATOM 3323 C C . LYS C 1 91 ? 26.038 -4.349 38.465 1.00 15.58 122 LYS C C 1
ATOM 3324 O O . LYS C 1 91 ? 27.184 -4.014 38.217 1.00 16.46 122 LYS C O 1
ATOM 3330 N N . VAL C 1 92 ? 25.361 -5.216 37.718 1.00 14.17 123 VAL C N 1
ATOM 3331 C CA . VAL C 1 92 ? 25.919 -5.757 36.485 1.00 15.40 123 VAL C CA 1
ATOM 3332 C C . VAL C 1 92 ? 24.846 -5.695 35.423 1.00 14.41 123 VAL C C 1
ATOM 3333 O O . VAL C 1 92 ? 23.722 -6.164 35.625 1.00 16.60 123 VAL C O 1
ATOM 3337 N N . PHE C 1 93 ? 25.219 -5.098 34.302 1.00 14.10 124 PHE C N 1
ATOM 3338 C CA . PHE C 1 93 ? 24.383 -4.964 33.111 1.00 13.04 124 PHE C CA 1
ATOM 3339 C C . PHE C 1 93 ? 24.930 -5.841 31.973 1.00 14.70 124 PHE C C 1
ATOM 3340 O O . PHE C 1 93 ? 26.122 -5.876 31.737 1.00 15.02 124 PHE C O 1
ATOM 3348 N N . GLU C 1 94 ? 24.042 -6.556 31.301 1.00 14.71 125 GLU C N 1
ATOM 3349 C CA . GLU C 1 94 ? 24.382 -7.485 30.244 1.00 16.91 125 GLU C CA 1
ATOM 3350 C C . GLU C 1 94 ? 23.468 -7.316 29.066 1.00 18.39 125 GLU C C 1
ATOM 3351 O O . GLU C 1 94 ? 22.256 -7.178 29.258 1.00 17.34 125 GLU C O 1
ATOM 3357 N N . ALA C 1 95 ? 24.023 -7.404 27.854 1.00 16.17 126 ALA C N 1
ATOM 3358 C CA . ALA C 1 95 ? 23.233 -7.263 26.635 1.00 15.60 126 ALA C CA 1
ATOM 3359 C C . ALA C 1 95 ? 23.785 -8.176 25.529 1.00 15.29 126 ALA C C 1
ATOM 3360 O O . ALA C 1 95 ? 24.986 -8.445 25.449 1.00 15.21 126 ALA C O 1
ATOM 3362 N N . GLY C 1 96 ? 22.883 -8.664 24.686 1.00 14.88 127 GLY C N 1
ATOM 3363 C CA . GLY C 1 96 ? 23.261 -9.469 23.548 1.00 17.31 127 GLY C CA 1
ATOM 3364 C C . GLY C 1 96 ? 22.075 -10.127 22.904 1.00 16.71 127 GLY C C 1
ATOM 3365 O O . GLY C 1 96 ? 20.967 -10.099 23.451 1.00 15.48 127 GLY C O 1
ATOM 3366 N N . TYR C 1 97 ? 22.329 -10.708 21.733 1.00 17.05 128 TYR C N 1
ATOM 3367 C CA . TYR C 1 97 ? 21.324 -11.457 21.001 1.00 17.63 128 TYR C CA 1
ATOM 3368 C C . TYR C 1 97 ? 21.059 -12.797 21.691 1.00 17.59 128 TYR C C 1
ATOM 3369 O O . TYR C 1 97 ? 21.974 -13.473 22.150 1.00 18.25 128 TYR C O 1
ATOM 3378 N N . GLU C 1 98 ? 19.801 -13.180 21.763 1.00 19.16 129 GLU C N 1
ATOM 3379 C CA . GLU C 1 98 ? 19.449 -14.473 22.372 1.00 22.09 129 GLU C CA 1
ATOM 3380 C C . GLU C 1 98 ? 20.239 -15.712 21.863 1.00 23.85 129 GLU C C 1
ATOM 3381 O O . GLU C 1 98 ? 20.648 -16.579 22.660 1.00 23.79 129 GLU C O 1
ATOM 3387 N N . GLU C 1 99 ? 20.481 -15.807 20.566 1.00 23.81 130 GLU C N 1
ATOM 3388 C CA . GLU C 1 99 ? 21.185 -17.009 20.033 1.00 23.41 130 GLU C CA 1
ATOM 3389 C C . GLU C 1 99 ? 22.688 -16.789 19.833 1.00 23.56 130 GLU C C 1
ATOM 3390 O O . GLU C 1 99 ? 23.341 -17.585 19.163 1.00 22.54 130 GLU C O 1
ATOM 3396 N N . SER C 1 100 ? 23.238 -15.738 20.451 1.00 21.30 131 SER C N 1
ATOM 3397 C CA A SER C 1 100 ? 24.655 -15.409 20.303 0.50 20.99 131 SER C CA 1
ATOM 3398 C CA B SER C 1 100 ? 24.661 -15.399 20.317 0.50 23.05 131 SER C CA 1
ATOM 3399 C C . SER C 1 100 ? 25.288 -15.217 21.682 1.00 20.32 131 SER C C 1
ATOM 3400 O O . SER C 1 100 ? 24.591 -15.237 22.688 1.00 21.18 131 SER C O 1
ATOM 3405 N N . GLU C 1 101 ? 26.613 -15.095 21.716 1.00 20.77 132 GLU C N 1
ATOM 3406 C CA . GLU C 1 101 ? 27.329 -14.730 22.932 1.00 20.40 132 GLU C CA 1
ATOM 3407 C C . GLU C 1 101 ? 26.950 -13.292 23.282 1.00 18.13 132 GLU C C 1
ATOM 3408 O O . GLU C 1 101 ? 26.597 -12.521 22.390 1.00 19.54 132 GLU C O 1
ATOM 3414 N N . ILE C 1 102 ? 26.991 -12.940 24.559 1.00 20.05 133 ILE C N 1
ATOM 3415 C CA . ILE C 1 102 ? 26.650 -11.568 24.959 1.00 21.95 133 ILE C CA 1
ATOM 3416 C C . ILE C 1 102 ? 27.618 -10.652 24.264 1.00 20.52 133 ILE C C 1
ATOM 3417 O O . ILE C 1 102 ? 28.757 -11.049 23.975 1.00 22.26 133 ILE C O 1
ATOM 3422 N N . ASP C 1 103 ? 27.190 -9.444 23.980 1.00 19.42 134 ASP C N 1
ATOM 3423 C CA . ASP C 1 103 ? 28.104 -8.492 23.380 1.00 19.91 134 ASP C CA 1
ATOM 3424 C C . ASP C 1 103 ? 28.461 -7.318 24.284 1.00 19.58 134 ASP C C 1
ATOM 3425 O O . ASP C 1 103 ? 29.293 -6.509 23.910 1.00 16.25 134 ASP C O 1
ATOM 3430 N N . LEU C 1 104 ? 27.884 -7.265 25.475 1.00 14.93 135 LEU C N 1
ATOM 3431 C CA . LEU C 1 104 ? 28.252 -6.238 26.467 1.00 13.70 135 LEU C CA 1
ATOM 3432 C C . LEU C 1 104 ? 27.952 -6.731 27.871 1.00 14.40 135 LEU C C 1
ATOM 3433 O O . LEU C 1 104 ? 26.881 -7.262 28.147 1.00 14.93 135 LEU C O 1
ATOM 3438 N N . ARG C 1 105 ? 28.912 -6.546 28.765 1.00 15.14 136 ARG C N 1
ATOM 3439 C CA . ARG C 1 105 ? 28.692 -6.741 30.185 1.00 14.16 136 ARG C CA 1
ATOM 3440 C C . ARG C 1 105 ? 29.458 -5.660 30.921 1.00 15.69 136 ARG C C 1
ATOM 3441 O O . ARG C 1 105 ? 30.635 -5.459 30.643 1.00 17.88 136 ARG C O 1
ATOM 3449 N N . VAL C 1 106 ? 28.764 -4.892 31.762 1.00 14.06 137 VAL C N 1
ATOM 3450 C CA . VAL C 1 106 ? 29.360 -3.797 32.487 1.00 14.48 137 VAL C CA 1
ATOM 3451 C C . VAL C 1 106 ? 29.106 -4.010 33.997 1.00 16.06 137 VAL C C 1
ATOM 3452 O O . VAL C 1 106 ? 27.948 -4.212 34.411 1.00 14.35 137 VAL C O 1
ATOM 3456 N N . GLU C 1 107 ? 30.169 -3.916 34.785 1.00 14.84 138 GLU C N 1
ATOM 3457 C CA . GLU C 1 107 ? 30.118 -4.062 36.229 1.00 16.29 138 GLU C CA 1
ATOM 3458 C C . GLU C 1 107 ? 30.357 -2.722 36.930 1.00 14.80 138 GLU C C 1
ATOM 3459 O O . GLU C 1 107 ? 31.364 -2.056 36.670 1.00 15.60 138 GLU C O 1
ATOM 3465 N N . PHE C 1 108 ? 29.380 -2.329 37.739 1.00 13.11 139 PHE C N 1
ATOM 3466 C CA . PHE C 1 108 ? 29.399 -1.098 38.496 1.00 13.94 139 PHE C CA 1
ATOM 3467 C C . PHE C 1 108 ? 29.574 -1.433 39.980 1.00 14.52 139 PHE C C 1
ATOM 3468 O O . PHE C 1 108 ? 28.926 -2.341 40.511 1.00 16.07 139 PHE C O 1
ATOM 3476 N N . GLU C 1 109 ? 30.392 -0.651 40.666 1.00 15.69 140 GLU C N 1
ATOM 3477 C CA . GLU C 1 109 ? 30.563 -0.781 42.119 1.00 17.72 140 GLU C CA 1
ATOM 3478 C C . GLU C 1 109 ? 30.553 0.580 42.775 1.00 18.65 140 GLU C C 1
ATOM 3479 O O . GLU C 1 109 ? 31.079 1.564 42.216 1.00 16.89 140 GLU C O 1
ATOM 3485 N N . GLN C 1 110 ? 29.889 0.662 43.933 1.00 16.20 141 GLN C N 1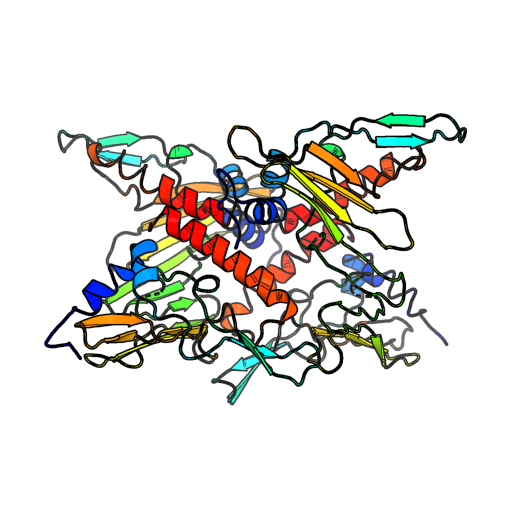
ATOM 3486 C CA . GLN C 1 110 ? 29.830 1.895 44.705 1.00 16.40 141 GLN C CA 1
ATOM 3487 C C . GLN C 1 110 ? 30.966 1.878 45.694 1.00 17.47 141 GLN C C 1
ATOM 3488 O O . GLN C 1 110 ? 31.075 0.956 46.513 1.00 19.62 141 GLN C O 1
ATOM 3494 N N . ALA C 1 111 ? 31.827 2.879 45.601 1.00 17.51 142 ALA C N 1
ATOM 3495 C CA . ALA C 1 111 ? 33.020 2.932 46.430 1.00 23.08 142 ALA C CA 1
ATOM 3496 C C . ALA C 1 111 ? 32.666 3.435 47.835 1.00 23.66 142 ALA C C 1
ATOM 3497 O O . ALA C 1 111 ? 31.553 3.874 48.091 1.00 20.40 142 ALA C O 1
ATOM 3499 N N . ALA C 1 112 ? 33.612 3.357 48.754 1.00 25.94 143 ALA C N 1
ATOM 3500 C CA . ALA C 1 112 ? 33.361 3.769 50.134 1.00 31.12 143 ALA C CA 1
ATOM 3501 C C . ALA C 1 112 ? 32.942 5.243 50.249 1.00 33.59 143 ALA C C 1
ATOM 3502 O O . ALA C 1 112 ? 32.217 5.592 51.171 1.00 35.19 143 ALA C O 1
ATOM 3504 N N . ASP C 1 113 ? 33.385 6.086 49.306 1.00 30.09 144 ASP C N 1
ATOM 3505 C CA . ASP C 1 113 ? 32.971 7.496 49.249 1.00 30.12 144 ASP C CA 1
ATOM 3506 C C . ASP C 1 113 ? 31.514 7.706 48.790 1.00 26.01 144 ASP C C 1
ATOM 3507 O O . ASP C 1 113 ? 31.042 8.832 48.763 1.00 28.11 144 ASP C O 1
ATOM 3512 N N . GLY C 1 114 ? 30.843 6.639 48.377 1.00 21.52 145 GLY C N 1
ATOM 3513 C CA . GLY C 1 114 ? 29.461 6.697 47.952 1.00 20.09 145 GLY C CA 1
ATOM 3514 C C . GLY C 1 114 ? 29.317 6.949 46.456 1.00 19.81 145 GLY C C 1
ATOM 3515 O O . GLY C 1 114 ? 28.206 7.054 45.973 1.00 21.25 145 GLY C O 1
ATOM 3516 N N . LYS C 1 115 ? 30.438 7.029 45.735 1.00 18.45 146 LYS C N 1
ATOM 3517 C CA . LYS C 1 115 ? 30.409 7.260 44.292 1.00 18.85 146 LYS C CA 1
ATOM 3518 C C . LYS C 1 115 ? 30.417 5.934 43.542 1.00 16.52 146 LYS C C 1
ATOM 3519 O O . LYS C 1 115 ? 31.130 4.985 43.900 1.00 18.06 146 LYS C O 1
ATOM 3525 N N . TRP C 1 116 ? 29.644 5.877 42.472 1.00 16.00 147 TRP C N 1
ATOM 3526 C CA . TRP C 1 116 ? 29.631 4.717 41.583 1.00 15.58 147 TRP C CA 1
ATOM 3527 C C . TRP C 1 116 ? 30.745 4.792 40.528 1.00 13.44 147 TRP C C 1
ATOM 3528 O O . TRP C 1 116 ? 31.040 5.873 39.966 1.00 13.57 147 TRP C O 1
ATOM 3539 N N . TYR C 1 117 ? 31.350 3.633 40.231 1.00 13.38 148 TYR C N 1
ATOM 3540 C CA . TYR C 1 117 ? 32.353 3.474 39.176 1.00 12.48 148 TYR C CA 1
ATOM 3541 C C . TYR C 1 117 ? 32.105 2.209 38.353 1.00 14.92 148 TYR C C 1
ATOM 3542 O O . TYR C 1 117 ? 31.573 1.224 38.875 1.00 16.55 148 TYR C O 1
ATOM 3551 N N . VAL C 1 118 ? 32.506 2.245 37.087 1.00 13.86 149 VAL C N 1
ATOM 3552 C CA . VAL C 1 118 ? 32.650 1.028 36.295 1.00 12.75 149 VAL C CA 1
ATOM 3553 C C . VAL C 1 118 ? 33.974 0.439 36.679 1.00 14.02 149 VAL C C 1
ATOM 3554 O O . VAL C 1 118 ? 35.008 1.123 36.599 1.00 16.32 149 VAL C O 1
ATOM 3558 N N . VAL C 1 119 ? 33.975 -0.828 37.071 1.00 15.00 150 VAL C N 1
ATOM 3559 C CA . VAL C 1 119 ? 35.225 -1.524 37.391 1.00 16.36 150 VAL C CA 1
ATOM 3560 C C . VAL C 1 119 ? 35.599 -2.620 36.401 1.00 18.97 150 VAL C C 1
ATOM 3561 O O . VAL C 1 119 ? 36.750 -3.074 36.388 1.00 19.07 150 VAL C O 1
ATOM 3565 N N . ASP C 1 120 ? 34.659 -3.064 35.570 1.00 16.77 151 ASP C N 1
ATOM 3566 C CA . ASP C 1 120 ? 34.974 -4.070 34.564 1.00 16.23 151 ASP C CA 1
ATOM 3567 C C . ASP C 1 120 ? 33.963 -4.027 33.454 1.00 17.47 151 ASP C C 1
ATOM 3568 O O . ASP C 1 120 ? 32.837 -3.523 33.607 1.00 16.33 151 ASP C O 1
ATOM 3573 N N . CYS C 1 121 ? 34.389 -4.518 32.300 1.00 15.81 152 CYS C N 1
ATOM 3574 C CA . CYS C 1 121 ? 33.549 -4.523 31.125 1.00 16.07 152 CYS C CA 1
ATOM 3575 C C . CYS C 1 121 ? 34.061 -5.549 30.129 1.00 18.10 152 CYS C C 1
ATOM 3576 O O . CYS C 1 121 ? 35.267 -5.678 29.905 1.00 16.87 152 CYS C O 1
ATOM 3579 N N . TYR C 1 122 ? 33.111 -6.271 29.544 1.00 16.44 153 TYR C N 1
ATOM 3580 C CA . TYR C 1 122 ? 33.332 -7.049 28.347 1.00 16.78 153 TYR C CA 1
ATOM 3581 C C . TYR C 1 122 ? 32.564 -6.356 27.238 1.00 15.14 153 TYR C C 1
ATOM 3582 O O . TYR C 1 122 ? 31.401 -5.999 27.441 1.00 17.45 153 TYR C O 1
ATOM 3591 N N . THR C 1 123 ? 33.236 -6.119 26.108 1.00 14.59 154 THR C N 1
ATOM 3592 C CA . THR C 1 123 ? 32.573 -5.583 24.937 1.00 15.71 154 THR C CA 1
ATOM 3593 C C . THR C 1 123 ? 32.931 -6.353 23.660 1.00 17.03 154 THR C C 1
ATOM 3594 O O . THR C 1 123 ? 34.088 -6.670 23.395 1.00 16.84 154 THR C O 1
ATOM 3598 N N . GLY C 1 124 ? 31.903 -6.647 22.884 1.00 20.03 155 GLY C N 1
ATOM 3599 C CA . GLY C 1 124 ? 32.049 -7.282 21.593 1.00 22.11 155 GLY C CA 1
ATOM 3600 C C . GLY C 1 124 ? 32.840 -6.469 20.579 1.00 22.78 155 GLY C C 1
ATOM 3601 O O . GLY C 1 124 ? 33.242 -7.017 19.574 1.00 25.49 155 GLY C O 1
ATOM 3602 N N . TRP C 1 125 ? 33.098 -5.186 20.845 1.00 20.51 156 TRP C N 1
ATOM 3603 C CA . TRP C 1 125 ? 34.021 -4.419 20.004 1.00 22.77 156 TRP C CA 1
ATOM 3604 C C . TRP C 1 125 ? 35.382 -5.087 19.942 1.00 23.67 156 TRP C C 1
ATOM 3605 O O . TRP C 1 125 ? 36.049 -5.097 18.897 1.00 27.29 156 TRP C O 1
ATOM 3616 N N . TYR C 1 126 ? 35.812 -5.641 21.071 1.00 20.92 157 TYR C N 1
ATOM 3617 C CA . TYR C 1 126 ? 37.088 -6.338 21.119 1.00 23.59 157 TYR C CA 1
ATOM 3618 C C . TYR C 1 126 ? 36.838 -7.843 20.994 1.00 27.27 157 TYR C C 1
ATOM 3619 O O . TYR C 1 126 ? 37.578 -8.526 20.289 1.00 36.56 157 TYR C O 1
ATOM 3628 N N . GLY C 1 127 ? 35.717 -8.305 21.529 1.00 26.81 158 GLY C N 1
ATOM 3629 C CA . GLY C 1 127 ? 35.430 -9.711 21.692 1.00 26.79 158 GLY C CA 1
ATOM 3630 C C . GLY C 1 127 ? 36.583 -10.463 22.298 1.00 30.86 158 GLY C C 1
ATOM 3631 O O . GLY C 1 127 ? 37.374 -9.885 23.033 1.00 45.09 158 GLY C O 1
ATOM 3632 N N . TYR C 1 128 ? 36.589 -11.765 22.076 1.00 35.53 159 TYR C N 1
ATOM 3633 C CA . TYR C 1 128 ? 37.645 -12.654 22.478 1.00 34.47 159 TYR C CA 1
ATOM 3634 C C . TYR C 1 128 ? 38.359 -13.209 21.223 1.00 33.58 159 TYR C C 1
ATOM 3635 O O . TYR C 1 128 ? 37.706 -13.577 20.232 1.00 34.78 159 TYR C O 1
ATOM 3644 N N . ASP C 1 129 ? 39.696 -13.152 21.222 1.00 33.75 160 ASP C N 1
ATOM 3645 C CA . ASP C 1 129 ? 40.541 -13.679 20.122 1.00 34.90 160 ASP C CA 1
ATOM 3646 C C . ASP C 1 129 ? 40.438 -12.903 18.805 1.00 30.63 160 ASP C C 1
ATOM 3647 O O . ASP C 1 129 ? 40.717 -13.480 17.767 1.00 32.31 160 ASP C O 1
ATOM 3652 N N . LEU C 1 130 ? 40.057 -11.613 18.835 1.00 33.56 161 LEU C N 1
ATOM 3653 C CA . LEU C 1 130 ? 40.227 -10.680 17.690 1.00 32.44 161 LEU C CA 1
ATOM 3654 C C . LEU C 1 130 ? 41.663 -10.801 17.220 1.00 29.82 161 LEU C C 1
ATOM 3655 O O . LEU C 1 130 ? 42.570 -10.728 18.047 1.00 31.17 161 LEU C O 1
ATOM 3660 N N . PRO C 1 131 ? 41.892 -10.971 15.905 1.00 33.04 162 PRO C N 1
ATOM 3661 C CA . PRO C 1 131 ? 43.281 -10.960 15.442 1.00 32.85 162 PRO C CA 1
ATOM 3662 C C . PRO C 1 131 ? 43.984 -9.656 15.772 1.00 32.01 162 PRO C C 1
ATOM 3663 O O . PRO C 1 131 ? 43.408 -8.583 15.576 1.00 29.81 162 PRO C O 1
ATOM 3667 N N . ILE C 1 132 ? 45.227 -9.745 16.227 1.00 26.02 163 ILE C N 1
ATOM 3668 C CA . ILE C 1 132 ? 46.003 -8.562 16.578 1.00 29.21 163 ILE C CA 1
ATOM 3669 C C . ILE C 1 132 ? 46.117 -7.582 15.397 1.00 31.77 163 ILE C C 1
ATOM 3670 O O . ILE C 1 132 ? 46.125 -6.373 15.592 1.00 31.55 163 ILE C O 1
ATOM 3675 N N . GLY C 1 133 ? 46.156 -8.108 14.175 1.00 34.32 164 GLY C N 1
ATOM 3676 C CA . GLY C 1 133 ? 46.211 -7.282 12.965 1.00 30.85 164 GLY C CA 1
ATOM 3677 C C . GLY C 1 133 ? 44.971 -6.435 12.704 1.00 29.81 164 GLY C C 1
ATOM 3678 O O . GLY C 1 133 ? 45.027 -5.489 11.920 1.00 34.33 164 GLY C O 1
ATOM 3679 N N . GLU C 1 134 ? 43.861 -6.769 13.358 1.00 28.27 165 GLU C N 1
ATOM 3680 C CA . GLU C 1 134 ? 42.613 -5.998 13.247 1.00 30.21 165 GLU C CA 1
ATOM 3681 C C . GLU C 1 134 ? 42.409 -5.000 14.396 1.00 25.12 165 GLU C C 1
ATOM 3682 O O . GLU C 1 134 ? 41.445 -4.224 14.389 1.00 23.61 165 GLU C O 1
ATOM 3688 N N . LEU C 1 135 ? 43.311 -4.998 15.371 1.00 23.00 166 LEU C N 1
ATOM 3689 C CA . LEU C 1 135 ? 43.145 -4.155 16.550 1.00 23.05 166 LEU C CA 1
ATOM 3690 C C . LEU C 1 135 ? 43.166 -2.667 16.189 1.00 23.01 166 LEU C C 1
ATOM 3691 O O . LEU C 1 135 ? 42.306 -1.900 16.657 1.00 21.84 166 LEU C O 1
ATOM 3696 N N . LYS C 1 136 ? 44.143 -2.252 15.396 1.00 21.39 167 LYS C N 1
ATOM 3697 C CA . LYS C 1 136 ? 44.308 -0.836 15.057 1.00 20.82 167 LYS C CA 1
ATOM 3698 C C . LYS C 1 136 ? 43.066 -0.280 14.395 1.00 21.62 167 LYS C C 1
ATOM 3699 O O . LYS C 1 136 ? 42.566 0.753 14.840 1.00 22.55 167 LYS C O 1
ATOM 3705 N N . GLN C 1 137 ? 42.506 -0.999 13.414 1.00 23.06 168 GLN C N 1
ATOM 3706 C CA A GLN C 1 137 ? 41.294 -0.519 12.756 0.50 25.84 168 GLN C CA 1
ATOM 3707 C CA B GLN C 1 137 ? 41.288 -0.544 12.750 0.50 26.24 168 GLN C CA 1
ATOM 3708 C C . GLN C 1 137 ? 40.080 -0.536 13.694 1.00 22.74 168 GLN C C 1
ATOM 3709 O O . GLN C 1 137 ? 39.209 0.341 13.600 1.00 20.61 168 GLN C O 1
ATOM 3720 N N . THR C 1 138 ? 40.020 -1.502 14.602 1.00 22.63 169 THR C N 1
ATOM 3721 C CA . THR C 1 138 ? 38.936 -1.553 15.572 1.00 20.76 169 THR C CA 1
ATOM 3722 C C . THR C 1 138 ? 38.987 -0.335 16.504 1.00 20.18 169 THR C C 1
ATOM 3723 O O . THR C 1 138 ? 37.963 0.321 16.784 1.00 21.30 169 THR C O 1
ATOM 3727 N N . ILE C 1 139 ? 40.178 -0.037 17.003 1.00 17.34 170 ILE C N 1
ATOM 3728 C CA . ILE C 1 139 ? 40.357 1.136 17.849 1.00 19.50 170 ILE C CA 1
ATOM 3729 C C . ILE C 1 139 ? 39.959 2.399 17.119 1.00 20.86 170 ILE C C 1
ATOM 3730 O O . ILE C 1 139 ? 39.291 3.291 17.716 1.00 20.71 170 ILE C O 1
ATOM 3735 N N . GLN C 1 140 ? 40.321 2.489 15.834 1.00 20.82 171 GLN C N 1
ATOM 3736 C CA . GLN C 1 140 ? 39.944 3.636 15.016 1.00 20.92 171 GLN C CA 1
ATOM 3737 C C . GLN C 1 140 ? 38.429 3.744 14.895 1.00 19.41 171 GLN C C 1
ATOM 3738 O O . GLN C 1 140 ? 37.896 4.859 14.958 1.00 20.30 171 GLN C O 1
ATOM 3744 N N . GLN C 1 141 ? 37.734 2.628 14.712 1.00 17.85 172 GLN C N 1
ATOM 3745 C CA A GLN C 1 141 ? 36.269 2.645 14.699 0.60 19.49 172 GLN C CA 1
ATOM 3746 C CA B GLN C 1 141 ? 36.268 2.674 14.689 0.40 18.76 172 GLN C CA 1
ATOM 3747 C C . GLN C 1 141 ? 35.680 3.140 16.033 1.00 17.95 172 GLN C C 1
ATOM 3748 O O . GLN C 1 141 ? 34.727 3.937 16.063 1.00 17.91 172 GLN C O 1
ATOM 3759 N N . VAL C 1 142 ? 36.231 2.666 17.141 1.00 18.72 173 VAL C N 1
ATOM 3760 C CA . VAL C 1 142 ? 35.792 3.105 18.470 1.00 17.49 173 VAL C CA 1
ATOM 3761 C C . VAL C 1 142 ? 36.051 4.605 18.640 1.00 17.28 173 VAL C C 1
ATOM 3762 O O . VAL C 1 142 ? 35.219 5.323 19.213 1.00 19.54 173 VAL C O 1
ATOM 3766 N N . LYS C 1 143 ? 37.210 5.074 18.171 1.00 17.83 174 LYS C N 1
ATOM 3767 C CA . LYS C 1 143 ? 37.531 6.493 18.253 1.00 19.76 174 LYS C CA 1
ATOM 3768 C C . LYS C 1 143 ? 36.515 7.338 17.513 1.00 20.10 174 LYS C C 1
ATOM 3769 O O . LYS C 1 143 ? 36.109 8.365 18.034 1.00 19.16 174 LYS C O 1
ATOM 3775 N N . GLU C 1 144 ? 36.088 6.871 16.335 1.00 19.40 175 GLU C N 1
ATOM 3776 C CA . GLU C 1 144 ? 35.066 7.550 15.552 1.00 20.50 175 GLU C CA 1
ATOM 3777 C C . GLU C 1 144 ? 33.730 7.578 16.263 1.00 18.54 175 GLU C C 1
ATOM 3778 O O . GLU C 1 144 ? 33.092 8.627 16.317 1.00 22.20 175 GLU C O 1
ATOM 3784 N N . GLU C 1 145 ? 33.328 6.451 16.842 1.00 17.95 176 GLU C N 1
ATOM 3785 C CA . GLU C 1 145 ? 32.111 6.401 17.636 1.00 18.25 176 GLU C CA 1
ATOM 3786 C C . GLU C 1 145 ? 32.198 7.385 18.811 1.00 16.31 176 GLU C C 1
ATOM 3787 O O . GLU C 1 145 ? 31.219 8.067 19.124 1.00 16.35 176 GLU C O 1
ATOM 3793 N N . ASN C 1 146 ? 33.361 7.431 19.455 1.00 16.13 177 ASN C N 1
ATOM 3794 C CA . ASN C 1 146 ? 33.547 8.332 20.592 1.00 15.63 177 ASN C CA 1
ATOM 3795 C C . ASN C 1 146 ? 33.532 9.797 20.194 1.00 16.81 177 ASN C C 1
ATOM 3796 O O . ASN C 1 146 ? 33.032 10.624 20.943 1.00 17.00 177 ASN C O 1
ATOM 3801 N N . ALA C 1 147 ? 34.048 10.113 19.005 1.00 17.27 178 ALA C N 1
ATOM 3802 C CA . ALA C 1 147 ? 34.008 11.480 18.501 1.00 16.96 178 ALA C CA 1
ATOM 3803 C C . ALA C 1 147 ? 32.556 11.883 18.298 1.00 16.76 178 ALA C C 1
ATOM 3804 O O . ALA C 1 147 ? 32.190 12.994 18.662 1.00 19.40 178 ALA C O 1
ATOM 3806 N N . ALA C 1 148 ? 31.728 10.975 17.754 1.00 18.38 179 ALA C N 1
ATOM 3807 C CA . ALA C 1 148 ? 30.300 11.258 17.591 1.00 19.74 179 ALA C CA 1
ATOM 3808 C C . ALA C 1 148 ? 29.643 11.513 18.957 1.00 18.65 179 ALA C C 1
ATOM 3809 O O . ALA C 1 148 ? 28.922 12.476 19.136 1.00 19.97 179 ALA C O 1
ATOM 3811 N N . PHE C 1 149 ? 29.924 10.642 19.907 1.00 17.49 180 PHE C N 1
ATOM 3812 C CA . PHE C 1 149 ? 29.375 10.741 21.251 1.00 17.13 180 PHE C CA 1
ATOM 3813 C C . PHE C 1 149 ? 29.704 12.090 21.880 1.00 14.83 180 PHE C C 1
ATOM 3814 O O . PHE C 1 149 ? 28.838 12.749 22.442 1.00 16.13 180 PHE C O 1
ATOM 3822 N N . LYS C 1 150 ? 30.958 12.506 21.745 1.00 17.75 181 LYS C N 1
ATOM 3823 C CA . LYS C 1 150 ? 31.407 13.758 22.343 1.00 19.85 181 LYS C CA 1
ATOM 3824 C C . LYS C 1 150 ? 30.851 15.023 21.693 1.00 19.33 181 LYS C C 1
ATOM 3825 O O . LYS C 1 150 ? 30.814 16.060 22.345 1.00 19.75 181 LYS C O 1
ATOM 3831 N N . GLU C 1 151 ? 30.353 14.923 20.463 1.00 21.69 182 GLU C N 1
ATOM 3832 C CA . GLU C 1 151 ? 29.670 16.060 19.837 1.00 24.94 182 GLU C CA 1
ATOM 3833 C C . GLU C 1 151 ? 28.367 16.390 20.544 1.00 25.52 182 GLU C C 1
ATOM 3834 O O . GLU C 1 151 ? 27.942 17.548 20.555 1.00 27.04 182 GLU C O 1
ATOM 3840 N N . ILE C 1 152 ? 27.683 15.376 21.055 1.00 19.71 183 ILE C N 1
ATOM 3841 C CA . ILE C 1 152 ? 26.386 15.589 21.691 1.00 21.70 183 ILE C CA 1
ATOM 3842 C C . ILE C 1 152 ? 26.396 15.396 23.203 1.00 22.71 183 ILE C C 1
ATOM 3843 O O . ILE C 1 152 ? 25.476 15.849 23.867 1.00 22.61 183 ILE C O 1
ATOM 3848 N N . HIS C 1 153 ? 27.426 14.733 23.732 1.00 18.74 184 HIS C N 1
ATOM 3849 C CA . HIS C 1 153 ? 27.513 14.425 25.143 1.00 21.37 184 HIS C CA 1
ATOM 3850 C C . HIS C 1 153 ? 28.910 14.742 25.678 1.00 22.73 184 HIS C C 1
ATOM 3851 O O . HIS C 1 153 ? 29.626 13.822 26.078 1.00 20.73 184 HIS C O 1
ATOM 3858 N N . PRO C 1 154 ? 29.311 16.028 25.687 1.00 23.09 185 PRO C N 1
ATOM 3859 C CA . PRO C 1 154 ? 30.688 16.317 26.102 1.00 26.94 185 PRO C CA 1
ATOM 3860 C C . PRO C 1 154 ? 30.922 15.987 27.581 1.00 30.61 185 PRO C C 1
ATOM 3861 O O . PRO C 1 154 ? 30.013 16.099 28.416 1.00 27.78 185 PRO C O 1
ATOM 3866 N N . GLN D 1 7 ? -8.519 39.007 57.874 1.00 43.42 38 GLN D N 1
ATOM 3867 C CA . GLN D 1 7 ? -7.855 37.712 57.549 1.00 35.09 38 GLN D CA 1
ATOM 3868 C C . GLN D 1 7 ? -7.279 37.093 58.831 1.00 28.45 38 GLN D C 1
ATOM 3869 O O . GLN D 1 7 ? -7.049 37.760 59.848 1.00 31.47 38 GLN D O 1
ATOM 3875 N N . SER D 1 8 ? -7.040 35.799 58.749 1.00 26.13 39 SER D N 1
ATOM 3876 C CA . SER D 1 8 ? -6.616 35.002 59.901 1.00 24.19 39 SER D CA 1
ATOM 3877 C C . SER D 1 8 ? -5.690 33.865 59.505 1.00 26.03 39 SER D C 1
ATOM 3878 O O . SER D 1 8 ? -5.618 33.471 58.340 1.00 24.70 39 SER D O 1
ATOM 3881 N N . GLY D 1 9 ? -4.995 33.315 60.495 1.00 21.31 40 GLY D N 1
ATOM 3882 C CA . GLY D 1 9 ? -4.066 32.226 60.261 1.00 22.49 40 GLY D CA 1
ATOM 3883 C C . GLY D 1 9 ? -2.802 32.702 59.552 1.00 23.68 40 GLY D C 1
ATOM 3884 O O . GLY D 1 9 ? -2.447 33.882 59.629 1.00 23.16 40 GLY D O 1
ATOM 3885 N N . GLU D 1 10 ? -2.115 31.778 58.890 1.00 18.61 41 GLU D N 1
ATOM 3886 C CA . GLU D 1 10 ? -0.859 32.107 58.216 1.00 18.55 41 GLU D CA 1
ATOM 3887 C C . GLU D 1 10 ? -1.085 33.080 57.078 1.00 18.16 41 GLU D C 1
ATOM 3888 O O . GLU D 1 10 ? -2.006 32.901 56.292 1.00 19.26 41 GLU D O 1
ATOM 3894 N N . ASP D 1 11 ? -0.209 34.067 56.984 1.00 19.08 42 ASP D N 1
ATOM 3895 C CA . ASP D 1 11 ? -0.169 34.981 55.854 1.00 20.41 42 ASP D CA 1
ATOM 3896 C C . ASP D 1 11 ? 0.347 34.221 54.608 1.00 18.16 42 ASP D C 1
ATOM 3897 O O . ASP D 1 11 ? 1.379 33.545 54.671 1.00 16.69 42 ASP D O 1
ATOM 3902 N N . PHE D 1 12 ? -0.400 34.297 53.519 1.00 18.82 43 PHE D N 1
ATOM 3903 C CA . PHE D 1 12 ? -0.081 33.479 52.357 1.00 19.74 43 PHE D CA 1
ATOM 3904 C C . PHE D 1 12 ? 1.276 33.806 51.758 1.00 20.27 43 PHE D C 1
ATOM 3905 O O . PHE D 1 12 ? 2.050 32.886 51.448 1.00 17.95 43 PHE D O 1
ATOM 3913 N N . LYS D 1 13 ? 1.578 35.090 51.568 1.00 21.09 44 LYS D N 1
ATOM 3914 C CA A LYS D 1 13 ? 2.865 35.466 50.960 0.50 23.58 44 LYS D CA 1
ATOM 3915 C CA B LYS D 1 13 ? 2.855 35.483 50.956 0.50 23.51 44 LYS D CA 1
ATOM 3916 C C . LYS D 1 13 ? 4.034 35.012 51.790 1.00 22.10 44 LYS D C 1
ATOM 3917 O O . LYS D 1 13 ? 5.050 34.575 51.253 1.00 22.28 44 LYS D O 1
ATOM 3928 N N . SER D 1 14 ? 3.906 35.138 53.107 1.00 21.46 45 SER D N 1
ATOM 3929 C CA . SER D 1 14 ? 4.952 34.684 54.012 1.00 19.61 45 SER D CA 1
ATOM 3930 C C . SER D 1 14 ? 5.121 33.171 53.941 1.00 18.41 45 SER D C 1
ATOM 3931 O O . SER D 1 14 ? 6.253 32.667 53.901 1.00 17.71 45 SER D O 1
ATOM 3934 N N . PHE D 1 15 ? 4.003 32.443 53.946 1.00 18.18 46 PHE D N 1
ATOM 3935 C CA . PHE D 1 15 ? 4.047 31.010 53.727 1.00 19.10 46 PHE D CA 1
ATOM 3936 C C . PHE D 1 15 ? 4.772 30.653 52.408 1.00 18.25 46 PHE D C 1
ATOM 3937 O O . PHE D 1 15 ? 5.587 29.742 52.352 1.00 16.57 46 PHE D O 1
ATOM 3945 N N . LEU D 1 16 ? 4.404 31.342 51.326 1.00 19.44 47 LEU D N 1
ATOM 3946 C CA . LEU D 1 16 ? 4.880 30.963 50.015 1.00 20.51 47 LEU D CA 1
ATOM 3947 C C . LEU D 1 16 ? 6.399 31.190 49.908 1.00 18.04 47 LEU D C 1
ATOM 3948 O O . LEU D 1 16 ? 7.112 30.374 49.341 1.00 19.47 47 LEU D O 1
ATOM 3953 N N . ASP D 1 17 ? 6.872 32.262 50.560 1.00 18.94 48 ASP D N 1
ATOM 3954 C CA A ASP D 1 17 ? 8.301 32.507 50.644 0.50 22.63 48 ASP D CA 1
ATOM 3955 C CA B ASP D 1 17 ? 8.304 32.553 50.707 0.50 23.39 48 ASP D CA 1
ATOM 3956 C C . ASP D 1 17 ? 9.034 31.387 51.386 1.00 22.16 48 ASP D C 1
ATOM 3957 O O . ASP D 1 17 ? 10.092 30.932 50.937 1.00 22.79 48 ASP D O 1
ATOM 3966 N N . LYS D 1 18 ? 8.481 30.896 52.488 1.00 19.32 49 LYS D N 1
ATOM 3967 C CA . LYS D 1 18 ? 9.121 29.764 53.167 1.00 21.49 49 LYS D CA 1
ATOM 3968 C C . LYS D 1 18 ? 9.042 28.462 52.340 1.00 18.82 49 LYS D C 1
ATOM 3969 O O . LYS D 1 18 ? 10.014 27.682 52.259 1.00 20.66 49 LYS D O 1
ATOM 3975 N N . PHE D 1 19 ? 7.890 28.226 51.745 1.00 18.49 50 PHE D N 1
ATOM 3976 C CA . PHE D 1 19 ? 7.645 27.050 50.897 1.00 18.22 50 PHE D CA 1
ATOM 3977 C C . PHE D 1 19 ? 8.658 26.953 49.762 1.00 19.30 50 PHE D C 1
ATOM 3978 O O . PHE D 1 19 ? 9.221 25.872 49.499 1.00 19.78 50 PHE D O 1
ATOM 3986 N N . THR D 1 20 ? 8.929 28.069 49.082 1.00 19.07 51 THR D N 1
ATOM 3987 C CA . THR D 1 20 ? 9.827 28.050 47.912 1.00 19.86 51 THR D CA 1
ATOM 3988 C C . THR D 1 20 ? 11.295 28.103 48.292 1.00 20.86 51 THR D C 1
ATOM 3989 O O . THR D 1 20 ? 12.149 27.891 47.447 1.00 21.88 51 THR D O 1
ATOM 3993 N N . SER D 1 21 ? 11.589 28.396 49.560 1.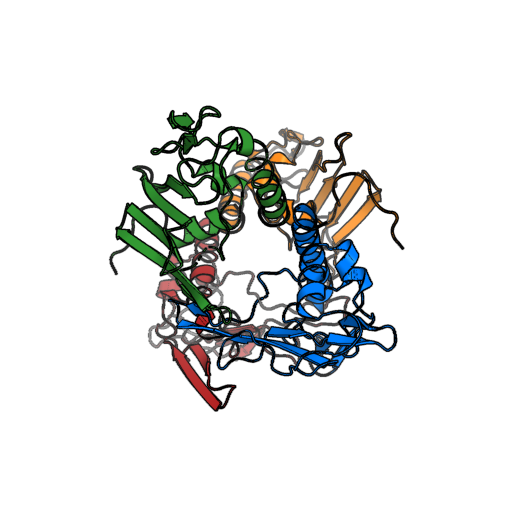00 22.55 52 SER D N 1
ATOM 3994 C CA . SER D 1 21 ? 12.974 28.571 49.989 1.00 25.78 52 SER D CA 1
ATOM 3995 C C . SER D 1 21 ? 13.610 27.325 50.602 1.00 23.33 52 SER D C 1
ATOM 3996 O O . SER D 1 21 ? 14.818 27.295 50.804 1.00 23.15 52 SER D O 1
ATOM 3999 N N . SER D 1 22 ? 12.817 26.293 50.872 1.00 21.86 53 SER D N 1
ATOM 4000 C CA . SER D 1 22 ? 13.320 25.093 51.557 1.00 22.53 53 SER D CA 1
ATOM 4001 C C . SER D 1 22 ? 12.592 23.842 51.091 1.00 19.06 53 SER D C 1
ATOM 4002 O O . SER D 1 22 ? 11.387 23.726 51.298 1.00 20.94 53 SER D O 1
ATOM 4005 N N . ALA D 1 23 ? 13.332 22.916 50.488 1.00 18.51 54 ALA D N 1
ATOM 4006 C CA . ALA D 1 23 ? 12.767 21.660 50.026 1.00 17.97 54 ALA D CA 1
ATOM 4007 C C . ALA D 1 23 ? 12.134 20.869 51.169 1.00 18.75 54 ALA D C 1
ATOM 4008 O O . ALA D 1 23 ? 11.024 20.358 51.033 1.00 18.75 54 ALA D O 1
ATOM 4010 N N . ALA D 1 24 ? 12.827 20.787 52.302 1.00 19.94 55 ALA D N 1
ATOM 4011 C CA . ALA D 1 24 ? 12.296 20.014 53.453 1.00 20.67 55 ALA D CA 1
ATOM 4012 C C . ALA D 1 24 ? 10.973 20.591 53.932 1.00 19.90 55 ALA D C 1
ATOM 4013 O O . ALA D 1 24 ? 10.000 19.861 54.126 1.00 24.52 55 ALA D O 1
ATOM 4015 N N . PHE D 1 25 ? 10.895 21.912 54.052 1.00 22.54 56 PHE D N 1
ATOM 4016 C CA . PHE D 1 25 ? 9.637 22.552 54.461 1.00 20.25 56 PHE D CA 1
ATOM 4017 C C . PHE D 1 25 ? 8.544 22.341 53.410 1.00 18.97 56 PHE D C 1
ATOM 4018 O O . PHE D 1 25 ? 7.390 22.020 53.729 1.00 18.11 56 PHE D O 1
ATOM 4026 N N . GLN D 1 26 ? 8.902 22.554 52.151 1.00 18.14 57 GLN D N 1
ATOM 4027 C CA . GLN D 1 26 ? 7.964 22.388 51.039 1.00 16.77 57 GLN D CA 1
ATOM 4028 C C . GLN D 1 26 ? 7.251 21.046 51.100 1.00 16.10 57 GLN D C 1
ATOM 4029 O O . GLN D 1 26 ? 6.011 20.973 51.019 1.00 16.66 57 GLN D O 1
ATOM 4035 N N . TYR D 1 27 ? 8.030 19.987 51.272 1.00 16.81 58 TYR D N 1
ATOM 4036 C CA . TYR D 1 27 ? 7.431 18.655 51.341 1.00 18.49 58 TYR D CA 1
ATOM 4037 C C . TYR D 1 27 ? 6.432 18.496 52.513 1.00 20.03 58 TYR D C 1
ATOM 4038 O O . TYR D 1 27 ? 5.406 17.834 52.369 1.00 21.58 58 TYR D O 1
ATOM 4047 N N . THR D 1 28 ? 6.692 19.146 53.640 1.00 20.17 59 THR D N 1
ATOM 4048 C CA . THR D 1 28 ? 5.742 19.109 54.794 1.00 20.37 59 THR D CA 1
ATOM 4049 C C . THR D 1 28 ? 4.418 19.820 54.528 1.00 20.97 59 THR D C 1
ATOM 4050 O O . THR D 1 28 ? 3.443 19.585 55.237 1.00 20.39 59 THR D O 1
ATOM 4054 N N . ARG D 1 29 ? 4.378 20.689 53.508 1.00 18.14 60 ARG D N 1
ATOM 4055 C CA . ARG D 1 29 ? 3.178 21.465 53.211 1.00 16.91 60 ARG D CA 1
ATOM 4056 C C . ARG D 1 29 ? 2.469 21.073 51.913 1.00 16.19 60 ARG D C 1
ATOM 4057 O O . ARG D 1 29 ? 1.771 21.873 51.299 1.00 19.35 60 ARG D O 1
ATOM 4065 N N . ILE D 1 30 ? 2.619 19.819 51.535 1.00 17.30 61 ILE D N 1
ATOM 4066 C CA . ILE D 1 30 ? 1.900 19.275 50.387 1.00 16.09 61 ILE D CA 1
ATOM 4067 C C . ILE D 1 30 ? 1.130 18.079 50.915 1.00 16.21 61 ILE D C 1
ATOM 4068 O O . ILE D 1 30 ? 1.720 17.208 51.573 1.00 18.98 61 ILE D O 1
ATOM 4073 N N . LYS D 1 31 ? -0.162 18.025 50.611 1.00 17.39 62 LYS D N 1
ATOM 4074 C CA . LYS D 1 31 ? -1.003 16.887 51.016 1.00 19.33 62 LYS D CA 1
ATOM 4075 C C . LYS D 1 31 ? -1.055 15.817 49.923 1.00 18.50 62 LYS D C 1
ATOM 4076 O O . LYS D 1 31 ? -1.845 15.895 48.991 1.00 21.72 62 LYS D O 1
ATOM 4082 N N . PHE D 1 32 ? -0.155 14.845 50.042 1.00 20.70 63 PHE D N 1
ATOM 4083 C CA . PHE D 1 32 ? -0.081 13.726 49.105 1.00 19.72 63 PHE D CA 1
ATOM 4084 C C . PHE D 1 32 ? -0.997 12.597 49.580 1.00 23.97 63 PHE D C 1
ATOM 4085 O O . PHE D 1 32 ? -1.143 12.397 50.780 1.00 25.09 63 PHE D O 1
ATOM 4093 N N . PRO D 1 33 ? -1.561 11.815 48.642 1.00 23.50 64 PRO D N 1
ATOM 4094 C CA . PRO D 1 33 ? -1.469 12.023 47.181 1.00 21.42 64 PRO D CA 1
ATOM 4095 C C . PRO D 1 33 ? -2.340 13.188 46.759 1.00 23.79 64 PRO D C 1
ATOM 4096 O O . PRO D 1 33 ? -3.362 13.450 47.395 1.00 20.44 64 PRO D O 1
ATOM 4100 N N . LEU D 1 34 ? -1.935 13.911 45.722 1.00 19.61 65 LEU D N 1
ATOM 4101 C CA . LEU D 1 34 ? -2.667 15.096 45.321 1.00 21.31 65 LEU D CA 1
ATOM 4102 C C . LEU D 1 34 ? -4.040 14.718 44.797 1.00 21.72 65 LEU D C 1
ATOM 4103 O O . LEU D 1 34 ? -4.284 13.565 44.403 1.00 23.71 65 LEU D O 1
ATOM 4108 N N . LYS D 1 35 ? -4.935 15.690 44.797 1.00 20.80 66 LYS D N 1
ATOM 4109 C CA . LYS D 1 35 ? -6.315 15.424 44.422 1.00 22.02 66 LYS D CA 1
ATOM 4110 C C . LYS D 1 35 ? -6.478 14.845 43.021 1.00 26.20 66 LYS D C 1
ATOM 4111 O O . LYS D 1 35 ? -7.287 13.944 42.826 1.00 26.65 66 LYS D O 1
ATOM 4117 N N . THR D 1 36 ? -5.688 15.335 42.071 1.00 21.81 67 THR D N 1
ATOM 4118 C CA . THR D 1 36 ? -5.761 14.851 40.696 1.00 20.52 67 THR D CA 1
ATOM 4119 C C . THR D 1 36 ? -4.552 13.988 40.402 1.00 19.71 67 THR D C 1
ATOM 4120 O O . THR D 1 36 ? -3.423 14.450 40.455 1.00 19.92 67 THR D O 1
ATOM 4124 N N . PRO D 1 37 ? -4.781 12.713 40.112 1.00 19.33 68 PRO D N 1
ATOM 4125 C CA . PRO D 1 37 ? -3.657 11.880 39.791 1.00 20.03 68 PRO D CA 1
ATOM 4126 C C . PRO D 1 37 ? -3.030 12.255 38.436 1.00 18.90 68 PRO D C 1
ATOM 4127 O O . PRO D 1 37 ? -3.632 12.960 37.638 1.00 20.91 68 PRO D O 1
ATOM 4131 N N . ILE D 1 38 ? -1.833 11.733 38.185 1.00 20.38 69 ILE D N 1
ATOM 4132 C CA . ILE D 1 38 ? -1.247 11.864 36.868 1.00 21.94 69 ILE D CA 1
ATOM 4133 C C . ILE D 1 38 ? -2.077 10.988 35.962 1.00 19.84 69 ILE D C 1
ATOM 4134 O O . ILE D 1 38 ? -2.320 9.815 36.244 1.00 22.10 69 ILE D O 1
ATOM 4139 N N . THR D 1 39 ? -2.537 11.588 34.879 1.00 18.57 70 THR D N 1
ATOM 4140 C CA . THR D 1 39 ? -3.407 10.896 33.939 1.00 21.05 70 THR D CA 1
ATOM 4141 C C . THR D 1 39 ? -2.787 10.963 32.565 1.00 19.52 70 THR D C 1
ATOM 4142 O O . THR D 1 39 ? -2.560 12.046 32.022 1.00 21.58 70 THR D O 1
ATOM 4146 N N . LEU D 1 40 ? -2.521 9.793 32.016 1.00 20.20 71 LEU D N 1
ATOM 4147 C CA . LEU D 1 40 ? -1.880 9.645 30.730 1.00 19.12 71 LEU D CA 1
ATOM 4148 C C . LEU D 1 40 ? -2.848 8.957 29.776 1.00 21.76 71 LEU D C 1
ATOM 4149 O O . LEU D 1 40 ? -3.542 8.007 30.163 1.00 21.00 71 LEU D O 1
ATOM 4154 N N . LEU D 1 41 ? -2.821 9.393 28.517 1.00 22.95 72 LEU D N 1
ATOM 4155 C CA . LEU D 1 41 ? -3.691 8.775 27.508 1.00 26.43 72 LEU D CA 1
ATOM 4156 C C . LEU D 1 41 ? -3.146 7.402 27.171 1.00 28.06 72 LEU D C 1
ATOM 4157 O O . LEU D 1 41 ? -1.932 7.158 27.210 1.00 26.37 72 LEU D O 1
ATOM 4162 N N . ALA D 1 42 ? -4.072 6.521 26.820 1.00 28.44 73 ALA D N 1
ATOM 4163 C CA . ALA D 1 42 ? -3.780 5.186 26.397 1.00 31.15 73 ALA D CA 1
ATOM 4164 C C . ALA D 1 42 ? -4.739 4.839 25.257 1.00 31.44 73 ALA D C 1
ATOM 4165 O O . ALA D 1 42 ? -5.665 5.620 24.968 1.00 30.60 73 ALA D O 1
ATOM 4167 N N . ASP D 1 43 ? -4.506 3.699 24.611 1.00 32.27 74 ASP D N 1
ATOM 4168 C CA . ASP D 1 43 ? -5.366 3.219 23.496 1.00 36.17 74 ASP D CA 1
ATOM 4169 C C . ASP D 1 43 ? -5.588 4.260 22.397 1.00 36.84 74 ASP D C 1
ATOM 4170 O O . ASP D 1 43 ? -6.711 4.443 21.911 1.00 34.98 74 ASP D O 1
ATOM 4175 N N . ASP D 1 44 ? -4.504 4.917 21.995 1.00 33.13 75 ASP D N 1
ATOM 4176 C CA . ASP D 1 44 ? -4.592 6.013 20.953 1.00 38.03 75 ASP D CA 1
ATOM 4177 C C . ASP D 1 44 ? -5.590 7.118 21.297 1.00 38.95 75 ASP D C 1
ATOM 4178 O O . ASP D 1 44 ? -6.055 7.818 20.405 1.00 44.88 75 ASP D O 1
ATOM 4183 N N . GLY D 1 45 ? -5.810 7.324 22.598 1.00 34.27 76 GLY D N 1
ATOM 4184 C CA . GLY D 1 45 ? -6.730 8.341 23.142 1.00 41.36 76 GLY D CA 1
ATOM 4185 C C . GLY D 1 45 ? -8.106 7.806 23.502 1.00 38.92 76 GLY D C 1
ATOM 4186 O O . GLY D 1 45 ? -8.998 8.557 23.895 1.00 40.03 76 GLY D O 1
ATOM 4187 N N . GLU D 1 46 ? -8.288 6.499 23.391 1.00 34.50 77 GLU D N 1
ATOM 4188 C CA . GLU D 1 46 ? -9.601 5.924 23.701 1.00 37.11 77 GLU D CA 1
ATOM 4189 C C . GLU D 1 46 ? -9.846 5.793 25.218 1.00 35.19 77 GLU D C 1
ATOM 4190 O O . GLU D 1 46 ? -10.997 5.821 25.654 1.00 36.02 77 GLU D O 1
ATOM 4196 N N . THR D 1 47 ? -8.784 5.683 26.024 1.00 30.20 78 THR D N 1
ATOM 4197 C CA . THR D 1 47 ? -8.882 5.533 27.459 1.00 26.15 78 THR D CA 1
ATOM 4198 C C . THR D 1 47 ? -7.709 6.307 28.095 1.00 26.61 78 THR D C 1
ATOM 4199 O O . THR D 1 47 ? -6.864 6.908 27.404 1.00 26.07 78 THR D O 1
ATOM 4203 N N . GLU D 1 48 ? -7.652 6.240 29.414 1.00 26.83 79 GLU D N 1
ATOM 4204 C CA . GLU D 1 48 ? -6.563 6.858 30.144 1.00 29.85 79 GLU D CA 1
ATOM 4205 C C . GLU D 1 48 ? -6.146 6.003 31.338 1.00 29.84 79 GLU D C 1
ATOM 4206 O O . GLU D 1 48 ? -6.907 5.176 31.858 1.00 28.76 79 GLU D O 1
ATOM 4212 N N . LYS D 1 49 ? -4.892 6.181 31.724 1.00 22.60 80 LYS D N 1
ATOM 4213 C CA . LYS D 1 49 ? -4.321 5.426 32.821 1.00 23.70 80 LYS D CA 1
ATOM 4214 C C . LYS D 1 49 ? -3.907 6.458 33.880 1.00 23.07 80 LYS D C 1
ATOM 4215 O O . LYS D 1 49 ? -3.361 7.491 33.524 1.00 23.51 80 LYS D O 1
ATOM 4218 N N . THR D 1 50 ? -4.184 6.173 35.147 1.00 21.80 81 THR D N 1
ATOM 4219 C CA . THR D 1 50 ? -3.843 7.081 36.230 1.00 24.25 81 THR D CA 1
ATOM 4220 C C . THR D 1 50 ? -2.757 6.518 37.133 1.00 24.16 81 THR D C 1
ATOM 4221 O O . THR D 1 50 ? -2.607 5.295 37.303 1.00 23.55 81 THR D O 1
ATOM 4225 N N . PHE D 1 51 ? -1.966 7.437 37.677 1.00 21.78 82 PHE D N 1
ATOM 4226 C CA . PHE D 1 51 ? -0.926 7.114 38.643 1.00 21.78 82 PHE D CA 1
ATOM 4227 C C . PHE D 1 51 ? -0.993 8.131 39.776 1.00 22.40 82 PHE D C 1
ATOM 4228 O O . PHE D 1 51 ? -1.104 9.321 39.502 1.00 20.39 82 PHE D O 1
ATOM 4236 N N . PRO D 1 52 ? -0.959 7.674 41.041 1.00 22.58 83 PRO D N 1
ATOM 4237 C CA . PRO D 1 52 ? -1.127 8.613 42.155 1.00 22.96 83 PRO D CA 1
ATOM 4238 C C . PRO D 1 52 ? -0.025 9.639 42.147 1.00 20.02 83 PRO D C 1
ATOM 4239 O O . PRO D 1 52 ? 1.111 9.297 41.858 1.00 19.34 83 PRO D O 1
ATOM 4243 N N . PHE D 1 53 ? -0.368 10.895 42.400 1.00 21.05 84 PHE D N 1
ATOM 4244 C CA . PHE D 1 53 ? 0.611 11.963 42.383 1.00 17.95 84 PHE D CA 1
ATOM 4245 C C . PHE D 1 53 ? 1.154 12.028 43.798 1.00 18.68 84 PHE D C 1
ATOM 4246 O O . PHE D 1 53 ? 0.622 12.732 44.649 1.00 17.19 84 PHE D O 1
ATOM 4254 N N . THR D 1 54 ? 2.234 11.291 44.011 1.00 22.64 85 THR D N 1
ATOM 4255 C CA . THR D 1 54 ? 2.807 11.097 45.330 1.00 22.22 85 THR D CA 1
ATOM 4256 C C . THR D 1 54 ? 4.109 11.869 45.460 1.00 19.91 85 THR D C 1
ATOM 4257 O O . THR D 1 54 ? 4.588 12.488 44.497 1.00 19.70 85 THR D O 1
ATOM 4261 N N . LYS D 1 55 ? 4.661 11.855 46.669 1.00 18.12 86 LYS D N 1
ATOM 4262 C CA . LYS D 1 55 ? 5.816 12.647 47.003 1.00 19.59 86 LYS D CA 1
ATOM 4263 C C . LYS D 1 55 ? 6.993 12.412 46.067 1.00 21.57 86 LYS D C 1
ATOM 4264 O O . LYS D 1 55 ? 7.678 13.364 45.701 1.00 19.85 86 LYS D O 1
ATOM 4270 N N . GLU D 1 56 ? 7.236 11.166 45.684 1.00 21.37 87 GLU D N 1
ATOM 4271 C CA . GLU D 1 56 ? 8.404 10.872 44.835 1.00 26.31 87 GLU D CA 1
ATOM 4272 C C . GLU D 1 56 ? 8.282 11.493 43.430 1.00 22.27 87 GLU D C 1
ATOM 4273 O O . GLU D 1 56 ? 9.271 11.642 42.749 1.00 28.16 87 GLU D O 1
ATOM 4279 N N . LYS D 1 57 ? 7.072 11.837 43.003 1.00 20.29 88 LYS D N 1
ATOM 4280 C CA . LYS D 1 57 ? 6.847 12.454 41.699 1.00 19.84 88 LYS D CA 1
ATOM 4281 C C . LYS D 1 57 ? 6.839 13.989 41.717 1.00 18.30 88 LYS D C 1
ATOM 4282 O O . LYS D 1 57 ? 6.824 14.611 40.665 1.00 18.15 88 LYS D O 1
ATOM 4288 N N . TRP D 1 58 ? 6.836 14.589 42.908 1.00 16.65 89 TRP D N 1
ATOM 4289 C CA . TRP D 1 58 ? 6.676 16.034 43.033 1.00 15.07 89 TRP D CA 1
ATOM 4290 C C . TRP D 1 58 ? 7.870 16.846 42.529 1.00 13.95 89 TRP D C 1
ATOM 4291 O O . TRP D 1 58 ? 8.963 16.657 43.036 1.00 15.42 89 TRP D O 1
ATOM 4302 N N . PRO D 1 59 ? 7.673 17.743 41.552 1.00 15.49 90 PRO D N 1
ATOM 4303 C CA . PRO D 1 59 ? 8.747 18.693 41.174 1.00 16.64 90 PRO D CA 1
ATOM 4304 C C . PRO D 1 59 ? 8.730 19.874 42.142 1.00 16.91 90 PRO D C 1
ATOM 4305 O O . PRO D 1 59 ? 7.738 20.597 42.210 1.00 16.87 90 PRO D O 1
ATOM 4309 N N . LEU D 1 60 ? 9.840 20.090 42.833 1.00 15.33 91 LEU D N 1
ATOM 4310 C CA . LEU D 1 60 ? 9.958 21.188 43.753 1.00 15.10 91 LEU D CA 1
ATOM 4311 C C . LEU D 1 60 ? 9.849 22.546 43.053 1.00 16.82 91 LEU D C 1
ATOM 4312 O O . LEU D 1 60 ? 10.428 22.750 41.982 1.00 18.25 91 LEU D O 1
ATOM 4317 N N . LEU D 1 61 ? 9.049 23.427 43.656 1.00 16.17 92 LEU D N 1
ATOM 4318 C CA . LEU D 1 61 ? 8.741 24.740 43.093 1.00 15.17 92 LEU D CA 1
ATOM 4319 C C . LEU D 1 61 ? 9.559 25.837 43.711 1.00 17.55 92 LEU D C 1
ATOM 4320 O O . LEU D 1 61 ? 9.605 25.928 44.931 1.00 17.13 92 LEU D O 1
ATOM 4325 N N . ASP D 1 62 ? 10.199 26.663 42.882 1.00 18.88 93 ASP D N 1
ATOM 4326 C CA . ASP D 1 62 ? 11.032 27.758 43.410 1.00 19.88 93 ASP D CA 1
ATOM 4327 C C . ASP D 1 62 ? 10.334 29.109 43.356 1.00 21.04 93 ASP D C 1
ATOM 4328 O O . ASP D 1 62 ? 9.238 29.225 42.802 1.00 21.60 93 ASP D O 1
ATOM 4333 N N A SER D 1 63 ? 10.983 30.127 43.909 0.50 21.24 94 SER D N 1
ATOM 4334 N N B SER D 1 63 ? 10.970 30.122 43.935 0.50 22.96 94 SER D N 1
ATOM 4335 C CA A SER D 1 63 ? 10.360 31.440 44.037 0.50 22.38 94 SER D CA 1
ATOM 4336 C CA B SER D 1 63 ? 10.372 31.446 44.027 0.50 25.87 94 SER D CA 1
ATOM 4337 C C A SER D 1 63 ? 10.109 32.097 42.687 0.50 22.59 94 SER D C 1
ATOM 4338 C C B SER D 1 63 ? 10.055 32.017 42.656 0.50 24.07 94 SER D C 1
ATOM 4339 O O A SER D 1 63 ? 9.114 32.780 42.522 0.50 23.22 94 SER D O 1
ATOM 4340 O O B SER D 1 63 ? 8.959 32.541 42.441 0.50 23.69 94 SER D O 1
ATOM 4345 N N . GLU D 1 64 ? 11.001 31.886 41.727 1.00 22.92 95 GLU D N 1
ATOM 4346 C CA . GLU D 1 64 ? 10.859 32.472 40.405 1.00 26.20 95 GLU D CA 1
ATOM 4347 C C . GLU D 1 64 ? 9.636 31.928 39.691 1.00 25.04 95 GLU D C 1
ATOM 4348 O O . GLU D 1 64 ? 8.888 32.690 39.073 1.00 26.79 95 GLU D O 1
ATOM 4354 N N . THR D 1 65 ? 9.406 30.631 39.835 1.00 21.55 96 THR D N 1
ATOM 4355 C CA . THR D 1 65 ? 8.262 29.979 39.219 1.00 22.13 96 THR D CA 1
ATOM 4356 C C . THR D 1 65 ? 6.944 30.501 39.787 1.00 25.35 96 THR D C 1
ATOM 4357 O O . THR D 1 65 ? 5.982 30.683 39.049 1.00 23.22 96 THR D O 1
ATOM 4369 N N . LYS D 1 67 ? 6.258 33.475 40.985 1.00 23.60 98 LYS D N 1
ATOM 4370 C CA . LYS D 1 67 ? 6.049 34.930 40.841 1.00 29.68 98 LYS D CA 1
ATOM 4371 C C . LYS D 1 67 ? 4.930 35.192 39.853 1.00 27.49 98 LYS D C 1
ATOM 4372 O O . LYS D 1 67 ? 4.852 34.540 38.819 1.00 23.97 98 LYS D O 1
ATOM 4376 N N . GLU D 1 68 ? 4.085 36.171 40.157 1.00 25.78 99 GLU D N 1
ATOM 4377 C CA . GLU D 1 68 ? 3.126 36.650 39.178 1.00 29.13 99 GLU D CA 1
ATOM 4378 C C . GLU D 1 68 ? 3.861 37.600 38.256 1.00 29.61 99 GLU D C 1
ATOM 4379 O O . GLU D 1 68 ? 4.465 38.567 38.720 1.00 30.91 99 GLU D O 1
ATOM 4385 N N A GLU D 1 69 ? 3.813 37.334 36.950 0.50 29.91 100 GLU D N 1
ATOM 4386 N N B GLU D 1 69 ? 3.713 37.346 36.961 0.50 28.60 100 GLU D N 1
ATOM 4387 C CA A GLU D 1 69 ? 4.568 38.069 35.941 0.50 30.58 100 GLU D CA 1
ATOM 4388 C CA B GLU D 1 69 ? 4.363 38.127 35.950 0.50 28.36 100 GLU D CA 1
ATOM 4389 C C A GLU D 1 69 ? 3.792 38.002 34.626 0.50 29.45 100 GLU D C 1
ATOM 4390 C C B GLU D 1 69 ? 3.579 38.093 34.658 0.50 27.34 100 GLU D C 1
ATOM 4391 O O A GLU D 1 69 ? 3.086 37.041 34.399 0.50 25.79 100 GLU D O 1
ATOM 4392 O O B GLU D 1 69 ? 2.653 37.286 34.484 0.50 22.01 100 GLU D O 1
ATOM 4403 N N . ARG D 1 70 ? 3.932 39.017 33.771 1.00 25.82 101 ARG D N 1
ATOM 4404 C CA . ARG D 1 70 ? 3.484 38.967 32.400 1.00 25.78 101 ARG D CA 1
ATOM 4405 C C . ARG D 1 70 ? 4.687 39.270 31.521 1.00 27.29 101 ARG D C 1
ATOM 4406 O O . ARG D 1 70 ? 5.258 40.356 31.629 1.00 29.14 101 ARG D O 1
ATOM 4414 N N . ILE D 1 71 ? 5.060 38.322 30.673 1.00 27.16 102 ILE D N 1
ATOM 4415 C CA . ILE D 1 71 ? 6.264 38.416 29.852 1.00 32.32 102 ILE D CA 1
ATOM 4416 C C . ILE D 1 71 ? 5.791 38.618 28.435 1.00 33.29 102 ILE D C 1
ATOM 4417 O O . ILE D 1 71 ? 5.051 37.791 27.911 1.00 32.60 102 ILE D O 1
ATOM 4422 N N . GLU D 1 72 ? 6.141 39.765 27.864 1.00 33.66 103 GLU D N 1
ATOM 4423 C CA A GLU D 1 72 ? 5.804 40.063 26.495 0.50 40.50 103 GLU D CA 1
ATOM 4424 C CA B GLU D 1 72 ? 5.805 40.082 26.473 0.50 39.93 103 GLU D CA 1
ATOM 4425 C C . GLU D 1 72 ? 7.046 39.834 25.642 1.00 47.82 103 GLU D C 1
ATOM 4426 O O . GLU D 1 72 ? 8.049 40.535 25.789 1.00 51.33 103 GLU D O 1
ATOM 4437 N N . GLN D 1 73 ? 6.962 38.847 24.770 1.00 47.86 104 GLN D N 1
ATOM 4438 C CA . GLN D 1 73 ? 8.087 38.459 23.934 1.00 55.47 104 GLN D CA 1
ATOM 4439 C C . GLN D 1 73 ? 8.053 39.180 22.597 1.00 57.13 104 GLN D C 1
ATOM 4440 O O . GLN D 1 73 ? 6.979 39.406 22.031 1.00 53.33 104 GLN D O 1
ATOM 4446 N N . GLU D 1 74 ? 9.229 39.571 22.111 1.00 66.36 105 GLU D N 1
ATOM 4447 C CA . GLU D 1 74 ? 9.333 40.262 20.830 1.00 74.63 105 GLU D CA 1
ATOM 4448 C C . GLU D 1 74 ? 8.687 39.449 19.717 1.00 79.72 105 GLU D C 1
ATOM 4449 O O . GLU D 1 74 ? 8.069 40.020 18.823 1.00 72.40 105 GLU D O 1
ATOM 4455 N N . GLU D 1 75 ? 8.822 38.124 19.784 1.00 83.88 106 GLU D N 1
ATOM 4456 C CA . GLU D 1 75 ? 8.209 37.249 18.767 1.00 85.49 106 GLU D CA 1
ATOM 4457 C C . GLU D 1 75 ? 6.674 37.253 18.738 1.00 91.08 106 GLU D C 1
ATOM 4458 O O . GLU D 1 75 ? 6.087 36.772 17.762 1.00 89.91 106 GLU D O 1
ATOM 4464 N N . GLY D 1 76 ? 6.034 37.704 19.822 1.00 92.09 107 GLY D N 1
ATOM 4465 C CA . GLY D 1 76 ? 4.577 37.883 19.855 1.00 80.16 107 GLY D CA 1
ATOM 4466 C C . GLY D 1 76 ? 3.840 37.257 21.035 1.00 66.22 107 GLY D C 1
ATOM 4467 O O . GLY D 1 76 ? 2.721 37.654 21.348 1.00 62.99 107 GLY D O 1
ATOM 4468 N N . GLY D 1 77 ? 4.433 36.261 21.685 1.00 51.90 108 GLY D N 1
ATOM 4469 C CA . GLY D 1 77 ? 3.746 35.585 22.790 1.00 47.40 108 GLY D CA 1
ATOM 4470 C C . GLY D 1 77 ? 3.711 36.437 24.043 1.00 41.00 108 GLY D C 1
ATOM 4471 O O . GLY D 1 77 ? 4.599 37.251 24.254 1.00 39.34 108 GLY D O 1
ATOM 4472 N N . ILE D 1 78 ? 2.663 36.265 24.840 1.00 31.13 109 ILE D N 1
ATOM 4473 C CA . ILE D 1 78 ? 2.594 36.829 26.181 1.00 32.52 109 ILE D CA 1
ATOM 4474 C C . ILE D 1 78 ? 2.428 35.675 27.168 1.00 31.67 109 ILE D C 1
ATOM 4475 O O . ILE D 1 78 ? 1.439 34.945 27.121 1.00 33.89 109 ILE D O 1
ATOM 4480 N N . TYR D 1 79 ? 3.406 35.514 28.043 1.00 28.80 110 TYR D N 1
ATOM 4481 C CA . TYR D 1 79 ? 3.405 34.423 29.012 1.00 25.98 110 TYR D CA 1
ATOM 4482 C C . TYR D 1 79 ? 2.970 35.015 30.340 1.00 26.96 110 TYR D C 1
ATOM 4483 O O . TYR D 1 79 ? 3.491 36.046 30.766 1.00 29.50 110 TYR D O 1
ATOM 4492 N N . VAL D 1 80 ? 1.973 34.396 30.973 1.00 23.67 111 VAL D N 1
ATOM 4493 C CA . VAL D 1 80 ? 1.375 34.938 32.186 1.00 23.31 111 VAL D CA 1
ATOM 4494 C C . VAL D 1 80 ? 1.412 33.893 33.284 1.00 21.32 111 VAL D C 1
ATOM 4495 O O . VAL D 1 80 ? 1.093 32.733 33.083 1.00 20.59 111 VAL D O 1
ATOM 4499 N N . SER D 1 81 ? 1.843 34.338 34.444 1.00 20.87 112 SER D N 1
ATOM 4500 C CA A SER D 1 81 ? 1.821 33.551 35.633 0.50 21.60 112 SER D CA 1
ATOM 4501 C CA B SER D 1 81 ? 1.800 33.531 35.639 0.50 23.26 112 SER D CA 1
ATOM 4502 C C . SER D 1 81 ? 1.035 34.387 36.627 1.00 23.69 112 SER D C 1
ATOM 4503 O O . SER D 1 81 ? 1.428 35.506 36.914 1.00 25.54 112 SER D O 1
ATOM 4508 N N . LYS D 1 82 ? -0.068 33.853 37.133 1.00 21.18 113 LYS D N 1
ATOM 4509 C CA . LYS D 1 82 ? -0.989 34.645 37.895 1.00 24.94 113 LYS D CA 1
ATOM 4510 C C . LYS D 1 82 ? -1.797 33.769 38.831 1.00 20.99 113 LYS D C 1
ATOM 4511 O O . LYS D 1 82 ? -2.010 32.589 38.538 1.00 20.36 113 LYS D O 1
ATOM 4517 N N . PHE D 1 83 ? -2.219 34.342 39.946 1.00 22.56 114 PHE D N 1
ATOM 4518 C CA . PHE D 1 83 ? -3.235 33.715 40.781 1.00 21.78 114 PHE D CA 1
ATOM 4519 C C . PHE D 1 83 ? -4.596 33.949 40.120 1.00 26.29 114 PHE D C 1
ATOM 4520 O O . PHE D 1 83 ? -5.075 35.084 40.010 1.00 29.31 11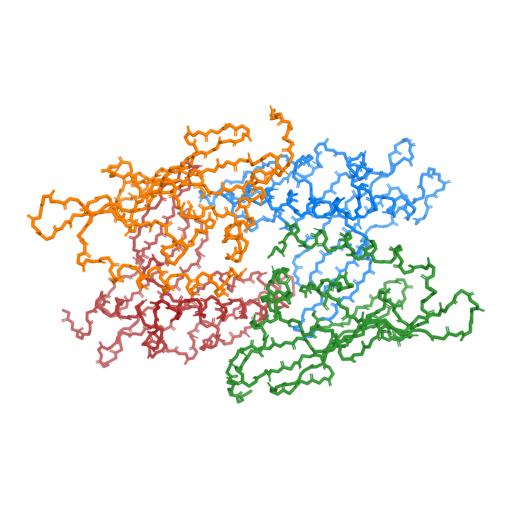4 PHE D O 1
ATOM 4528 N N . THR D 1 84 ? -5.179 32.872 39.594 1.00 26.19 115 THR D N 1
ATOM 4529 C CA . THR D 1 84 ? -6.468 32.935 38.907 1.00 27.78 115 THR D CA 1
ATOM 4530 C C . THR D 1 84 ? -7.612 32.840 39.890 1.00 27.55 115 THR D C 1
ATOM 4531 O O . THR D 1 84 ? -8.733 33.237 39.595 1.00 29.20 115 THR D O 1
ATOM 4535 N N . LEU D 1 85 ? -7.321 32.287 41.059 1.00 26.58 116 LEU D N 1
ATOM 4536 C CA A LEU D 1 85 ? -8.232 32.326 42.194 0.50 27.37 116 LEU D CA 1
ATOM 4537 C CA B LEU D 1 85 ? -8.231 32.300 42.176 0.50 28.23 116 LEU D CA 1
ATOM 4538 C C . LEU D 1 85 ? -7.442 32.860 43.358 1.00 26.98 116 LEU D C 1
ATOM 4539 O O . LEU D 1 85 ? -6.345 32.367 43.669 1.00 25.20 116 LEU D O 1
ATOM 4548 N N . ASN D 1 86 ? -7.974 33.889 44.012 1.00 28.26 117 ASN D N 1
ATOM 4549 C CA . ASN D 1 86 ? -7.263 34.523 45.114 1.00 27.68 117 ASN D CA 1
ATOM 4550 C C . ASN D 1 86 ? -8.227 34.878 46.240 1.00 31.02 117 ASN D C 1
ATOM 4551 O O . ASN D 1 86 ? -8.595 36.030 46.428 1.00 33.18 117 ASN D O 1
ATOM 4556 N N . GLU D 1 87 ? -8.637 33.853 46.979 1.00 34.07 118 GLU D N 1
ATOM 4557 C CA . GLU D 1 87 ? -9.555 33.997 48.088 1.00 33.90 118 GLU D CA 1
ATOM 4558 C C . GLU D 1 87 ? -8.817 33.812 49.396 1.00 32.31 118 GLU D C 1
ATOM 4559 O O . GLU D 1 87 ? -7.708 33.237 49.433 1.00 26.67 118 GLU D O 1
ATOM 4565 N N . PRO D 1 88 ? -9.417 34.277 50.495 1.00 33.98 119 PRO D N 1
ATOM 4566 C CA . PRO D 1 88 ? -8.720 34.194 51.779 1.00 33.23 119 PRO D CA 1
ATOM 4567 C C . PRO D 1 88 ? -8.179 32.814 52.188 1.00 31.65 119 PRO D C 1
ATOM 4568 O O . PRO D 1 88 ? -7.120 32.754 52.795 1.00 34.25 119 PRO D O 1
ATOM 4572 N N . VAL D 1 89 ? -8.896 31.729 51.899 1.00 30.24 120 VAL D N 1
ATOM 4573 C CA . VAL D 1 89 ? -8.444 30.389 52.312 1.00 27.18 120 VAL D CA 1
ATOM 4574 C C . VAL D 1 89 ? -8.216 29.441 51.136 1.00 24.69 120 VAL D C 1
ATOM 4575 O O . VAL D 1 89 ? -8.029 28.241 51.341 1.00 22.99 120 VAL D O 1
ATOM 4579 N N . HIS D 1 90 ? -8.221 29.974 49.917 1.00 24.27 121 HIS D N 1
ATOM 4580 C CA . HIS D 1 90 ? -8.179 29.138 48.710 1.00 26.37 121 HIS D CA 1
ATOM 4581 C C . HIS D 1 90 ? -7.582 29.950 47.571 1.00 24.97 121 HIS D C 1
ATOM 4582 O O . HIS D 1 90 ? -8.107 31.004 47.198 1.00 24.80 121 HIS D O 1
ATOM 4589 N N . LYS D 1 91 ? -6.448 29.477 47.049 1.00 21.80 122 LYS D N 1
ATOM 4590 C CA . LYS D 1 91 ? -5.775 30.156 45.971 1.00 21.11 122 LYS D CA 1
ATOM 4591 C C . LYS D 1 91 ? -5.370 29.174 44.876 1.00 20.84 122 LYS D C 1
ATOM 4592 O O . LYS D 1 91 ? -5.031 28.030 45.157 1.00 22.75 122 LYS D O 1
ATOM 4598 N N . VAL D 1 92 ? -5.407 29.630 43.635 1.00 19.02 123 VAL D N 1
ATOM 4599 C CA . VAL D 1 92 ? -4.962 28.821 42.492 1.00 19.14 123 VAL D CA 1
ATOM 4600 C C . VAL D 1 92 ? -4.029 29.679 41.663 1.00 19.36 123 VAL D C 1
ATOM 4601 O O . VAL D 1 92 ? -4.355 30.806 41.298 1.00 19.75 123 VAL D O 1
ATOM 4605 N N . PHE D 1 93 ? -2.841 29.145 41.418 1.00 18.95 124 PHE D N 1
ATOM 4606 C CA . PHE D 1 93 ? -1.823 29.771 40.586 1.00 18.93 124 PHE D CA 1
ATOM 4607 C C . PHE D 1 93 ? -1.764 28.999 39.264 1.00 19.69 124 PHE D C 1
ATOM 4608 O O . PHE D 1 93 ? -1.705 27.761 39.262 1.00 20.77 124 PHE D O 1
ATOM 4616 N N . GLU D 1 94 ? -1.739 29.730 38.159 1.00 18.95 125 GLU D N 1
ATOM 4617 C CA . GLU D 1 94 ? -1.666 29.166 36.810 1.00 19.64 125 GLU D CA 1
ATOM 4618 C C . GLU D 1 94 ? -0.613 29.886 35.994 1.00 21.43 125 GLU D C 1
ATOM 4619 O O . GLU D 1 94 ? -0.426 31.098 36.132 1.00 22.52 125 GLU D O 1
ATOM 4625 N N . ALA D 1 95 ? 0.127 29.122 35.201 1.00 21.19 126 ALA D N 1
ATOM 4626 C CA . ALA D 1 95 ? 1.135 29.720 34.342 1.00 20.95 126 ALA D CA 1
ATOM 4627 C C . ALA D 1 95 ? 1.032 29.085 32.959 1.00 20.93 126 ALA D C 1
ATOM 4628 O O . ALA D 1 95 ? 0.808 27.877 32.860 1.00 18.72 126 ALA D O 1
ATOM 4630 N N . GLY D 1 96 ? 1.177 29.935 31.934 1.00 20.17 127 GLY D N 1
ATOM 4631 C CA . GLY D 1 96 ? 1.135 29.567 30.535 1.00 18.87 127 GLY D CA 1
ATOM 4632 C C . GLY D 1 96 ? 1.037 30.785 29.612 1.00 19.89 127 GLY D C 1
ATOM 4633 O O . GLY D 1 96 ? 0.912 31.933 30.069 1.00 21.80 127 GLY D O 1
ATOM 4634 N N . TYR D 1 97 ? 1.113 30.537 28.308 1.00 25.55 128 TYR D N 1
ATOM 4635 C CA . TYR D 1 97 ? 0.915 31.607 27.321 1.00 26.13 128 TYR D CA 1
ATOM 4636 C C . TYR D 1 97 ? -0.533 32.041 27.354 1.00 27.07 128 TYR D C 1
ATOM 4637 O O . TYR D 1 97 ? -1.407 31.200 27.555 1.00 22.98 128 TYR D O 1
ATOM 4646 N N . GLU D 1 98 ? -0.789 33.342 27.181 1.00 31.13 129 GLU D N 1
ATOM 4647 C CA . GLU D 1 98 ? -2.148 33.837 27.013 1.00 36.17 129 GLU D CA 1
ATOM 4648 C C . GLU D 1 98 ? -2.810 33.063 25.908 1.00 35.92 129 GLU D C 1
ATOM 4649 O O . GLU D 1 98 ? -2.276 32.939 24.793 1.00 46.85 129 GLU D O 1
ATOM 4655 N N . GLU D 1 99 ? -3.984 32.550 26.259 1.00 33.28 130 GLU D N 1
ATOM 4656 C CA . GLU D 1 99 ? -4.901 31.891 25.357 1.00 31.64 130 GLU D CA 1
ATOM 4657 C C . GLU D 1 99 ? -4.456 30.511 24.939 1.00 32.90 130 GLU D C 1
ATOM 4658 O O . GLU D 1 99 ? -5.074 29.927 24.068 1.00 35.35 130 GLU D O 1
ATOM 4664 N N . SER D 1 100 ? -3.412 29.975 25.571 1.00 27.25 131 SER D N 1
ATOM 4665 C CA A SER D 1 100 ? -2.922 28.657 25.206 0.50 27.90 131 SER D CA 1
ATOM 4666 C CA B SER D 1 100 ? -2.888 28.671 25.206 0.50 28.60 131 SER D CA 1
ATOM 4667 C C . SER D 1 100 ? -2.996 27.726 26.397 1.00 26.65 131 SER D C 1
ATOM 4668 O O . SER D 1 100 ? -3.551 28.075 27.446 1.00 26.93 131 SER D O 1
ATOM 4673 N N . GLU D 1 101 ? -2.469 26.531 26.202 1.00 28.30 132 GLU D N 1
ATOM 4674 C CA . GLU D 1 101 ? -2.513 25.502 27.218 1.00 29.62 132 GLU D CA 1
ATOM 4675 C C . GLU D 1 101 ? -1.667 25.967 28.401 1.00 28.40 132 GLU D C 1
ATOM 4676 O O . GLU D 1 101 ? -0.641 26.656 28.237 1.00 30.96 132 GLU D O 1
ATOM 4682 N N . ILE D 1 102 ? -2.130 25.681 29.603 1.00 24.45 133 ILE D N 1
ATOM 4683 C CA . ILE D 1 102 ? -1.306 25.996 30.769 1.00 21.97 133 ILE D CA 1
ATOM 4684 C C . ILE D 1 102 ? -0.214 24.951 30.996 1.00 20.84 133 ILE D C 1
ATOM 4685 O O . ILE D 1 102 ? -0.418 23.771 30.708 1.00 21.65 133 ILE D O 1
ATOM 4690 N N . ASP D 1 103 ? 0.911 25.398 31.557 1.00 17.65 134 ASP D N 1
ATOM 4691 C CA . ASP D 1 103 ? 2.035 24.542 31.921 1.00 18.63 134 ASP D CA 1
ATOM 4692 C C . ASP D 1 103 ? 2.066 24.140 33.407 1.00 17.82 134 ASP D C 1
ATOM 4693 O O . ASP D 1 103 ? 2.726 23.176 33.788 1.00 18.97 134 ASP D O 1
ATOM 4698 N N . LEU D 1 104 ? 1.350 24.899 34.226 1.00 16.57 135 LEU D N 1
ATOM 4699 C CA . LEU D 1 104 ? 1.381 24.699 35.681 1.00 18.67 135 LEU D CA 1
ATOM 4700 C C . LEU D 1 104 ? 0.097 25.236 36.298 1.00 19.03 135 LEU D C 1
ATOM 4701 O O . LEU D 1 104 ? -0.334 26.340 35.951 1.00 19.64 135 LEU D O 1
ATOM 4706 N N . ARG D 1 105 ? -0.528 24.448 37.161 1.00 16.17 136 ARG D N 1
ATOM 4707 C CA . ARG D 1 105 ? -1.614 24.916 38.023 1.00 15.26 136 ARG D CA 1
ATOM 4708 C C . ARG D 1 105 ? -1.348 24.331 39.397 1.00 19.28 136 ARG D C 1
ATOM 4709 O O . ARG D 1 105 ? -1.154 23.111 39.537 1.00 19.80 136 ARG D O 1
ATOM 4717 N N . VAL D 1 106 ? -1.297 25.204 40.398 1.00 17.19 137 VAL D N 1
ATOM 4718 C CA . VAL D 1 106 ? -1.079 24.782 41.775 1.00 16.38 137 VAL D CA 1
ATOM 4719 C C . VAL D 1 106 ? -2.248 25.332 42.612 1.00 18.02 137 VAL D C 1
ATOM 4720 O O . VAL D 1 106 ? -2.557 26.519 42.553 1.00 17.62 137 VAL D O 1
ATOM 4724 N N . GLU D 1 107 ? -2.864 24.447 43.387 1.00 17.00 138 GLU D N 1
ATOM 4725 C CA A GLU D 1 107 ? -3.990 24.795 44.254 0.50 17.94 138 GLU D CA 1
ATOM 4726 C CA B GLU D 1 107 ? -3.991 24.774 44.254 0.50 19.15 138 GLU D CA 1
ATOM 4727 C C . GLU D 1 107 ? -3.567 24.747 45.718 1.00 17.57 138 GLU D C 1
ATOM 4728 O O . GLU D 1 107 ? -3.037 23.732 46.185 1.00 17.26 138 GLU D O 1
ATOM 4739 N N . PHE D 1 108 ? -3.793 25.862 46.416 1.00 17.23 139 PHE D N 1
ATOM 4740 C CA . PHE D 1 108 ? -3.432 26.026 47.810 1.00 17.79 139 PHE D CA 1
ATOM 4741 C C . PHE D 1 108 ? -4.704 26.179 48.636 1.00 20.08 139 PHE D C 1
ATOM 4742 O O . PHE D 1 108 ? -5.634 26.892 48.225 1.00 19.97 139 PHE D O 1
ATOM 4750 N N . GLU D 1 109 ? -4.709 25.569 49.819 1.00 20.67 140 GLU D N 1
ATOM 4751 C CA A GLU D 1 109 ? -5.824 25.719 50.725 0.50 20.57 140 GLU D CA 1
ATOM 4752 C CA B GLU D 1 109 ? -5.842 25.607 50.738 0.50 21.39 140 GLU D CA 1
ATOM 4753 C C . GLU D 1 109 ? -5.300 25.913 52.129 1.00 21.60 140 GLU D C 1
ATOM 4754 O O . GLU D 1 109 ? -4.299 25.306 52.542 1.00 20.50 140 GLU D O 1
ATOM 4765 N N . GLN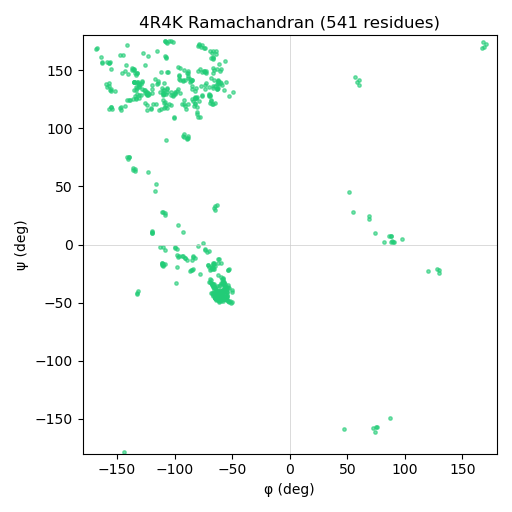 D 1 110 ? -5.954 26.823 52.837 1.00 20.52 141 GLN D N 1
ATOM 4766 C CA . GLN D 1 110 ? -5.598 27.065 54.219 1.00 22.90 141 GLN D CA 1
ATOM 4767 C C . GLN D 1 110 ? -6.462 26.128 55.032 1.00 23.82 141 GLN D C 1
ATOM 4768 O O . GLN D 1 110 ? -7.703 26.194 54.984 1.00 27.32 141 GLN D O 1
ATOM 4774 N N . ALA D 1 111 ? -5.810 25.250 55.766 1.00 25.27 142 ALA D N 1
ATOM 4775 C CA . ALA D 1 111 ? -6.495 24.214 56.507 1.00 28.10 142 ALA D CA 1
ATOM 4776 C C . ALA D 1 111 ? -7.148 24.773 57.770 1.00 23.86 142 ALA D C 1
ATOM 4777 O O . ALA D 1 111 ? -6.926 25.932 58.144 1.00 23.12 142 ALA D O 1
ATOM 4779 N N . ALA D 1 112 ? -7.941 23.941 58.439 1.00 29.77 143 ALA D N 1
ATOM 4780 C CA . ALA D 1 112 ? -8.650 24.381 59.652 1.00 30.75 143 ALA D CA 1
ATOM 4781 C C . ALA D 1 112 ? -7.713 24.891 60.747 1.00 27.08 143 ALA D C 1
ATOM 4782 O O . ALA D 1 112 ? -8.099 25.765 61.519 1.00 33.02 143 ALA D O 1
ATOM 4784 N N . ASP D 1 113 ? -6.482 24.370 60.795 1.00 27.51 144 ASP D N 1
ATOM 4785 C CA . ASP D 1 113 ? -5.445 24.855 61.725 1.00 28.44 144 ASP D CA 1
ATOM 4786 C C . ASP D 1 113 ? -4.824 26.226 61.363 1.00 26.26 144 ASP D C 1
ATOM 4787 O O . ASP D 1 113 ? -4.014 26.744 62.115 1.00 23.65 144 ASP D O 1
ATOM 4792 N N . GLY D 1 114 ? -5.201 26.805 60.224 1.00 22.76 145 GLY D N 1
ATOM 4793 C CA . GLY D 1 114 ? -4.673 28.093 59.780 1.00 23.94 145 GLY D CA 1
ATOM 4794 C C . GLY D 1 114 ? -3.402 27.980 58.927 1.00 21.96 145 GLY D C 1
ATOM 4795 O O . GLY D 1 114 ? -2.812 28.994 58.555 1.00 19.84 145 GLY D O 1
ATOM 4796 N N . LYS D 1 115 ? -2.948 26.754 58.651 1.00 20.20 146 LYS D N 1
ATOM 4797 C CA . LYS D 1 115 ? -1.703 26.542 57.900 1.00 19.12 146 LYS D CA 1
ATOM 4798 C C . LYS D 1 115 ? -2.041 26.318 56.422 1.00 17.42 146 LYS D C 1
ATOM 4799 O O . LYS D 1 115 ? -3.039 25.694 56.093 1.00 18.13 146 LYS D O 1
ATOM 4805 N N . TRP D 1 116 ? -1.207 26.844 55.536 1.00 18.12 147 TRP D N 1
ATOM 4806 C CA . TRP D 1 116 ? -1.392 26.635 54.098 1.00 16.51 147 TRP D CA 1
ATOM 4807 C C . TRP D 1 116 ? -0.756 25.317 53.623 1.00 15.86 147 TRP D C 1
ATOM 4808 O O . TRP D 1 116 ? 0.355 24.942 54.060 1.00 17.37 147 TRP D O 1
ATOM 4819 N N . TYR D 1 117 ? -1.450 24.656 52.695 1.00 17.87 148 TYR D N 1
ATOM 4820 C CA . TYR D 1 117 ? -0.964 23.447 52.030 1.00 16.25 148 TYR D CA 1
ATOM 4821 C C . TYR D 1 117 ? -1.259 23.521 50.532 1.00 16.26 148 TYR D C 1
ATOM 4822 O O . TYR D 1 117 ? -2.280 24.080 50.105 1.00 18.87 148 TYR D O 1
ATOM 4831 N N . VAL D 1 118 ? -0.405 22.872 49.761 1.00 16.35 149 VAL D N 1
ATOM 4832 C CA . VAL D 1 118 ? -0.753 22.519 48.377 1.00 15.04 149 VAL D CA 1
ATOM 4833 C C . VAL D 1 118 ? -1.605 21.257 48.415 1.00 15.74 149 VAL D C 1
ATOM 4834 O O . VAL D 1 118 ? -1.219 20.266 49.043 1.00 18.95 149 VAL D O 1
ATOM 4838 N N . VAL D 1 119 ? -2.772 21.311 47.788 1.00 15.82 150 VAL D N 1
ATOM 4839 C CA . VAL D 1 119 ? -3.658 20.165 47.706 1.00 16.99 150 VAL D CA 1
ATOM 4840 C C . VAL D 1 119 ? -3.803 19.561 46.316 1.00 18.39 150 VAL D C 1
ATOM 4841 O O . VAL D 1 119 ? -4.313 18.443 46.185 1.00 17.03 150 VAL D O 1
ATOM 4845 N N . ASP D 1 120 ? -3.413 20.301 45.287 1.00 17.64 151 ASP D N 1
ATOM 4846 C CA . ASP D 1 120 ? -3.453 19.753 43.929 1.00 19.60 151 ASP D CA 1
ATOM 4847 C C . ASP D 1 120 ? -2.475 20.483 43.039 1.00 21.33 151 ASP D C 1
ATOM 4848 O O . ASP D 1 120 ? -2.107 21.618 43.320 1.00 16.93 151 ASP D O 1
ATOM 4853 N N . CYS D 1 121 ? -2.076 19.815 41.961 1.00 18.92 152 CYS D N 1
ATOM 4854 C CA . CYS D 1 121 ? -1.155 20.393 41.011 1.00 17.07 152 CYS D CA 1
ATOM 4855 C C . CYS D 1 121 ? -1.288 19.677 39.678 1.00 19.19 152 CYS D C 1
ATOM 4856 O O . CYS D 1 121 ? -1.443 18.441 39.634 1.00 19.45 152 CYS D O 1
ATOM 4859 N N . TYR D 1 122 ? -1.314 20.477 38.625 1.00 19.82 153 TYR D N 1
ATOM 4860 C CA . TYR D 1 122 ? -1.071 20.024 37.279 1.00 19.23 153 TYR D CA 1
ATOM 4861 C C . TYR D 1 122 ? 0.289 20.559 36.898 1.00 17.65 153 TYR D C 1
ATOM 4862 O O . TYR D 1 122 ? 0.552 21.756 37.037 1.00 18.54 153 TYR D O 1
ATOM 4871 N N . THR D 1 123 ? 1.150 19.683 36.399 1.00 18.75 154 THR D N 1
ATOM 4872 C CA . THR D 1 123 ? 2.416 20.132 35.824 1.00 20.08 154 THR D CA 1
ATOM 4873 C C . THR D 1 123 ? 2.685 19.514 34.451 1.00 20.17 154 THR D C 1
ATOM 4874 O O . THR D 1 123 ? 2.441 18.333 34.229 1.00 18.63 154 THR D O 1
ATOM 4878 N N . GLY D 1 124 ? 3.175 20.348 33.535 1.00 20.60 155 GLY D N 1
ATOM 4879 C CA . GLY D 1 124 ? 3.547 19.908 32.216 1.00 25.18 155 GLY D CA 1
ATOM 4880 C C . GLY D 1 124 ? 4.659 18.860 32.191 1.00 23.17 155 GLY D C 1
ATOM 4881 O O . GLY D 1 124 ? 4.881 18.252 31.171 1.00 25.06 155 GLY D O 1
ATOM 4882 N N . TRP D 1 125 ? 5.351 18.637 33.299 1.00 22.00 156 TRP D N 1
ATOM 4883 C CA . TRP D 1 125 ? 6.274 17.486 33.395 1.00 24.00 156 TRP D CA 1
ATOM 4884 C C . TRP D 1 125 ? 5.528 16.188 33.067 1.00 21.92 156 TRP D C 1
ATOM 4885 O O . TRP D 1 125 ? 6.108 15.250 32.516 1.00 22.48 156 TRP D O 1
ATOM 4896 N N . TYR D 1 126 ? 4.279 16.107 33.521 1.00 19.05 157 TYR D N 1
ATOM 4897 C CA . TYR D 1 126 ? 3.452 14.932 33.324 1.00 20.56 157 TYR D CA 1
ATOM 4898 C C . TYR D 1 126 ? 2.213 15.229 32.450 1.00 20.64 157 TYR D C 1
ATOM 4899 O O . TYR D 1 126 ? 1.094 14.880 32.795 1.00 22.96 157 TYR D O 1
ATOM 4908 N N . GLY D 1 127 ? 2.454 15.822 31.297 1.00 21.25 158 GLY D N 1
ATOM 4909 C CA . GLY D 1 127 ? 1.381 16.184 30.356 1.00 22.79 158 GLY D CA 1
ATOM 4910 C C . GLY D 1 127 ? 0.602 14.974 29.864 1.00 21.27 158 GLY D C 1
ATOM 4911 O O . GLY D 1 127 ? 1.100 13.861 29.841 1.00 20.86 158 GLY D O 1
ATOM 4912 N N . TYR D 1 128 ? -0.631 15.201 29.457 1.00 18.66 159 TYR D N 1
ATOM 4913 C CA . TYR D 1 128 ? -1.525 14.104 29.097 1.00 21.98 159 TYR D CA 1
ATOM 4914 C C . TYR D 1 128 ? -0.991 13.204 27.988 1.00 20.36 159 TYR D C 1
ATOM 4915 O O . TYR D 1 128 ? -1.294 12.012 27.946 1.00 22.24 159 TYR D O 1
ATOM 4924 N N . ASP D 1 129 ? -0.231 13.755 27.052 1.00 23.43 160 ASP D N 1
ATOM 4925 C CA . ASP D 1 129 ? 0.221 12.946 25.939 1.00 25.45 160 ASP D CA 1
ATOM 4926 C C . ASP D 1 129 ? 1.609 12.292 26.152 1.00 22.21 160 ASP D C 1
ATOM 4927 O O . ASP D 1 129 ? 2.187 11.675 25.244 1.00 22.53 160 ASP D O 1
ATOM 4932 N N . LEU D 1 130 ? 2.102 12.359 27.383 1.00 19.30 161 LEU D N 1
ATOM 4933 C CA . LEU D 1 130 ? 3.343 11.662 27.725 1.00 19.32 161 LEU D CA 1
ATOM 4934 C C . LEU D 1 130 ? 3.084 10.150 27.595 1.00 19.79 161 LEU D C 1
ATOM 4935 O O . LEU D 1 130 ? 2.142 9.636 28.194 1.00 21.35 161 LEU D O 1
ATOM 4940 N N . PRO D 1 131 ? 3.863 9.456 26.736 1.00 22.03 162 PRO D N 1
ATOM 4941 C CA . PRO D 1 131 ? 3.684 8.008 26.612 1.00 22.06 162 PRO D CA 1
ATOM 4942 C C . PRO D 1 131 ? 3.930 7.353 27.949 1.00 19.68 162 PRO D C 1
ATOM 4943 O O . PRO D 1 131 ? 4.843 7.775 28.666 1.00 21.31 162 PRO D O 1
ATOM 4947 N N . ILE D 1 132 ? 3.099 6.369 28.294 1.00 19.68 163 ILE D N 1
ATOM 4948 C CA . ILE D 1 132 ? 3.193 5.725 29.599 1.00 23.79 163 ILE D CA 1
ATOM 4949 C C . ILE D 1 132 ? 4.591 5.125 29.777 1.00 21.87 163 ILE D C 1
ATOM 4950 O O . ILE D 1 132 ? 5.136 5.112 30.889 1.00 21.82 163 ILE D O 1
ATOM 4955 N N . GLY D 1 133 ? 5.189 4.693 28.675 1.00 22.25 164 GLY D N 1
ATOM 4956 C CA . GLY D 1 133 ? 6.542 4.120 28.696 1.00 23.65 164 GLY D CA 1
ATOM 4957 C C . GLY D 1 133 ? 7.647 5.092 29.058 1.00 22.95 164 GLY D C 1
ATOM 4958 O O . GLY D 1 133 ? 8.755 4.666 29.396 1.00 25.45 164 GLY D O 1
ATOM 4959 N N . GLU D 1 134 ? 7.362 6.391 28.977 1.00 17.99 165 GLU D N 1
ATOM 4960 C CA . GLU D 1 134 ? 8.309 7.440 29.330 1.00 18.91 165 GLU D CA 1
ATOM 4961 C C . GLU D 1 134 ? 8.073 8.015 30.749 1.00 17.89 165 GLU D C 1
ATOM 4962 O O . GLU D 1 134 ? 8.869 8.812 31.233 1.00 17.09 165 GLU D O 1
ATOM 4968 N N . LEU D 1 135 ? 7.034 7.546 31.437 1.00 18.86 166 LEU D N 1
ATOM 4969 C CA . LEU D 1 135 ? 6.727 8.056 32.781 1.00 17.79 166 LEU D CA 1
ATOM 4970 C C . LEU D 1 135 ? 7.868 7.802 33.776 1.00 17.10 166 LEU D C 1
ATOM 4971 O O . LEU D 1 135 ? 8.319 8.721 34.473 1.00 18.60 166 LEU D O 1
ATOM 4976 N N . LYS D 1 136 ? 8.369 6.566 33.830 1.00 19.73 167 LYS D N 1
ATOM 4977 C CA . LYS D 1 136 ? 9.440 6.239 34.784 1.00 20.27 167 LYS D CA 1
ATOM 4978 C C . LYS D 1 136 ? 10.659 7.143 34.587 1.00 19.32 167 LYS D C 1
ATOM 4979 O O . LYS D 1 136 ? 11.205 7.701 35.571 1.00 17.34 167 LYS D O 1
ATOM 4985 N N . GLN D 1 137 ? 11.098 7.328 33.351 1.00 18.72 168 GLN D N 1
ATOM 4986 C CA A GLN D 1 137 ? 12.259 8.189 33.109 0.70 19.87 168 GLN D CA 1
ATOM 4987 C CA B GLN D 1 137 ? 12.260 8.189 33.114 0.30 19.43 168 GLN D CA 1
ATOM 4988 C C . GLN D 1 137 ? 11.963 9.684 33.377 1.00 17.57 168 GLN D C 1
ATOM 4989 O O . GLN D 1 137 ? 12.837 10.424 33.787 1.00 15.35 168 GLN D O 1
ATOM 5000 N N . THR D 1 138 ? 10.732 10.119 33.141 1.00 18.20 169 THR D N 1
ATOM 5001 C CA . THR D 1 138 ? 10.335 11.492 33.480 1.00 17.28 169 THR D CA 1
ATOM 5002 C C . THR D 1 138 ? 10.410 11.731 34.987 1.00 15.82 169 THR D C 1
ATOM 5003 O O . THR D 1 138 ? 10.948 12.759 35.453 1.00 17.29 169 THR D O 1
ATOM 5007 N N . ILE D 1 139 ? 9.904 10.780 35.755 1.00 15.72 170 ILE D N 1
ATOM 5008 C CA . ILE D 1 139 ? 10.009 10.850 37.217 1.00 16.24 170 ILE D CA 1
ATOM 5009 C C . ILE D 1 139 ? 11.473 10.936 37.666 1.00 17.16 170 ILE D C 1
ATOM 5010 O O . ILE D 1 139 ? 11.813 11.727 38.552 1.00 17.78 170 ILE D O 1
ATOM 5015 N N . GLN D 1 140 ? 12.337 10.162 37.020 1.00 15.25 171 GLN D N 1
ATOM 5016 C CA . GLN D 1 140 ? 13.759 10.231 37.313 1.00 16.02 171 GLN D CA 1
ATOM 5017 C C . GLN D 1 140 ? 14.358 11.610 36.956 1.00 16.52 171 GLN D C 1
ATOM 5018 O O . GLN D 1 140 ? 15.226 12.117 37.668 1.00 18.23 171 GLN D O 1
ATOM 5024 N N . GLN D 1 141 ? 13.922 12.201 35.842 1.00 17.84 172 GLN D N 1
ATOM 5025 C CA . GLN D 1 141 ? 14.372 13.539 35.483 1.00 17.49 172 GLN D CA 1
ATOM 5026 C C . GLN D 1 141 ? 13.965 14.584 36.536 1.00 18.18 172 GLN D C 1
ATOM 5027 O O . GLN D 1 141 ? 14.732 15.480 36.868 1.00 16.10 172 GLN D O 1
ATOM 5033 N N . VAL D 1 142 ? 12.746 14.453 37.045 1.00 16.55 173 VAL D N 1
ATOM 5034 C CA . VAL D 1 142 ? 12.255 15.347 38.112 1.00 16.60 173 VAL D CA 1
ATOM 5035 C C . VAL D 1 142 ? 13.108 15.166 39.362 1.00 16.38 173 VAL D C 1
ATOM 5036 O O . VAL D 1 142 ? 13.497 16.144 40.017 1.00 16.20 173 VAL D O 1
ATOM 5040 N N . LYS D 1 143 ? 13.478 13.930 39.664 1.00 17.10 174 LYS D N 1
ATOM 5041 C CA . LYS D 1 143 ? 14.344 13.681 40.804 1.00 19.07 174 LYS D CA 1
ATOM 5042 C C . LYS D 1 143 ? 15.685 14.415 40.677 1.00 18.39 174 LYS D C 1
ATOM 5043 O O . LYS D 1 143 ? 16.224 14.963 41.657 1.00 16.48 174 LYS D O 1
ATOM 5049 N N . GLU D 1 144 ? 16.236 14.362 39.472 1.00 18.55 175 GLU D N 1
ATOM 5050 C CA . GLU D 1 144 ? 17.517 15.020 39.187 1.00 16.39 175 GLU D CA 1
ATOM 5051 C C . GLU D 1 144 ? 17.381 16.550 39.296 1.00 17.75 175 GLU D C 1
ATOM 5052 O O . GLU D 1 144 ? 18.243 17.240 39.849 1.00 17.98 175 GLU D O 1
ATOM 5058 N N . GLU D 1 145 ? 16.287 17.096 38.779 1.00 16.92 176 GLU D N 1
ATOM 5059 C CA A GLU D 1 145 ? 16.009 18.537 38.961 0.50 18.88 176 GLU D CA 1
ATOM 5060 C CA B GLU D 1 145 ? 16.048 18.529 38.943 0.50 18.78 176 GLU D CA 1
ATOM 5061 C C . GLU D 1 145 ? 15.863 18.893 40.436 1.00 17.07 176 GLU D C 1
ATOM 5062 O O . GLU D 1 145 ? 16.296 19.963 40.909 1.00 18.38 176 GLU D O 1
ATOM 5073 N N . ASN D 1 146 ? 15.228 18.011 41.199 1.00 15.74 177 ASN D N 1
ATOM 5074 C CA . ASN D 1 146 ? 15.075 18.215 42.635 1.00 15.28 177 ASN D CA 1
ATOM 5075 C C . ASN D 1 146 ? 16.391 18.170 43.387 1.00 15.56 177 ASN D C 1
ATOM 5076 O O . ASN D 1 146 ? 16.574 18.914 44.347 1.00 16.19 177 ASN D O 1
ATOM 5081 N N . ALA D 1 147 ? 17.318 17.331 42.929 1.00 15.82 178 ALA D N 1
ATOM 5082 C CA . ALA D 1 147 ? 18.667 17.318 43.510 1.00 16.21 178 ALA D CA 1
ATOM 5083 C C . ALA D 1 147 ? 19.356 18.682 43.310 1.00 16.81 178 ALA D C 1
ATOM 5084 O O . ALA D 1 147 ? 20.004 19.220 44.240 1.00 17.47 178 ALA D O 1
ATOM 5086 N N . ALA D 1 148 ? 19.176 19.275 42.145 1.00 16.95 179 ALA D N 1
ATOM 5087 C CA . ALA D 1 148 ? 19.710 20.616 41.895 1.00 17.05 179 ALA D CA 1
ATOM 5088 C C . ALA D 1 148 ? 19.031 21.649 42.805 1.00 16.15 179 ALA D C 1
ATOM 5089 O O . ALA D 1 148 ? 19.663 22.487 43.414 1.00 16.66 179 ALA D O 1
ATOM 5091 N N . PHE D 1 149 ? 17.709 21.580 42.915 1.00 16.01 180 PHE D N 1
ATOM 5092 C CA . PHE D 1 149 ? 16.943 22.498 43.794 1.00 15.53 180 PHE D CA 1
ATOM 5093 C C . PHE D 1 149 ? 17.470 22.464 45.236 1.00 16.22 180 PHE D C 1
ATOM 5094 O O . PHE D 1 149 ? 17.634 23.483 45.896 1.00 19.26 180 PHE D O 1
ATOM 5102 N N . LYS D 1 150 ? 17.735 21.262 45.710 1.00 15.90 181 LYS D N 1
ATOM 5103 C CA . LYS D 1 150 ? 18.180 21.080 47.082 1.00 18.14 181 LYS D CA 1
ATOM 5104 C C . LYS D 1 150 ? 19.579 21.621 47.374 1.00 20.97 181 LYS D C 1
ATOM 5105 O O . LYS D 1 150 ? 19.901 21.882 48.547 1.00 20.28 181 LYS D O 1
ATOM 5111 N N . GLU D 1 151 ? 20.395 21.797 46.345 1.00 19.39 182 GLU D N 1
ATOM 5112 C CA . GLU D 1 151 ? 21.715 22.394 46.524 1.00 19.28 182 GLU D CA 1
ATOM 5113 C C . GLU D 1 151 ? 21.620 23.855 46.874 1.00 21.42 182 GLU D C 1
ATOM 5114 O O . GLU D 1 151 ? 22.490 24.377 47.568 1.00 23.87 182 GLU D O 1
ATOM 5120 N N . ILE D 1 152 ? 20.569 24.522 46.406 1.00 20.24 183 ILE D N 1
ATOM 5121 C CA . ILE D 1 152 ? 20.392 25.936 46.698 1.00 22.55 183 ILE D CA 1
ATOM 5122 C C . ILE D 1 152 ? 19.237 26.257 47.657 1.00 24.86 183 ILE D C 1
ATOM 5123 O O . ILE D 1 152 ? 19.232 27.314 48.248 1.00 25.23 183 ILE D O 1
ATOM 5128 N N . HIS D 1 153 ? 18.293 25.339 47.835 1.00 19.93 184 HIS D N 1
ATOM 5129 C CA . HIS D 1 153 ? 17.138 25.544 48.747 1.00 20.51 184 HIS D CA 1
ATOM 5130 C C . HIS D 1 153 ? 16.882 24.293 49.587 1.00 22.25 184 HIS D C 1
ATOM 5131 O O . HIS D 1 153 ? 15.856 23.630 49.444 1.00 22.84 184 HIS D O 1
ATOM 5138 N N . PRO D 1 154 ? 17.805 23.932 50.475 1.00 24.99 185 PRO D N 1
ATOM 5139 C CA . PRO D 1 154 ? 17.600 22.694 51.208 1.00 28.21 185 PRO D CA 1
ATOM 5140 C C . PRO D 1 154 ? 16.378 22.709 52.147 1.00 30.70 185 PRO D C 1
ATOM 5141 O O . PRO D 1 154 ? 15.983 23.769 52.655 1.00 32.11 185 PRO D O 1
#

Radius of gyration: 27.02 Å; Cα contacts (8 Å, |Δi|>4): 1249; chains: 4; bounding box: 60×75×75 Å

Sequence (598 aa):
EIAQSGEDFKSFLDDKFTSSAAFQYTRIKKFPLKTPITLLADDGETEKTFPFTKEKWPLLDSETKEERRIEQEEGGIYVSKKFTLNEEPVHKVFEAGYEESEIDLRVEEFEQAADGKWYVVDCYTGWYGYYDLPIGELKQTIQQVKEENAAFKEIHPNEIAQQSGEEDFKKSSFLDKFTSSSAAFQYTRIKFPLKTPITLLADDGETTEKTFPFTKEKWPLLDSETKEERRIEQEEGGIYVVSKFTLNEPVHKVFEAGYEEESSEIDLRVEFEEQAADGKWYVVDCYTGWYGYDLLPIGEELKQTIQQQVKEENAAFKEIHPEIAQSGEDFKSFLDKFTSSAAFQYTRIKFPLKTPITLLADDDGETEKTFPFTKEKWPLLDSEETKEERIEQEEEGGIYVSKFTLNEPVHKVFEAGYEESSEIDLRVEFEQAADGKWYVVDCYTGWYGYDLPIGELKQQTIQQQVKEENAAFKEIHPQSGEDFKKSFLDDKFTSSAAFQYTRIKFPLKTPITLLADDGETEKTFPFTKEKWPLLDSSETKEEERIEEQEEGGIYVSSKFTLLNEPVHKVFEAGYEESSEIDLRVEEFEEQAADGKWYVVDCYTGWYGYDLPIGELKQQTIQQVKEEENAAFKEIHP

CATH classification: 3.10.450.410

Secondary structure (DSSP, 8-state):
---SSS--HHHHHHHHHH-HHHHHHTB-SSPSS-EEEE-TTSS-EEEE---GGGPPPP-S----EEEEETTS-EEEEEEEEEETTEEEEEEEETTS--SEEEEEEE-TTS-EEEEEEEEGGG-TTS-GGGHHHHHHHHHHHHHHHHHH--/-PPPPSSS-HHHHHHHHHH-HHHHHHTB-SSPSSPEEEE-TTSS-EEEE---GGGPPPP-S----EEEEETTTEEEEEEEEEEETTEEEEEEEETTS--SEEEEEEE-TTS-EEEEEEEEGGG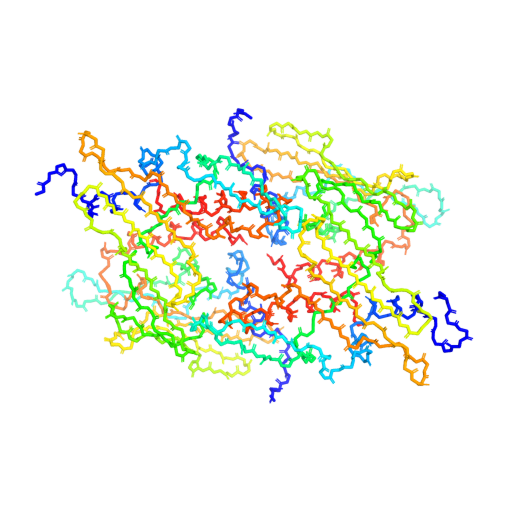-TT-BGGGHHHHHHHHHHHHHHHHHH--/-PPPPSS-HHHHHHHHHH-HHHHHHTB-SSPSS-EEEE-TTSS-EEEE---GGGPPPP-S----EEEEETTS-EEEEEEEEEETTEEEEEEEETTS--SEEEEEEE-TTS-EEEEEEEETTT-SSEEGGGHHHHHHHHHHHHHHHHHH--/--SS-HHHHHHHHHH-HHHHHHTB-SSPSS-EEEEEGGGTEEEEE---GGGPPPP-S----EEEEETTS-EEEEEEEEEETTEEEEEEEETTS-EEEEEEEEE-TTS-EEEEEEEEGGG-TTS-GGGHHHHHHHHHHHHHHHHHH--

Nearest PDB structures (foldseek):
  4r4k-assembly1_A  TM=1.007E+00  e=3.804E-29  Bacteroides caccae ATCC 43185
  2ml5-assembly1_A  TM=9.121E-01  e=4.061E-21  Bacteroides ovatus ATCC 8483
  2ml6-assembly1_A  TM=9.305E-01  e=2.294E-18  Bacteroides uniformis ATCC 8492
  7cu8-assembly1_B  TM=3.781E-01  e=7.612E-01  Mycobacterium tuberculosis H37Rv
  4r4k-assembly1_A  TM=9.763E-01  e=2.315E-27  Bacteroides caccae ATCC 43185

Foldseek 3Di:
DAAPDFDTVVVQVQLLQQAPVVVLVFADPQAPAFQWEAAPVRPDIDTDGNGDLQDQRHHPVVDADWDQDPVGWIKGWDFPDDDHFKIWIWIDTVPDDTAKIWIWGQDPNRDIHTRHMHHNLRDRPDHPVCVVVSSVVSVVNVVVSNVRRD/DDDDAPADDPVVQVQLLQQAPVSVLVFADPQAPDFQWAAEPVRPDIDTDGNGDLQDQRDHPVVDADWDQDPPQGIKGWDWPDDDSFKIWIWIDRPVDDTAKIWIWGQDPNRDIHTRHMHHNLRDHHHYPVCVVVSSVVSVVNVVVSNVRRD/DDDAPADDVVVQVQLLQQAPVSVLVFADPQAPAFFWAAEPVRPDIDTDTNGDLQDQRHHPVVDADWDQDPVGWIKGKDWPDDDSFKIKIWIDTPVDDTAKIWIWGQDPNRDIHTRHMHHNLRHHHHYPVCVVVSSVVSVVSVVVSNVRRD/DDFDDPVVQVQLLQQAPVVVLVFADPQAPAFQWAADPVNPDIDGDGNGDLQDQRHHPVLDFDWDADPVGWIWTWDFPDDDPFKIWIWTGTVPDDTAKIWIWGQDPNRRIHTRHMDHNLRDHHDPPVCVVVSSVVSVVNVVVSNVRRD